Protein AF-0000000066205957 (afdb_homodimer)

Nearest PDB structures (foldseek):
  6w32-assembly1_B  TM=7.407E-01  e=6.160E-35  Saccharomyces cerevisiae YJM789
  6w32-assembly3_C  TM=7.262E-01  e=3.188E-30  Saccharomyces cerevisiae YJM789
  6w32-assembly2_A  TM=7.438E-01  e=2.989E-29  Saccharomyces cerevisiae YJM789
  4tlg-assembly2_B  TM=6.579E-01  e=5.504E-09  Homo sapiens
  4omk-assembly2_B  TM=6.564E-01  e=6.885E-09  Homo sapiens

InterPro domains:
  IPR001251 CRAL-TRIO lipid binding domain [PF00650] (110-257)
  IPR001251 CRAL-TRIO lipid binding domain [PS50191] (100-266)
  IPR001251 CRAL-TRIO lipid binding domain [SM00516] (105-263)
  IPR001251 CRAL-TRIO lipid binding domain [cd00170] (104-245)
  IPR011074 CRAL/TRIO, N-terminal domain [PF03765] (30-81)
  IPR036865 CRAL-TRIO lipid binding domain superfamily [G3DSA:3.40.525.10] (5-291)
  IPR036865 CRAL-TRIO lipid binding domain superfamily [SSF52087] (103-264)
  IPR042938 Phosphatidylinositol transfer protein Sfh5 [PTHR47669] (5-289)

pLDDT: mean 91.56, std 8.35, range [55.84, 98.56]

Foldseek 3Di:
DDDPDPLLVVLLVVCLVCVLVLCVPQVVLQQDDLNARQHLNGDDVVCSVPGHDPLLNSLVLSLLCVLVVSDNVVSSVLSSVQSNCCVVVVLVCLQPPDDADPVQVVQWDWAAQPPDWFQAGTEIEGECQVVLVPCVCLQDLSRNLSNVSNSVSVSCVPADSNDRRGQAHEYEYECPNPPVPDQDPSNVVNVVVNVVCCSRNPGNRHDYYHYPPPPPVVVVVVVVVVVVPPPVSVVVDDDDPAQLCQCVVVQQADCPRRVHDHVDHPVVVDPPDDDDDPVVVVVVVVVVVVVVD/DDDPDPLLVVLLVVCLVCVQVLCVPQVVLQQDDLNARQHLNGDDVVCSVPGHDPLLNSLVLSLLCVLVVSDNVVSSVLSSVQSNCCVVVVLVCLQPPDDADPVQVVQWDWAAQPPDWFQAGTEIEGECQVVLVPCVCLQDLSRNLSNVSNSVSVSCVPADSNDRRGQAHEYEYECPNPPVVDQDPSNVVNVVVNVVCCSRNPGNRHDYYHYPPPPPVVVVVVVVCVVLPPPVSVVVDDDDPAQLCQCVVVQQADCPRRVHDHVDHPVVVDDPDDDDDPVVVVVVVVVVVVVVD

Sequence (586 aa):
MKFENDNEKQVFDKLSRSLGNIIETKCDGYDELYGHKICKEIGSADEVQQYYNEDIAQSLLFKLCKAYQFNYDEIVTHLVKILKWRKKFNPLSCAFKETHNKELEDVGILTWYPEEEPNKRVVTWNLYGKLVKKKELFKDVQKFLRYRIGLMEKGIQLLNFQDEENCYMTQVHDYKTVSVWRMDSDMKSCVKEVINTFQTYYPELLYAKYFVNVPSVFAWAYDIIKTFVDENTRKKFVVLNDGKKLGKYLKQCPGDQFGGSSKSTIFEQNVKKVKPTAYASYLLERQEIEDVEMKFENDNEKQVFDKLSRSLGNIIETKCDGYDELYGHKICKEIGSADEVQQYYNEDIAQSLLFKLCKAYQFNYDEIVTHLVKILKWRKKFNPLSCAFKETHNKELEDVGILTWYPEEEPNKRVVTWNLYGKLVKKKELFKDVQKFLRYRIGLMEKGIQLLNFQDEENCYMTQVHDYKTVSVWRMDSDMKSCVKEVINTFQTYYPELLYAKYFVNVPSVFAWAYDIIKTFVDENTRKKFVVLNDGKKLGKYLKQCPGDQFGGSSKSTIFEQNVKKVKPTAYASYLLERQEIEDVE

Structure (mmCIF, N/CA/C/O backbone):
data_AF-0000000066205957-model_v1
#
loop_
_entity.id
_entity.type
_entity.pdbx_description
1 polymer 'Phosphatidylinositol transfer protein SFH5'
#
loop_
_atom_site.group_PDB
_atom_site.id
_atom_site.type_symbol
_atom_site.label_atom_id
_atom_site.label_alt_id
_atom_site.label_comp_id
_atom_site.label_asym_id
_atom_site.label_entity_id
_atom_site.label_seq_id
_atom_site.pdbx_PDB_ins_code
_atom_site.Cartn_x
_atom_site.Cartn_y
_atom_site.Cartn_z
_atom_site.occupancy
_atom_site.B_iso_or_equiv
_atom_site.auth_seq_id
_atom_site.auth_comp_id
_atom_site.auth_asym_id
_atom_site.auth_atom_id
_atom_site.pdbx_PDB_model_num
ATOM 1 N N . MET A 1 1 ? -20.422 23.484 -0.015 1 80.62 1 MET A N 1
ATOM 2 C CA . MET A 1 1 ? -20.797 22.25 0.675 1 80.62 1 MET A CA 1
ATOM 3 C C . MET A 1 1 ? -21.766 21.422 -0.176 1 80.62 1 MET A C 1
ATOM 5 O O . MET A 1 1 ? -22.844 21.906 -0.543 1 80.62 1 MET A O 1
ATOM 9 N N . LYS A 1 2 ? -21.297 20.219 -0.787 1 82.5 2 LYS A N 1
ATOM 10 C CA . LYS A 1 2 ? -22.141 19.359 -1.589 1 82.5 2 LYS A CA 1
ATOM 11 C C . LYS A 1 2 ? -22.406 18.031 -0.881 1 82.5 2 LYS A C 1
ATOM 13 O O . LYS A 1 2 ? -21.453 17.297 -0.566 1 82.5 2 LYS A O 1
ATOM 18 N N . PHE A 1 3 ? -23.781 17.891 -0.67 1 91 3 PHE A N 1
ATOM 19 C CA . PHE A 1 3 ? -24.188 16.641 -0.04 1 91 3 PHE A CA 1
ATOM 20 C C . PHE A 1 3 ? -24.578 15.602 -1.091 1 91 3 PHE A C 1
ATOM 22 O O . PHE A 1 3 ? -25.25 15.938 -2.078 1 91 3 PHE A O 1
ATOM 29 N N . GLU A 1 4 ? -24.141 14.406 -0.967 1 88.06 4 GLU A N 1
ATOM 30 C CA . GLU A 1 4 ? -24.438 13.367 -1.944 1 88.06 4 GLU A CA 1
ATOM 31 C C . GLU A 1 4 ? -25.859 12.852 -1.781 1 88.06 4 GLU A C 1
ATOM 33 O O . GLU A 1 4 ? -26.469 12.375 -2.742 1 88.06 4 GLU A O 1
ATOM 38 N N . ASN A 1 5 ? -26.422 12.812 -0.527 1 91 5 ASN A N 1
ATOM 39 C CA . ASN A 1 5 ? -27.781 12.336 -0.235 1 91 5 ASN A CA 1
ATOM 40 C C . ASN A 1 5 ? -28.375 13.047 0.973 1 91 5 ASN A C 1
ATOM 42 O O . ASN A 1 5 ? -27.703 13.852 1.619 1 91 5 ASN A O 1
ATOM 46 N N . ASP A 1 6 ? -29.578 12.75 1.213 1 92.56 6 ASP A N 1
ATOM 47 C CA . ASP A 1 6 ? -30.328 13.414 2.279 1 92.56 6 ASP A CA 1
ATOM 48 C C . ASP A 1 6 ? -29.781 13.023 3.652 1 92.56 6 ASP A C 1
ATOM 50 O O . ASP A 1 6 ? -29.828 13.82 4.59 1 92.56 6 ASP A O 1
ATOM 54 N N . ASN A 1 7 ? -29.266 11.914 3.738 1 94 7 ASN A N 1
ATOM 55 C CA . ASN A 1 7 ? -28.719 11.445 5.004 1 94 7 ASN A CA 1
ATOM 56 C C . ASN A 1 7 ? -27.5 12.273 5.422 1 94 7 ASN A C 1
ATOM 58 O O . ASN A 1 7 ? -27.344 12.594 6.598 1 94 7 ASN A O 1
ATOM 62 N N . GLU A 1 8 ? -26.703 12.633 4.492 1 95.5 8 GLU A N 1
ATOM 63 C CA . GLU A 1 8 ? -25.547 13.461 4.773 1 95.5 8 GLU A CA 1
ATOM 64 C C . GLU A 1 8 ? -25.953 14.82 5.324 1 95.5 8 GLU A C 1
ATOM 66 O O . GLU A 1 8 ? -25.359 15.305 6.293 1 95.5 8 GLU A O 1
ATOM 71 N N . LYS A 1 9 ? -26.969 15.312 4.727 1 96.25 9 LYS A N 1
ATOM 72 C CA . LYS A 1 9 ? -27.453 16.625 5.168 1 96.25 9 LYS A CA 1
ATOM 73 C C . LYS A 1 9 ? -28.031 16.547 6.578 1 96.25 9 LYS A C 1
ATOM 75 O O . LYS A 1 9 ? -27.812 17.438 7.395 1 96.25 9 LYS A O 1
ATOM 80 N N . GLN A 1 10 ? -28.719 15.5 6.809 1 96.94 10 GLN A N 1
ATOM 81 C CA . GLN A 1 10 ? -29.328 15.32 8.125 1 96.94 10 GLN A CA 1
ATOM 82 C C . GLN A 1 10 ? -28.25 15.203 9.203 1 96.94 10 GLN A C 1
ATOM 84 O O . GLN A 1 10 ? -28.406 15.75 10.297 1 96.94 10 GLN A O 1
ATOM 89 N N . VAL A 1 11 ? -27.234 14.516 8.914 1 97.44 11 VAL A N 1
ATOM 90 C CA . VAL A 1 11 ? -26.141 14.328 9.867 1 97.44 11 VAL A CA 1
ATOM 91 C C . VAL A 1 11 ? -25.453 15.664 10.125 1 97.44 11 VAL A C 1
ATOM 93 O O . VAL A 1 11 ? -25.156 16 11.273 1 97.44 11 VAL A O 1
ATOM 96 N N . PHE A 1 12 ? -25.25 16.391 9.078 1 97.75 12 PHE A N 1
ATOM 97 C CA . PHE A 1 12 ? -24.609 17.703 9.195 1 97.75 12 PHE A CA 1
ATOM 98 C C . PHE A 1 12 ? -25.453 18.641 10.055 1 97.75 12 PHE A C 1
ATOM 100 O O . PHE A 1 12 ? -24.922 19.328 10.93 1 97.75 12 PHE A O 1
ATOM 107 N N . ASP A 1 13 ? -26.734 18.609 9.828 1 97.19 13 ASP A N 1
ATOM 108 C CA . ASP A 1 13 ? -27.641 19.469 10.578 1 97.19 13 ASP A CA 1
ATOM 109 C C . ASP A 1 13 ? -27.672 19.078 12.055 1 97.19 13 ASP A C 1
ATOM 111 O O . ASP A 1 13 ? -27.719 19.938 12.93 1 97.19 13 ASP A O 1
ATOM 115 N N . LYS A 1 14 ? -27.703 17.828 12.234 1 97.5 14 LYS A N 1
ATOM 116 C CA . LYS A 1 14 ? -27.688 17.312 13.602 1 97.5 14 LYS A CA 1
ATOM 117 C C . LYS A 1 14 ? -26.422 17.75 14.336 1 97.5 14 LYS A C 1
ATOM 119 O O . LYS A 1 14 ? -26.484 18.172 15.492 1 97.5 14 LYS A O 1
ATOM 124 N N . LEU A 1 15 ? -25.281 17.656 13.68 1 97.69 15 LEU A N 1
ATOM 125 C CA . LEU A 1 15 ? -24.016 18.078 14.266 1 97.69 15 LEU A CA 1
ATOM 126 C C . LEU A 1 15 ? -24.031 19.578 14.586 1 97.69 15 LEU A C 1
ATOM 128 O O . LEU A 1 15 ? -23.609 19.984 15.664 1 97.69 15 LEU A O 1
ATOM 132 N N . SER A 1 16 ? -24.5 20.328 13.648 1 96.38 16 SER A N 1
ATOM 133 C CA . SER A 1 16 ? -24.531 21.781 13.797 1 96.38 16 SER A CA 1
ATOM 134 C C . SER A 1 16 ? -25.391 22.188 14.984 1 96.38 16 SER A C 1
ATOM 136 O O . SER A 1 16 ? -25.031 23.109 15.727 1 96.38 16 SER A O 1
ATOM 138 N N . ARG A 1 17 ? -26.453 21.453 15.172 1 95.5 17 ARG A N 1
ATOM 139 C CA . ARG A 1 17 ? -27.375 21.781 16.25 1 95.5 17 ARG A CA 1
ATOM 140 C C . ARG A 1 17 ? -26.812 21.375 17.609 1 95.5 17 ARG A C 1
ATOM 142 O O . ARG A 1 17 ? -27.062 22.016 18.625 1 95.5 17 ARG A O 1
ATOM 149 N N . SER A 1 18 ? -26.047 20.344 17.578 1 97.19 18 SER A N 1
ATOM 150 C CA . SER A 1 18 ? -25.578 19.781 18.844 1 97.19 18 SER A CA 1
ATOM 151 C C . SER A 1 18 ? -24.188 20.312 19.188 1 97.19 18 SER A C 1
ATOM 153 O O . SER A 1 18 ? -23.656 19.984 20.25 1 97.19 18 SER A O 1
ATOM 155 N N . LEU A 1 19 ? -23.594 21.125 18.375 1 97.81 19 LEU A N 1
ATOM 156 C CA . LEU A 1 19 ? -22.203 21.516 18.484 1 97.81 19 LEU A CA 1
ATOM 157 C C . LEU A 1 19 ? -21.938 22.234 19.812 1 97.81 19 LEU A C 1
ATOM 159 O O . LEU A 1 19 ? -20.984 21.922 20.516 1 97.81 19 LEU A O 1
ATOM 163 N N . GLY A 1 20 ? -22.75 23.203 20.141 1 96.94 20 GLY A N 1
ATOM 164 C CA . GLY A 1 20 ? -22.594 23.953 21.375 1 96.94 20 GLY A CA 1
ATOM 165 C C . GLY A 1 20 ? -22.562 23.078 22.609 1 96.94 20 GLY A C 1
ATOM 166 O O . GLY A 1 20 ? -21.688 23.234 23.469 1 96.94 20 GLY A O 1
ATOM 167 N N . ASN A 1 21 ? -23.516 22.188 22.656 1 97.19 21 ASN A N 1
ATOM 168 C CA . ASN A 1 21 ? -23.609 21.281 23.797 1 97.19 21 ASN A CA 1
ATOM 169 C C . ASN A 1 21 ? -22.391 20.359 23.875 1 97.19 21 ASN A C 1
ATOM 171 O O . ASN A 1 21 ? -21.859 20.125 24.953 1 97.19 21 ASN A O 1
ATOM 175 N N . ILE A 1 22 ? -21.953 19.844 22.734 1 97.56 22 ILE A N 1
ATOM 176 C CA . ILE A 1 22 ? -20.797 18.953 22.672 1 97.56 22 ILE A CA 1
ATOM 177 C C . ILE A 1 22 ? -19.562 19.672 23.172 1 97.56 22 ILE A C 1
ATOM 179 O O . ILE A 1 22 ? -18.828 19.156 24.031 1 97.56 22 ILE A O 1
ATOM 183 N N . ILE A 1 23 ? -19.312 20.875 22.703 1 97.62 23 ILE A N 1
ATOM 184 C CA . ILE A 1 23 ? -18.109 21.641 23.047 1 97.62 23 ILE A CA 1
ATOM 185 C C . ILE A 1 23 ? -18.141 22.031 24.516 1 97.62 23 ILE A C 1
ATOM 187 O O . ILE A 1 23 ? -17.125 21.953 25.203 1 97.62 23 ILE A O 1
ATOM 191 N N . GLU A 1 24 ? -19.297 22.422 25 1 96.38 24 GLU A N 1
ATOM 192 C CA . GLU A 1 24 ? -19.438 22.828 26.406 1 96.38 24 GLU A CA 1
ATOM 193 C C . GLU A 1 24 ? -19.234 21.656 27.344 1 96.38 24 GLU A C 1
ATOM 195 O O . GLU A 1 24 ? -18.547 21.781 28.359 1 96.38 24 GLU A O 1
ATOM 200 N N . THR A 1 25 ? -19.766 20.531 27.031 1 97 25 THR A N 1
ATOM 201 C CA . THR A 1 25 ? -19.812 19.406 27.969 1 97 25 THR A CA 1
ATOM 202 C C . THR A 1 25 ? -18.562 18.531 27.812 1 97 25 THR A C 1
ATOM 204 O O . THR A 1 25 ? -18.094 17.953 28.797 1 97 25 THR A O 1
ATOM 207 N N . LYS A 1 26 ? -18.016 18.5 26.594 1 97.06 26 LYS A N 1
ATOM 208 C CA . LYS A 1 26 ? -16.984 17.5 26.375 1 97.06 26 LYS A CA 1
ATOM 209 C C . LYS A 1 26 ? -15.641 18.141 26.062 1 97.06 26 LYS A C 1
ATOM 211 O O . LYS A 1 26 ? -14.594 17.5 26.141 1 97.06 26 LYS A O 1
ATOM 216 N N . CYS A 1 27 ? -15.625 19.422 25.688 1 97.19 27 CYS A N 1
ATOM 217 C CA . CYS A 1 27 ? -14.375 20.047 25.266 1 97.19 27 CYS A CA 1
ATOM 218 C C . CYS A 1 27 ? -14.023 21.234 26.156 1 97.19 27 CYS A C 1
ATOM 220 O O . CYS A 1 27 ? -13.227 22.078 25.781 1 97.19 27 CYS A O 1
ATOM 222 N N . ASP A 1 28 ? -14.68 21.391 27.344 1 95.44 28 ASP A N 1
ATOM 223 C CA . ASP A 1 28 ? -14.43 22.453 28.312 1 95.44 28 ASP A CA 1
ATOM 224 C C . ASP A 1 28 ? -14.539 23.828 27.656 1 95.44 28 ASP A C 1
ATOM 226 O O . ASP A 1 28 ? -13.742 24.734 27.938 1 95.44 28 ASP A O 1
ATOM 230 N N . GLY A 1 29 ? -15.359 23.922 26.641 1 95.38 29 GLY A N 1
ATOM 231 C CA . GLY A 1 29 ? -15.633 25.203 26 1 95.38 29 GLY A CA 1
ATOM 232 C C . GLY A 1 29 ? -14.602 25.578 24.953 1 95.38 29 GLY A C 1
ATOM 233 O O . GLY A 1 29 ? -14.68 26.672 24.375 1 95.38 29 GLY A O 1
ATOM 234 N N . TYR A 1 30 ? -13.578 24.75 24.719 1 96.62 30 TYR A N 1
ATOM 235 C CA . TYR A 1 30 ? -12.57 25.062 23.703 1 96.62 30 TYR A CA 1
ATOM 236 C C . TYR A 1 30 ? -13.109 24.797 22.312 1 96.62 30 TYR A C 1
ATOM 238 O O . TYR A 1 30 ? -13.516 23.672 21.984 1 96.62 30 TYR A O 1
ATOM 246 N N . ASP A 1 31 ? -13.102 25.844 21.375 1 97.5 31 ASP A N 1
ATOM 247 C CA . ASP A 1 31 ? -13.789 25.688 20.094 1 97.5 31 ASP A CA 1
ATOM 248 C C . ASP A 1 31 ? -12.906 26.156 18.938 1 97.5 31 ASP A C 1
ATOM 250 O O . ASP A 1 31 ? -13.414 26.562 17.891 1 97.5 31 ASP A O 1
ATOM 254 N N . GLU A 1 32 ? -11.602 26.203 19.156 1 97.88 32 GLU A N 1
ATOM 255 C CA . GLU A 1 32 ? -10.711 26.594 18.078 1 97.88 32 GLU A CA 1
ATOM 256 C C . GLU A 1 32 ? -10.344 25.406 17.203 1 97.88 32 GLU A C 1
ATOM 258 O O . GLU A 1 32 ? -9.922 24.359 17.703 1 97.88 32 GLU A O 1
ATOM 263 N N . LEU A 1 33 ? -10.586 25.531 15.898 1 98.19 33 LEU A N 1
ATOM 264 C CA . LEU A 1 33 ? -10.164 24.547 14.906 1 98.19 33 LEU A CA 1
ATOM 265 C C . LEU A 1 33 ? -9.438 25.219 13.742 1 98.19 33 LEU A C 1
ATOM 267 O O . LEU A 1 33 ? -10.031 26.016 13.008 1 98.19 33 LEU A O 1
ATOM 271 N N . TYR A 1 34 ? -8.156 24.938 13.586 1 97.81 34 TYR A N 1
ATOM 272 C CA . TYR A 1 34 ? -7.316 25.453 12.508 1 97.81 34 TYR A CA 1
ATOM 273 C C . TYR A 1 34 ? -7.273 26.969 12.531 1 97.81 34 TYR A C 1
ATOM 275 O O . TYR A 1 34 ? -7.254 27.609 11.477 1 97.81 34 TYR A O 1
ATOM 283 N N . GLY A 1 35 ? -7.336 27.547 13.711 1 96.94 35 GLY A N 1
ATOM 284 C CA . GLY A 1 35 ? -7.199 28.984 13.891 1 96.94 35 GLY A CA 1
ATOM 285 C C . GLY A 1 35 ? -8.523 29.719 13.828 1 96.94 35 GLY A C 1
ATOM 286 O O . GLY A 1 35 ? -8.555 30.953 13.891 1 96.94 35 GLY A O 1
ATOM 287 N N . HIS A 1 36 ? -9.656 28.969 13.781 1 98 36 HIS A N 1
ATOM 288 C CA . HIS A 1 36 ? -10.969 29.594 13.641 1 98 36 HIS A CA 1
ATOM 289 C C . HIS A 1 36 ? -11.906 29.188 14.766 1 98 36 HIS A C 1
ATOM 291 O O . HIS A 1 36 ? -11.805 28.078 15.297 1 98 36 HIS A O 1
ATOM 297 N N . LYS A 1 37 ? -12.773 30.125 15.133 1 97.81 37 LYS A N 1
ATOM 298 C CA . LYS A 1 37 ? -13.852 29.828 16.078 1 97.81 37 LYS A CA 1
ATOM 299 C C . LYS A 1 37 ? -14.992 29.094 15.391 1 97.81 37 LYS A C 1
ATOM 301 O O . LYS A 1 37 ? -15.539 29.547 14.383 1 97.81 37 LYS A O 1
ATOM 306 N N . ILE A 1 38 ? -15.367 27.859 15.938 1 97.88 38 ILE A N 1
ATOM 307 C CA . ILE A 1 38 ? -16.297 27.062 15.148 1 97.88 38 ILE A CA 1
ATOM 308 C C . ILE A 1 38 ? -17.672 27.047 15.82 1 97.88 38 ILE A C 1
ATOM 310 O O . ILE A 1 38 ? -18.641 26.531 15.258 1 97.88 38 ILE A O 1
ATOM 314 N N . CYS A 1 39 ? -17.812 27.672 17 1 97.31 39 CYS A N 1
ATOM 315 C CA . CYS A 1 39 ? -19.078 27.609 17.719 1 97.31 39 CYS A CA 1
ATOM 316 C C . CYS A 1 39 ? -19.516 29 18.172 1 97.31 39 CYS A C 1
ATOM 318 O O . CYS A 1 39 ? -18.75 29.719 18.828 1 97.31 39 CYS A O 1
ATOM 320 N N . LYS A 1 40 ? -20.719 29.375 17.875 1 95.62 40 LYS A N 1
ATOM 321 C CA . LYS A 1 40 ? -21.219 30.703 18.203 1 95.62 40 LYS A CA 1
ATOM 322 C C . LYS A 1 40 ? -21.812 30.734 19.609 1 95.62 40 LYS A C 1
ATOM 324 O O . LYS A 1 40 ? -22.047 31.797 20.188 1 95.62 40 LYS A O 1
ATOM 329 N N . GLU A 1 41 ? -22.062 29.625 20.188 1 94.62 41 GLU A N 1
ATOM 330 C CA . GLU A 1 41 ? -22.703 29.531 21.5 1 94.62 41 GLU A CA 1
ATOM 331 C C . GLU A 1 41 ? -21.672 29.625 22.625 1 94.62 41 GLU A C 1
ATOM 333 O O . GLU A 1 41 ? -22.047 29.766 23.797 1 94.62 41 GLU A O 1
ATOM 338 N N . ILE A 1 42 ? -20.438 29.594 22.281 1 93.06 42 ILE A N 1
ATOM 339 C CA . ILE A 1 42 ? -19.375 29.578 23.281 1 93.06 42 ILE A CA 1
ATOM 340 C C . ILE A 1 42 ? -18.641 30.922 23.281 1 93.06 42 ILE A C 1
ATOM 342 O O . ILE A 1 42 ? -18.297 31.453 22.219 1 93.06 42 ILE A O 1
ATOM 346 N N . GLY A 1 43 ? -18.344 31.484 24.484 1 89.75 43 GLY A N 1
ATOM 347 C CA . GLY A 1 43 ? -17.609 32.719 24.578 1 89.75 43 GLY A CA 1
ATOM 348 C C . GLY A 1 43 ? -18.516 33.938 24.766 1 89.75 43 GLY A C 1
ATOM 349 O O . GLY A 1 43 ? -19.734 33.812 24.75 1 89.75 43 GLY A O 1
ATOM 350 N N . SER A 1 44 ? -17.969 35.125 24.969 1 92.94 44 SER A N 1
ATOM 351 C CA . SER A 1 44 ? -18.719 36.344 25.125 1 92.94 44 SER A CA 1
ATOM 352 C C . SER A 1 44 ? -19.312 36.812 23.812 1 92.94 44 SER A C 1
ATOM 354 O O . SER A 1 44 ? -18.844 36.406 22.734 1 92.94 44 SER A O 1
ATOM 356 N N . ALA A 1 45 ? -20.344 37.594 23.875 1 93.12 45 ALA A N 1
ATOM 357 C CA . ALA A 1 45 ? -20.984 38.125 22.688 1 93.12 45 ALA A CA 1
ATOM 358 C C . ALA A 1 45 ? -19.969 38.906 21.828 1 93.12 45 ALA A C 1
ATOM 360 O O . ALA A 1 45 ? -20.016 38.812 20.594 1 93.12 45 ALA A O 1
ATOM 361 N N . ASP A 1 46 ? -19.062 39.562 22.469 1 93.69 46 ASP A N 1
ATOM 362 C CA . ASP A 1 46 ? -18.047 40.312 21.766 1 93.69 46 ASP A CA 1
ATOM 363 C C . ASP A 1 46 ? -17.078 39.406 21.031 1 93.69 46 ASP A C 1
ATOM 365 O O . ASP A 1 46 ? -16.719 39.688 19.875 1 93.69 46 ASP A O 1
ATOM 369 N N . GLU A 1 47 ? -16.656 38.312 21.641 1 93.75 47 GLU A N 1
ATOM 370 C CA . GLU A 1 47 ? -15.766 37.312 21.031 1 93.75 47 GLU A CA 1
ATOM 371 C C . GLU A 1 47 ? -16.391 36.688 19.797 1 93.75 47 GLU A C 1
ATOM 373 O O . GLU A 1 47 ? -15.734 36.531 18.766 1 93.75 47 GLU A O 1
ATOM 378 N N . VAL A 1 48 ? -17.656 36.344 19.969 1 95.56 48 VAL A N 1
ATOM 379 C CA . VAL A 1 48 ? -18.359 35.688 18.875 1 95.56 48 VAL A CA 1
ATOM 380 C C . VAL A 1 48 ? -18.5 36.656 17.703 1 95.56 48 VAL A C 1
ATOM 382 O O . VAL A 1 48 ? -18.297 36.281 16.547 1 95.56 48 VAL A O 1
ATOM 385 N N . GLN A 1 49 ? -18.891 37.906 18 1 95.25 49 GLN A N 1
ATOM 386 C CA . GLN A 1 49 ? -19.062 38.906 16.953 1 95.25 49 GLN A CA 1
ATOM 387 C C . GLN A 1 49 ? -17.75 39.188 16.219 1 95.25 49 GLN A C 1
ATOM 389 O O . GLN A 1 49 ? -17.734 39.375 15.008 1 95.25 49 GLN A O 1
ATOM 394 N N . GLN A 1 50 ? -16.641 39.062 16.875 1 95.44 50 GLN A N 1
ATOM 395 C CA . GLN A 1 50 ? -15.344 39.438 16.312 1 95.44 50 GLN A CA 1
ATOM 396 C C . GLN A 1 50 ? -14.695 38.281 15.586 1 95.44 50 GLN A C 1
ATOM 398 O O . GLN A 1 50 ? -14.023 38.469 14.578 1 95.44 50 GLN A O 1
ATOM 403 N N . TYR A 1 51 ? -14.883 37.062 16.078 1 96.62 51 TYR A N 1
ATOM 404 C CA . TYR A 1 51 ? -13.992 36 15.633 1 96.62 51 TYR A CA 1
ATOM 405 C C . TYR A 1 51 ? -14.781 34.875 14.969 1 96.62 51 TYR A C 1
ATOM 407 O O . TYR A 1 51 ? -14.203 34.031 14.297 1 96.62 51 TYR A O 1
ATOM 415 N N . TYR A 1 52 ? -16.125 34.812 15.086 1 96.94 52 TYR A N 1
ATOM 416 C CA . TYR A 1 52 ? -16.922 33.719 14.531 1 96.94 52 TYR A CA 1
ATOM 417 C C . TYR A 1 52 ? -17.391 34.062 13.117 1 96.94 52 TYR A C 1
ATOM 419 O O . TYR A 1 52 ? -17.969 35.125 12.875 1 96.94 52 TYR A O 1
ATOM 427 N N . ASN A 1 53 ? -17.031 33.25 12.219 1 96.56 53 ASN A N 1
ATOM 428 C CA . ASN A 1 53 ? -17.531 33.281 10.852 1 96.56 53 ASN A CA 1
ATOM 429 C C . ASN A 1 53 ? -18.328 32.031 10.508 1 96.56 53 ASN A C 1
ATOM 431 O O . ASN A 1 53 ? -17.766 30.938 10.445 1 96.56 53 ASN A O 1
ATOM 435 N N . GLU A 1 54 ? -19.625 32.219 10.211 1 95.81 54 GLU A N 1
ATOM 436 C CA . GLU A 1 54 ? -20.531 31.094 10.039 1 95.81 54 GLU A CA 1
ATOM 437 C C . GLU A 1 54 ? -20.125 30.234 8.844 1 95.81 54 GLU A C 1
ATOM 439 O O . GLU A 1 54 ? -20.172 29 8.922 1 95.81 54 GLU A O 1
ATOM 444 N N . ASP A 1 55 ? -19.719 30.891 7.809 1 96.19 55 ASP A N 1
ATOM 445 C CA . ASP A 1 55 ? -19.359 30.156 6.598 1 96.19 55 ASP A CA 1
ATOM 446 C C . ASP A 1 55 ? -18.125 29.281 6.816 1 96.19 55 ASP A C 1
ATOM 448 O O . ASP A 1 55 ? -18.094 28.125 6.379 1 96.19 55 ASP A O 1
ATOM 452 N N . ILE A 1 56 ? -17.125 29.828 7.484 1 97 56 ILE A N 1
ATOM 453 C CA . ILE A 1 56 ? -15.898 29.109 7.75 1 97 56 ILE A CA 1
ATOM 454 C C . ILE A 1 56 ? -16.172 27.953 8.719 1 97 56 ILE A C 1
ATOM 456 O O . ILE A 1 56 ? -15.734 26.828 8.492 1 97 56 ILE A O 1
ATOM 460 N N . ALA A 1 57 ? -16.922 28.25 9.766 1 97.12 57 ALA A N 1
ATOM 461 C CA . ALA A 1 57 ? -17.266 27.234 10.758 1 97.12 57 ALA A CA 1
ATOM 462 C C . ALA A 1 57 ? -18 26.062 10.117 1 97.12 57 ALA A C 1
ATOM 464 O O . ALA A 1 57 ? -17.672 24.891 10.367 1 97.12 57 ALA A O 1
ATOM 465 N N . GLN A 1 58 ? -18.953 26.375 9.281 1 96.44 58 GLN A N 1
ATOM 466 C CA . GLN A 1 58 ? -19.734 25.328 8.625 1 96.44 58 GLN A CA 1
ATOM 467 C C . GLN A 1 58 ? -18.859 24.516 7.664 1 96.44 58 GLN A C 1
ATOM 469 O O . GLN A 1 58 ? -19.031 23.297 7.551 1 96.44 58 GLN A O 1
ATOM 474 N N . SER A 1 59 ? -18.016 25.203 6.98 1 96.94 59 SER A N 1
ATOM 475 C CA . SER A 1 59 ? -17.125 24.516 6.059 1 96.94 59 SER A CA 1
ATOM 476 C C . SER A 1 59 ? -16.219 23.531 6.801 1 96.94 59 SER A C 1
ATOM 478 O O . SER A 1 59 ? -15.992 22.422 6.324 1 96.94 59 SER A O 1
ATOM 480 N N . LEU A 1 60 ? -15.711 23.922 7.957 1 97.75 60 LEU A N 1
ATOM 481 C CA . LEU A 1 60 ? -14.836 23.062 8.75 1 97.75 60 LEU A CA 1
ATOM 482 C C . LEU A 1 60 ? -15.602 21.859 9.297 1 97.75 60 LEU A C 1
ATOM 484 O O . LEU A 1 60 ? -15.086 20.734 9.305 1 97.75 60 LEU A O 1
ATOM 488 N N . LEU A 1 61 ? -16.828 22.125 9.711 1 97.38 61 LEU A N 1
ATOM 489 C CA . LEU A 1 61 ? -17.672 21.016 10.188 1 97.38 61 LEU A CA 1
ATOM 490 C C . LEU A 1 61 ? -17.984 20.047 9.055 1 97.38 61 LEU A C 1
ATOM 492 O O . LEU A 1 61 ? -18 18.828 9.266 1 97.38 61 LEU A O 1
ATOM 496 N N . PHE A 1 62 ? -18.219 20.641 7.953 1 96.94 62 PHE A N 1
ATOM 497 C CA . PHE A 1 62 ? -18.5 19.812 6.785 1 96.94 62 PHE A CA 1
ATOM 498 C C . PHE A 1 62 ? -17.312 18.922 6.461 1 96.94 62 PHE A C 1
ATOM 500 O O . PHE A 1 62 ? -17.484 17.734 6.137 1 96.94 62 PHE A O 1
ATOM 507 N N . LYS A 1 63 ? -16.125 19.422 6.547 1 95.81 63 LYS A N 1
ATOM 508 C CA . LYS A 1 63 ? -14.914 18.656 6.309 1 95.81 63 LYS A CA 1
ATOM 509 C C . LYS A 1 63 ? -14.805 17.484 7.281 1 95.81 63 LYS A C 1
ATOM 511 O O . LYS A 1 63 ? -14.414 16.375 6.891 1 95.81 63 LYS A O 1
ATOM 516 N N . LEU A 1 64 ? -15.148 17.75 8.484 1 96.62 64 LEU A N 1
ATOM 517 C CA . LEU A 1 64 ? -15.133 16.688 9.484 1 96.62 64 LEU A CA 1
ATOM 518 C C . LEU A 1 64 ? -16.156 15.594 9.141 1 96.62 64 LEU A C 1
ATOM 520 O O . LEU A 1 64 ? -15.867 14.406 9.289 1 96.62 64 LEU A O 1
ATOM 524 N N . CYS A 1 65 ? -17.344 16.016 8.695 1 97.31 65 CYS A N 1
ATOM 525 C CA . CYS A 1 65 ? -18.359 15.055 8.281 1 97.31 65 CYS A CA 1
ATOM 526 C C . CYS A 1 65 ? -17.859 14.188 7.133 1 97.31 65 CYS A C 1
ATOM 528 O O . CYS A 1 65 ? -18.031 12.969 7.145 1 97.31 65 CYS A O 1
ATOM 530 N N . LYS A 1 66 ? -17.188 14.828 6.23 1 94.12 66 LYS A N 1
ATOM 531 C CA . LYS A 1 66 ? -16.641 14.117 5.078 1 94.12 66 LYS A CA 1
ATOM 532 C C . LYS A 1 66 ? -15.578 13.117 5.5 1 94.12 66 LYS A C 1
ATOM 534 O O . LYS A 1 66 ? -15.531 11.992 5 1 94.12 66 LYS A O 1
ATOM 539 N N . ALA A 1 67 ? -14.773 13.516 6.453 1 93.19 67 ALA A N 1
ATOM 540 C CA . ALA A 1 67 ? -13.672 12.68 6.918 1 93.19 67 ALA A CA 1
ATOM 541 C C . ALA A 1 67 ? -14.18 11.367 7.504 1 93.19 67 ALA A C 1
ATOM 543 O O . ALA A 1 67 ? -13.531 10.328 7.367 1 93.19 67 ALA A O 1
ATOM 544 N N . TYR A 1 68 ? -15.305 11.414 8.031 1 94.81 68 TYR A N 1
ATOM 545 C CA . TYR A 1 68 ? -15.812 10.234 8.727 1 94.81 68 TYR A CA 1
ATOM 546 C C . TYR A 1 68 ? -17.125 9.758 8.117 1 94.81 68 TYR A C 1
ATOM 548 O O . TYR A 1 68 ? -18 9.234 8.812 1 94.81 68 TYR A O 1
ATOM 556 N N . GLN A 1 69 ? -17.312 10.047 6.852 1 92.88 69 GLN A N 1
ATOM 557 C CA . GLN A 1 69 ? -18.344 9.516 5.973 1 92.88 69 GLN A CA 1
ATOM 558 C C . GLN A 1 69 ? -19.734 9.773 6.547 1 92.88 69 GLN A C 1
ATOM 560 O O . GLN A 1 69 ? -20.609 8.898 6.496 1 92.88 69 GLN A O 1
ATOM 565 N N . PHE A 1 70 ? -19.875 10.812 7.266 1 96.31 70 PHE A N 1
ATOM 566 C CA . PHE A 1 70 ? -21.141 11.289 7.781 1 96.31 70 PHE A CA 1
ATOM 567 C C . PHE A 1 70 ? -21.734 10.289 8.766 1 96.31 70 PHE A C 1
ATOM 569 O O . PHE A 1 70 ? -22.953 10.078 8.789 1 96.31 70 PHE A O 1
ATOM 576 N N . ASN A 1 71 ? -20.875 9.656 9.477 1 96.56 71 ASN A N 1
ATOM 577 C CA . ASN A 1 71 ? -21.266 8.891 10.648 1 96.56 71 ASN A CA 1
ATOM 578 C C . ASN A 1 71 ? -21.25 9.742 11.914 1 96.56 71 ASN A C 1
ATOM 580 O O . ASN A 1 71 ? -20.172 10.078 12.422 1 96.56 71 ASN A O 1
ATOM 584 N N . TYR A 1 72 ? -22.406 10.047 12.422 1 97.56 72 TYR A N 1
ATOM 585 C CA . TYR A 1 72 ? -22.562 11.039 13.477 1 97.56 72 TYR A CA 1
ATOM 586 C C . TYR A 1 72 ? -21.703 10.688 14.688 1 97.56 72 TYR A C 1
ATOM 588 O O . TYR A 1 72 ? -20.953 11.539 15.188 1 97.56 72 TYR A O 1
ATOM 596 N N . ASP A 1 73 ? -21.766 9.445 15.133 1 97.75 73 ASP A N 1
ATOM 597 C CA . ASP A 1 73 ? -21.047 9.047 16.344 1 97.75 73 ASP A CA 1
ATOM 598 C C . ASP A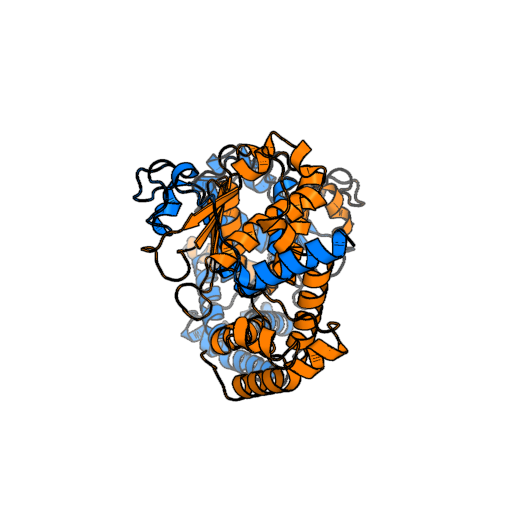 1 73 ? -19.531 9.164 16.156 1 97.75 73 ASP A C 1
ATOM 600 O O . ASP A 1 73 ? -18.828 9.625 17.047 1 97.75 73 ASP A O 1
ATOM 604 N N . GLU A 1 74 ? -19.047 8.797 15.016 1 97.25 74 GLU A N 1
ATOM 605 C CA . GLU A 1 74 ? -17.609 8.891 14.711 1 97.25 74 GLU A CA 1
ATOM 606 C C . GLU A 1 74 ? -17.172 10.344 14.641 1 97.25 74 GLU A C 1
ATOM 608 O O . GLU A 1 74 ? -16.094 10.695 15.141 1 97.25 74 GLU A O 1
ATOM 613 N N . ILE A 1 75 ? -18 11.133 14.039 1 97.88 75 ILE A N 1
ATOM 614 C CA . ILE A 1 75 ? -17.688 12.547 13.891 1 97.88 75 ILE A CA 1
ATOM 615 C C . ILE A 1 75 ? -17.547 13.195 15.266 1 97.88 75 ILE A C 1
ATOM 617 O O . ILE A 1 75 ? -16.547 13.875 15.539 1 97.88 75 ILE A O 1
ATOM 621 N N . VAL A 1 76 ? -18.5 12.922 16.141 1 98.19 76 VAL A N 1
ATOM 622 C CA . VAL A 1 76 ? -18.5 13.523 17.469 1 98.19 76 VAL A CA 1
ATOM 623 C C . VAL A 1 76 ? -17.281 13.055 18.25 1 98.19 76 VAL A C 1
ATOM 625 O O . VAL A 1 76 ? -16.578 13.859 18.875 1 98.19 76 VAL A O 1
ATOM 628 N N . THR A 1 77 ? -17.031 11.812 18.156 1 98.25 77 THR A N 1
ATOM 629 C CA . THR A 1 77 ? -15.891 11.227 18.859 1 98.25 77 THR A CA 1
ATOM 630 C C . THR A 1 77 ? -14.586 11.891 18.438 1 98.25 77 THR A C 1
ATOM 632 O O . THR A 1 77 ? -13.773 12.281 19.281 1 98.25 77 THR A O 1
ATOM 635 N N . HIS A 1 78 ? -14.414 12.078 17.188 1 97.88 78 HIS A N 1
ATOM 636 C CA . HIS A 1 78 ? -13.156 12.617 16.672 1 97.88 78 HIS A CA 1
ATOM 637 C C . HIS A 1 78 ? -13.086 14.133 16.859 1 97.88 78 HIS A C 1
ATOM 639 O O . HIS A 1 78 ? -12.008 14.68 17.109 1 97.88 78 HIS A O 1
ATOM 645 N N . LEU A 1 79 ? -14.227 14.773 16.719 1 98.38 79 LEU A N 1
ATOM 646 C CA . LEU A 1 79 ? -14.266 16.203 17 1 98.38 79 LEU A CA 1
ATOM 647 C C . LEU A 1 79 ? -13.773 16.5 18.422 1 98.38 79 LEU A C 1
ATOM 649 O O . LEU A 1 79 ? -12.914 17.359 18.625 1 98.38 79 LEU A O 1
ATOM 653 N N . VAL A 1 80 ? -14.273 15.758 19.359 1 98.56 80 VAL A N 1
ATOM 654 C CA . VAL A 1 80 ? -13.914 15.938 20.766 1 98.56 80 VAL A CA 1
ATOM 655 C C . VAL A 1 80 ? -12.43 15.648 20.953 1 98.56 80 VAL A C 1
ATOM 657 O O . VAL A 1 80 ? -11.719 16.422 21.609 1 98.56 80 VAL A O 1
ATOM 660 N N . LYS A 1 81 ? -11.992 14.586 20.344 1 98.38 81 LYS A N 1
ATOM 661 C CA . LYS A 1 81 ? -10.586 14.195 20.438 1 98.38 81 LYS A CA 1
ATOM 662 C C . LYS A 1 81 ? -9.672 15.281 19.875 1 98.38 81 LYS A C 1
ATOM 664 O O . LYS A 1 81 ? -8.656 15.617 20.484 1 98.38 81 LYS A O 1
ATOM 669 N N . ILE A 1 82 ? -10.039 15.859 18.766 1 98.5 82 ILE A N 1
ATOM 670 C CA . ILE A 1 82 ? -9.25 16.875 18.078 1 98.5 82 ILE A CA 1
ATOM 671 C C . ILE A 1 82 ? -9.203 18.141 18.922 1 98.5 82 ILE A C 1
ATOM 673 O O . ILE A 1 82 ? -8.125 18.703 19.156 1 98.5 82 ILE A O 1
ATOM 677 N N . LEU A 1 83 ? -10.336 18.578 19.406 1 98.44 83 LEU A N 1
ATOM 678 C CA . LEU A 1 83 ? -10.398 19.812 20.172 1 98.44 83 LEU A CA 1
ATOM 679 C C . LEU A 1 83 ? -9.648 19.688 21.484 1 98.44 83 LEU A C 1
ATOM 681 O O . LEU A 1 83 ? -8.93 20.594 21.906 1 98.44 83 LEU A O 1
ATOM 685 N N . LYS A 1 84 ? -9.758 18.516 22.125 1 98.25 84 LYS A N 1
ATOM 686 C CA . LYS A 1 84 ? -9.023 18.297 23.359 1 98.25 84 LYS A CA 1
ATOM 687 C C . LYS A 1 84 ? -7.52 18.297 23.125 1 98.25 84 LYS A C 1
ATOM 689 O O . LYS A 1 84 ? -6.758 18.844 23.922 1 98.25 84 LYS A O 1
ATOM 694 N N . TRP A 1 85 ? -7.148 17.703 22.062 1 98.25 85 TRP A N 1
ATOM 695 C CA . TRP A 1 85 ? -5.73 17.672 21.719 1 98.25 85 TRP A CA 1
ATOM 696 C C . TRP A 1 85 ? -5.207 19.062 21.422 1 98.25 85 TRP A C 1
ATOM 698 O O . TRP A 1 85 ? -4.113 19.438 21.859 1 98.25 85 TRP A O 1
ATOM 708 N N . ARG A 1 86 ? -5.914 19.859 20.625 1 98.06 86 ARG A N 1
ATOM 709 C CA . ARG A 1 86 ? -5.48 21.203 20.281 1 98.06 86 ARG A CA 1
ATOM 710 C C . ARG A 1 86 ? -5.387 22.094 21.516 1 98.06 86 ARG A C 1
ATOM 712 O O . ARG A 1 86 ? -4.496 22.938 21.609 1 98.06 86 ARG A O 1
ATOM 719 N N . LYS A 1 87 ? -6.305 21.844 22.438 1 96.56 87 LYS A N 1
ATOM 720 C CA . LYS A 1 87 ? -6.25 22.594 23.703 1 96.56 87 LYS A CA 1
ATOM 721 C C . LYS A 1 87 ? -5 22.25 24.5 1 96.56 87 LYS A C 1
ATOM 723 O O . LYS A 1 87 ? -4.316 23.125 25.016 1 96.56 87 LYS A O 1
ATOM 728 N N . LYS A 1 88 ? -4.691 21.031 24.531 1 96.69 88 LYS A N 1
ATOM 729 C CA . LYS A 1 88 ? -3.598 20.547 25.375 1 96.69 88 LYS A CA 1
ATOM 730 C C . LYS A 1 88 ? -2.252 20.719 24.672 1 96.69 88 LYS A C 1
ATOM 732 O O . LYS A 1 88 ? -1.315 21.266 25.25 1 96.69 88 LYS A O 1
ATOM 737 N N . PHE A 1 89 ? -2.117 20.297 23.422 1 96.94 89 PHE A N 1
ATOM 738 C CA . PHE A 1 89 ? -0.867 20.312 22.672 1 96.94 89 PHE A CA 1
ATOM 739 C C . PHE A 1 89 ? -0.526 21.719 22.203 1 96.94 89 PHE A C 1
ATOM 741 O O . PHE A 1 89 ? 0.649 22.062 22.047 1 96.94 89 PHE A O 1
ATOM 748 N N . ASN A 1 90 ? -1.519 22.547 21.859 1 97 90 ASN A N 1
ATOM 749 C CA . ASN A 1 90 ? -1.392 23.953 21.453 1 97 90 ASN A CA 1
ATOM 750 C C . ASN A 1 90 ? -0.596 24.078 20.156 1 97 90 ASN A C 1
ATOM 752 O O . ASN A 1 90 ? 0.459 24.719 20.125 1 97 90 ASN A O 1
ATOM 756 N N . PRO A 1 91 ? -1.174 23.547 19.078 1 98.06 91 PRO A N 1
ATOM 757 C CA . PRO A 1 91 ? -0.472 23.594 17.781 1 98.06 91 PRO A CA 1
ATOM 758 C C . PRO A 1 91 ? -0.25 25.031 17.297 1 98.06 91 PRO A C 1
ATOM 760 O O . PRO A 1 91 ? 0.698 25.281 16.547 1 98.06 91 PRO A O 1
ATOM 763 N N . LEU A 1 92 ? -1.062 25.984 17.703 1 97.62 92 LEU A N 1
ATOM 764 C CA . LEU A 1 92 ? -0.875 27.375 17.344 1 97.62 92 LEU A CA 1
ATOM 765 C C . LEU A 1 92 ? 0.429 27.922 17.922 1 97.62 92 LEU A C 1
ATOM 767 O O . LEU A 1 92 ? 1.123 28.703 17.266 1 97.62 92 LEU A O 1
ATOM 771 N N . SER A 1 93 ? 0.74 27.484 19.125 1 96.81 93 SER A N 1
ATOM 772 C CA . SER A 1 93 ? 2.008 27.875 19.734 1 96.81 93 SER A CA 1
ATOM 773 C C . SER A 1 93 ? 3.191 27.344 18.938 1 96.81 93 SER A C 1
ATOM 775 O O . SER A 1 93 ? 4.211 28.016 18.797 1 96.81 93 SER A O 1
ATOM 777 N N . CYS A 1 94 ? 3.107 26.156 18.438 1 97.06 94 CYS A N 1
ATOM 778 C CA . CYS A 1 94 ? 4.16 25.562 17.625 1 97.06 94 CYS A CA 1
ATOM 779 C C . CYS A 1 94 ? 4.461 26.422 16.406 1 97.06 94 CYS A C 1
ATOM 781 O O . CYS A 1 94 ? 5.613 26.547 15.992 1 97.06 94 CYS A O 1
ATOM 783 N N . ALA A 1 95 ? 3.439 27.031 15.867 1 96.69 95 ALA A N 1
ATOM 784 C CA . ALA A 1 95 ? 3.566 27.766 14.609 1 96.69 95 ALA A CA 1
ATOM 785 C C . ALA A 1 95 ? 4.039 29.203 14.867 1 96.69 95 ALA A C 1
ATOM 787 O O . ALA A 1 95 ? 4.82 29.75 14.086 1 96.69 95 ALA A O 1
ATOM 788 N N . PHE A 1 96 ? 3.615 29.812 16.047 1 96.19 96 PHE A N 1
ATOM 789 C CA . PHE A 1 96 ? 3.734 31.266 16.078 1 96.19 96 PHE A CA 1
ATOM 790 C C . PHE A 1 96 ? 4.48 31.719 17.328 1 96.19 96 PHE A C 1
ATOM 792 O O . PHE A 1 96 ? 4.895 32.875 17.406 1 96.19 96 PHE A O 1
ATOM 799 N N . LYS A 1 97 ? 4.711 30.875 18.234 1 94.25 97 LYS A N 1
ATOM 800 C CA . LYS A 1 97 ? 5.359 31.312 19.469 1 94.25 97 LYS A CA 1
ATOM 801 C C . LYS A 1 97 ? 6.688 30.578 19.672 1 94.25 97 LYS A C 1
ATOM 803 O O . LYS A 1 97 ? 7.672 31.203 20.094 1 94.25 97 LYS A O 1
ATOM 808 N N . GLU A 1 98 ? 6.746 29.375 19.344 1 94.44 98 GLU A N 1
ATOM 809 C CA . GLU A 1 98 ? 7.918 28.547 19.609 1 94.44 98 GLU A CA 1
ATOM 810 C C . GLU A 1 98 ? 9 28.766 18.562 1 94.44 98 GLU A C 1
ATOM 812 O O . GLU A 1 98 ? 8.703 29.047 17.391 1 94.44 98 GLU A O 1
ATOM 817 N N . THR A 1 99 ? 10.18 28.719 19.078 1 93.25 99 THR A N 1
ATOM 818 C CA . THR A 1 99 ? 11.344 28.688 18.203 1 93.25 99 THR A CA 1
ATOM 819 C C . THR A 1 99 ? 11.875 27.266 18.047 1 93.25 99 THR A C 1
ATOM 821 O O . THR A 1 99 ? 12.086 26.562 19.047 1 93.25 99 THR A O 1
ATOM 824 N N . HIS A 1 100 ? 12.047 26.906 16.797 1 93.69 100 HIS A N 1
ATOM 825 C CA . HIS A 1 100 ? 12.508 25.547 16.516 1 93.69 100 HIS A CA 1
ATOM 826 C C . HIS A 1 100 ? 13.953 25.547 16.047 1 93.69 100 HIS A C 1
ATOM 828 O O . HIS A 1 100 ? 14.539 26.609 15.812 1 93.69 100 HIS A O 1
ATOM 834 N N . ASN A 1 101 ? 14.539 24.359 16.031 1 92.12 101 ASN A N 1
ATOM 835 C CA . ASN A 1 101 ? 15.898 24.188 15.539 1 92.12 101 ASN A CA 1
ATOM 836 C C . ASN A 1 101 ? 16.062 24.75 14.133 1 92.12 101 ASN A C 1
ATOM 838 O O . ASN A 1 101 ? 15.25 24.453 13.25 1 92.12 101 ASN A O 1
ATOM 842 N N . LYS A 1 102 ? 17.109 25.5 13.922 1 90.38 102 LYS A N 1
ATOM 843 C CA . LYS A 1 102 ? 17.328 26.203 12.664 1 90.38 102 LYS A CA 1
ATOM 844 C C . LYS A 1 102 ? 17.5 25.219 11.516 1 90.38 102 LYS A C 1
ATOM 846 O O . LYS A 1 102 ? 17.047 25.469 10.398 1 90.38 102 LYS A O 1
ATOM 851 N N . GLU A 1 103 ? 18.109 24.172 11.781 1 88.25 103 GLU A N 1
ATOM 852 C CA . GLU A 1 103 ? 18.344 23.188 10.742 1 88.25 103 GLU A CA 1
ATOM 853 C C . GLU A 1 103 ? 17.031 22.578 10.258 1 88.25 103 GLU A C 1
ATOM 855 O O . GLU A 1 103 ? 16.891 22.281 9.07 1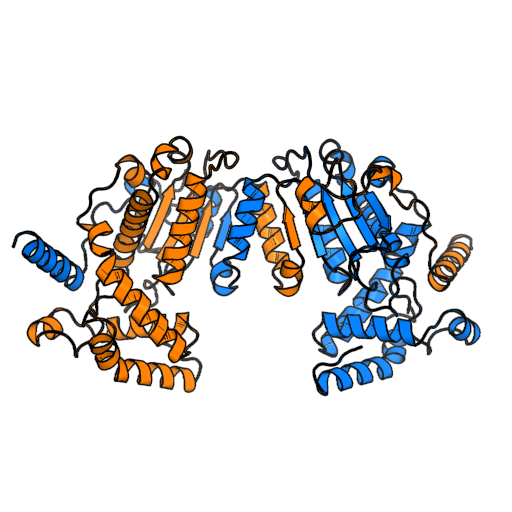 88.25 103 GLU A O 1
ATOM 860 N N . LEU A 1 104 ? 16.125 22.391 11.156 1 89 104 LEU A N 1
ATOM 861 C CA . LEU A 1 104 ? 14.812 21.891 10.789 1 89 104 LEU A CA 1
ATOM 862 C C . LEU A 1 104 ? 14.039 22.938 9.992 1 89 104 LEU A C 1
ATOM 864 O O . LEU A 1 104 ? 13.414 22.609 8.977 1 89 104 LEU A O 1
ATOM 868 N N . GLU A 1 105 ? 14.109 24.125 10.422 1 89.56 105 GLU A N 1
ATOM 869 C CA . GLU A 1 105 ? 13.406 25.219 9.75 1 89.56 105 GLU A CA 1
ATOM 870 C C . GLU A 1 105 ? 13.93 25.422 8.336 1 89.56 105 GLU A C 1
ATOM 872 O O . GLU A 1 105 ? 13.18 25.828 7.445 1 89.56 105 GLU A O 1
ATOM 877 N N . ASP A 1 106 ? 15.211 25.047 8.172 1 88.56 106 ASP A N 1
ATOM 878 C CA . ASP A 1 106 ? 15.828 25.234 6.867 1 88.56 106 ASP A CA 1
ATOM 879 C C . ASP A 1 106 ? 15.305 24.203 5.859 1 88.56 106 ASP A C 1
ATOM 881 O O . ASP A 1 106 ? 15.305 24.469 4.652 1 88.56 106 ASP A O 1
ATOM 885 N N . VAL A 1 107 ? 14.844 23.109 6.383 1 88.62 107 VAL A N 1
ATOM 886 C CA . VAL A 1 107 ? 14.445 22.047 5.461 1 88.62 107 VAL A CA 1
ATOM 887 C C . VAL A 1 107 ? 12.922 22.047 5.305 1 88.62 107 VAL A C 1
ATOM 889 O O . VAL A 1 107 ? 12.383 21.375 4.418 1 88.62 107 VAL A O 1
ATOM 892 N N . GLY A 1 108 ? 12.227 22.75 6.137 1 93.44 108 GLY A N 1
ATOM 893 C CA . GLY A 1 108 ? 10.789 22.953 6.012 1 93.44 108 GLY A CA 1
ATOM 894 C C . GLY A 1 108 ? 10.422 24.25 5.336 1 93.44 108 GLY A C 1
ATOM 895 O O . GLY A 1 108 ? 10.742 25.328 5.84 1 93.44 108 GLY A O 1
ATOM 896 N N . ILE A 1 109 ? 9.844 24.109 4.164 1 95.5 109 ILE A N 1
ATOM 897 C CA . ILE A 1 109 ? 9.539 25.297 3.367 1 95.5 109 ILE A CA 1
ATOM 898 C C . ILE A 1 109 ? 8.031 25.375 3.131 1 95.5 109 ILE A C 1
ATOM 900 O O . ILE A 1 109 ? 7.355 24.359 3.012 1 95.5 109 ILE A O 1
ATOM 904 N N . LEU A 1 110 ? 7.512 26.562 3.189 1 97.75 110 LEU A N 1
ATOM 905 C CA . LEU A 1 110 ? 6.125 26.859 2.844 1 97.75 110 LEU A CA 1
ATOM 906 C C . LEU A 1 110 ? 6.055 27.781 1.629 1 97.75 110 LEU A C 1
ATOM 908 O O . LEU A 1 110 ? 6.691 28.828 1.605 1 97.75 110 LEU A O 1
ATOM 912 N N . THR A 1 111 ? 5.367 27.312 0.583 1 97.5 111 THR A N 1
ATOM 913 C CA . THR A 1 111 ? 5.254 28.156 -0.607 1 97.5 111 THR A CA 1
ATOM 914 C C . THR A 1 111 ? 3.791 28.484 -0.889 1 97.5 111 THR A C 1
ATOM 916 O O . THR A 1 111 ? 2.887 27.766 -0.452 1 97.5 111 THR A O 1
ATOM 919 N N . TRP A 1 112 ? 3.561 29.594 -1.493 1 96.69 112 TRP A N 1
ATOM 920 C CA . TRP A 1 112 ? 2.262 30.078 -1.956 1 96.69 112 TRP A CA 1
ATOM 921 C C . TRP A 1 112 ? 2.271 30.297 -3.463 1 96.69 112 TRP A C 1
ATOM 923 O O . TRP A 1 112 ? 2.967 31.188 -3.959 1 96.69 112 TRP A O 1
ATOM 933 N N . TYR A 1 113 ? 1.545 29.406 -4.199 1 96.5 113 TYR A N 1
ATOM 934 C CA . TYR A 1 113 ? 1.44 29.484 -5.652 1 96.5 113 TYR A CA 1
ATOM 935 C C . TYR A 1 113 ? 0.035 29.891 -6.078 1 96.5 113 TYR A C 1
ATOM 937 O O . TYR A 1 113 ? -0.796 29.047 -6.402 1 96.5 113 TYR A O 1
ATOM 945 N N . PRO A 1 114 ? -0.287 31.172 -6.246 1 93.5 114 PRO A N 1
ATOM 946 C CA . PRO A 1 114 ? -1.65 31.641 -6.512 1 93.5 114 PRO A CA 1
ATOM 947 C C . PRO A 1 114 ? -2.166 31.203 -7.883 1 93.5 114 PRO A C 1
ATOM 949 O O . PRO A 1 114 ? -3.377 31.062 -8.07 1 93.5 114 PRO A O 1
ATOM 952 N N . GLU A 1 115 ? -1.263 30.922 -8.852 1 94.31 115 GLU A N 1
ATOM 953 C CA . GLU A 1 115 ? -1.695 30.609 -10.211 1 94.31 115 GLU A CA 1
ATOM 954 C C . GLU A 1 115 ? -1.745 29.094 -10.43 1 94.31 115 GLU A C 1
ATOM 956 O O . GLU A 1 115 ? -2.037 28.641 -11.539 1 94.31 115 GLU A O 1
ATOM 961 N N . GLU A 1 116 ? -1.483 28.328 -9.406 1 96.62 116 GLU A N 1
ATOM 962 C CA . GLU A 1 116 ? -1.512 26.859 -9.531 1 96.62 116 GLU A CA 1
ATOM 963 C C . GLU A 1 116 ? -2.943 26.344 -9.57 1 96.62 116 GLU A C 1
ATOM 965 O O . GLU A 1 116 ? -3.889 27.078 -9.273 1 96.62 116 GLU A O 1
ATOM 970 N N . GLU A 1 117 ? -3.156 25.078 -9.977 1 97.06 117 GLU A N 1
ATOM 971 C CA . GLU A 1 117 ? -4.457 24.406 -9.992 1 97.06 117 GLU A CA 1
ATOM 972 C C . GLU A 1 117 ? -5.094 24.422 -8.602 1 97.06 117 GLU A C 1
ATOM 974 O O . GLU A 1 117 ? -4.398 24.594 -7.598 1 97.06 117 GLU A O 1
ATOM 979 N N . PRO A 1 118 ? -6.398 24.297 -8.555 1 97.25 118 PRO A N 1
ATOM 980 C CA . PRO A 1 118 ? -7.109 24.297 -7.277 1 97.25 118 PRO A CA 1
ATOM 981 C C . PRO A 1 118 ? -6.504 23.344 -6.258 1 97.25 118 PRO A C 1
ATOM 983 O O . PRO A 1 118 ? -6.168 22.203 -6.602 1 97.25 118 PRO A O 1
ATOM 986 N N . ASN A 1 119 ? -6.281 23.875 -5.008 1 97.31 119 ASN A N 1
ATOM 987 C CA . ASN A 1 119 ? -5.848 23.125 -3.832 1 97.31 119 ASN A CA 1
ATOM 988 C C . ASN A 1 119 ? -4.398 22.656 -3.967 1 97.31 119 ASN A C 1
ATOM 990 O O . ASN A 1 119 ? -3.949 21.797 -3.211 1 97.31 119 ASN A O 1
ATOM 994 N N . LYS A 1 120 ? -3.691 23.266 -4.91 1 97.81 120 LYS A N 1
ATOM 995 C CA . LYS A 1 120 ? -2.252 23.062 -5.051 1 97.81 120 LYS A CA 1
ATOM 996 C C . LYS A 1 120 ? -1.492 24.375 -4.875 1 97.81 120 LYS A C 1
ATOM 998 O O . LYS A 1 120 ? -0.35 24.5 -5.32 1 97.81 120 LYS A O 1
ATOM 1003 N N . ARG A 1 121 ? -2.15 25.266 -4.246 1 97.81 121 ARG A N 1
ATOM 1004 C CA . ARG A 1 121 ? -1.609 26.625 -4.164 1 97.81 121 ARG A CA 1
ATOM 1005 C C . ARG A 1 121 ? -0.802 26.812 -2.885 1 97.81 121 ARG A C 1
ATOM 1007 O O . ARG A 1 121 ? 0.133 27.625 -2.848 1 97.81 121 ARG A O 1
ATOM 1014 N N . VAL A 1 122 ? -1.188 26.188 -1.817 1 98 122 VAL A N 1
ATOM 1015 C CA . VAL A 1 122 ? -0.43 26.156 -0.572 1 98 122 VAL A CA 1
ATOM 1016 C C . VAL A 1 122 ? 0.319 24.844 -0.448 1 98 122 VAL A C 1
ATOM 1018 O O . VAL A 1 122 ? -0.299 23.781 -0.3 1 98 122 VAL A O 1
ATOM 1021 N N . VAL A 1 123 ? 1.685 24.906 -0.542 1 98.25 123 VAL A N 1
ATOM 1022 C CA . VAL A 1 123 ? 2.479 23.688 -0.58 1 98.25 123 VAL A CA 1
ATOM 1023 C C . VAL A 1 123 ? 3.512 23.703 0.544 1 98.25 123 VAL A C 1
ATOM 1025 O O . VAL A 1 123 ? 4.266 24.672 0.687 1 98.25 123 VAL A O 1
ATOM 1028 N N . THR A 1 124 ? 3.477 22.719 1.398 1 97.56 124 THR A N 1
ATOM 1029 C CA . THR A 1 124 ? 4.559 22.531 2.355 1 97.56 124 THR A CA 1
ATOM 1030 C C . THR A 1 124 ? 5.617 21.594 1.79 1 97.56 124 THR A C 1
ATOM 1032 O O . THR A 1 124 ? 5.289 20.562 1.202 1 97.56 124 THR A O 1
ATOM 1035 N N . TRP A 1 125 ? 6.875 22 1.952 1 95.69 125 TRP A N 1
ATOM 1036 C CA . TRP A 1 125 ? 8.008 21.234 1.462 1 95.69 125 TRP A CA 1
ATOM 1037 C C . TRP A 1 125 ? 8.852 20.703 2.619 1 95.69 125 TRP A C 1
ATOM 1039 O O . TRP A 1 125 ? 9.172 21.453 3.551 1 95.69 125 TRP A O 1
ATOM 1049 N N . ASN A 1 126 ? 9.133 19.484 2.564 1 93.25 126 ASN A N 1
ATOM 1050 C CA . ASN A 1 126 ? 10.117 18.859 3.447 1 93.25 126 ASN A CA 1
ATOM 1051 C C . ASN A 1 126 ? 11.312 18.328 2.666 1 93.25 126 ASN A C 1
ATOM 1053 O O . ASN A 1 126 ? 11.195 17.328 1.95 1 93.25 126 ASN A O 1
ATOM 1057 N N . LEU A 1 127 ? 12.438 19 2.812 1 91.19 127 LEU A N 1
ATOM 1058 C CA . LEU A 1 127 ? 13.664 18.625 2.115 1 91.19 127 LEU A CA 1
ATOM 1059 C C . LEU A 1 127 ? 14.547 17.75 2.994 1 91.19 127 LEU A C 1
ATOM 1061 O O . LEU A 1 127 ? 15.359 18.25 3.768 1 91.19 127 LEU A O 1
ATOM 1065 N N . TYR A 1 128 ? 14.508 16.422 2.844 1 85 128 TYR A N 1
ATOM 1066 C CA . TYR A 1 128 ? 15.125 15.484 3.781 1 85 128 TYR A CA 1
ATOM 1067 C C . TYR A 1 128 ? 16.562 15.188 3.389 1 85 128 TYR A C 1
ATOM 1069 O O . TYR A 1 128 ? 17.312 14.594 4.164 1 85 128 TYR A O 1
ATOM 1077 N N . GLY A 1 129 ? 16.969 15.5 2.275 1 76 129 GLY A N 1
ATOM 1078 C CA . GLY A 1 129 ? 18.328 15.234 1.853 1 76 129 GLY A CA 1
ATOM 1079 C C . GLY A 1 129 ? 19.359 15.727 2.846 1 76 129 GLY A C 1
ATOM 1080 O O . GLY A 1 129 ? 20.328 15.016 3.154 1 76 129 GLY A O 1
ATOM 1081 N N . LYS A 1 130 ? 19.141 16.797 3.371 1 70.19 130 LYS A N 1
ATOM 1082 C CA . LYS A 1 130 ? 20.125 17.406 4.273 1 70.19 130 LYS A CA 1
ATOM 1083 C C . LYS A 1 130 ? 19.938 16.906 5.703 1 70.19 130 LYS A C 1
ATOM 1085 O O . LYS A 1 130 ? 20.844 17 6.523 1 70.19 130 LYS A O 1
ATOM 1090 N N . LEU A 1 131 ? 18.797 16.312 5.977 1 73.75 131 LEU A N 1
ATOM 1091 C CA . LEU A 1 131 ? 18.438 15.992 7.355 1 73.75 131 LEU A CA 1
ATOM 1092 C C . LEU A 1 131 ? 18.953 14.609 7.75 1 73.75 131 LEU A C 1
ATOM 1094 O O . LEU A 1 131 ? 19.281 14.375 8.914 1 73.75 131 LEU A O 1
ATOM 1098 N N . VAL A 1 132 ? 19.078 13.766 6.758 1 66.06 132 VAL A N 1
ATOM 1099 C CA . VAL A 1 132 ? 19.391 12.375 7.078 1 66.06 132 VAL A CA 1
ATOM 1100 C C . VAL A 1 132 ? 20.812 12.266 7.609 1 66.06 132 VAL A C 1
ATOM 1102 O O . VAL A 1 132 ? 21.125 11.352 8.375 1 66.06 132 VAL A O 1
ATOM 1105 N N . LYS A 1 133 ? 21.562 13.25 7.336 1 69.56 133 LYS A N 1
ATOM 1106 C CA . LYS A 1 133 ? 22.938 13.25 7.836 1 69.56 133 LYS A CA 1
ATOM 1107 C C . LYS A 1 133 ? 23 13.742 9.281 1 69.56 133 LYS A C 1
ATOM 1109 O O . LYS A 1 133 ? 24.016 13.586 9.953 1 69.56 133 LYS A O 1
ATOM 1114 N N . LYS A 1 134 ? 21.859 14.234 9.664 1 78.31 134 LYS A N 1
ATOM 1115 C CA . LYS A 1 134 ? 21.828 14.797 11.008 1 78.31 134 LYS A CA 1
ATOM 1116 C C . LYS A 1 134 ? 20.859 14.016 11.906 1 78.31 134 LYS A C 1
ATOM 1118 O O . LYS A 1 134 ? 19.828 14.539 12.312 1 78.31 134 LYS A O 1
ATOM 1123 N N . LYS A 1 135 ? 21.266 12.945 12.328 1 76 135 LYS A N 1
ATOM 1124 C CA . LYS A 1 135 ? 20.453 11.992 13.078 1 76 135 LYS A CA 1
ATOM 1125 C C . LYS A 1 135 ? 19.984 12.586 14.406 1 76 135 LYS A C 1
ATOM 1127 O O . LYS A 1 135 ? 18.953 12.18 14.953 1 76 135 LYS A O 1
ATOM 1132 N N . GLU A 1 136 ? 20.734 13.555 14.844 1 81.56 136 GLU A N 1
ATOM 1133 C CA . GLU A 1 136 ? 20.469 14.148 16.156 1 81.56 136 GLU A CA 1
ATOM 1134 C C . GLU A 1 136 ? 19.125 14.883 16.156 1 81.56 136 GLU A C 1
ATOM 1136 O O . GLU A 1 136 ? 18.5 15.039 17.203 1 81.56 136 GLU A O 1
ATOM 1141 N N . LEU A 1 137 ? 18.719 15.258 15 1 81.88 137 LEU A N 1
ATOM 1142 C CA . LEU A 1 137 ? 17.469 16.016 14.891 1 81.88 137 LEU A CA 1
ATOM 1143 C C . LEU A 1 137 ? 16.266 15.133 15.117 1 81.88 137 LEU A C 1
ATOM 1145 O O . LEU A 1 137 ? 15.172 15.625 15.414 1 81.88 137 LEU A O 1
ATOM 1149 N N . PHE A 1 138 ? 16.531 13.844 15.047 1 82.25 138 PHE A N 1
ATOM 1150 C CA . PHE A 1 138 ? 15.43 12.898 15.195 1 82.25 138 PHE A CA 1
ATOM 1151 C C . PHE A 1 138 ? 15.461 12.242 16.562 1 82.25 138 PHE A C 1
ATOM 1153 O O . PHE A 1 138 ? 14.602 11.414 16.891 1 82.25 138 PHE A O 1
ATOM 1160 N N . LYS A 1 139 ? 16.422 12.609 17.359 1 83.31 139 LYS A N 1
ATOM 1161 C CA . LYS A 1 139 ? 16.562 12 18.688 1 83.31 139 LYS A CA 1
ATOM 1162 C C . LYS A 1 139 ? 15.43 12.438 19.609 1 83.31 139 LYS A C 1
ATOM 1164 O O . LYS A 1 139 ? 14.953 11.648 20.422 1 83.31 139 LYS A O 1
ATOM 1169 N N . ASP A 1 140 ? 15.07 13.648 19.406 1 88.75 140 ASP A N 1
ATOM 1170 C CA . ASP A 1 140 ? 13.953 14.148 20.203 1 88.75 140 ASP A CA 1
ATOM 1171 C C . ASP A 1 140 ? 12.664 14.18 19.391 1 88.75 140 ASP A C 1
ATOM 1173 O O . ASP A 1 140 ? 12.398 15.148 18.672 1 88.75 140 ASP A O 1
ATOM 1177 N N . VAL A 1 141 ? 11.867 13.242 19.609 1 91.25 141 VAL A N 1
ATOM 1178 C CA . VAL A 1 141 ? 10.656 13.023 18.828 1 91.25 141 VAL A CA 1
ATOM 1179 C C . VAL A 1 141 ? 9.695 14.195 19.016 1 91.25 141 VAL A C 1
ATOM 1181 O O . VAL A 1 141 ? 9.102 14.68 18.047 1 91.25 141 VAL A O 1
ATOM 1184 N N . GLN A 1 142 ? 9.617 14.711 20.25 1 93.12 142 GLN A N 1
ATOM 1185 C CA . GLN A 1 142 ? 8.672 15.773 20.547 1 93.12 142 GLN A CA 1
ATOM 1186 C C . GLN A 1 142 ? 9.07 17.078 19.875 1 93.12 142 GLN A C 1
ATOM 1188 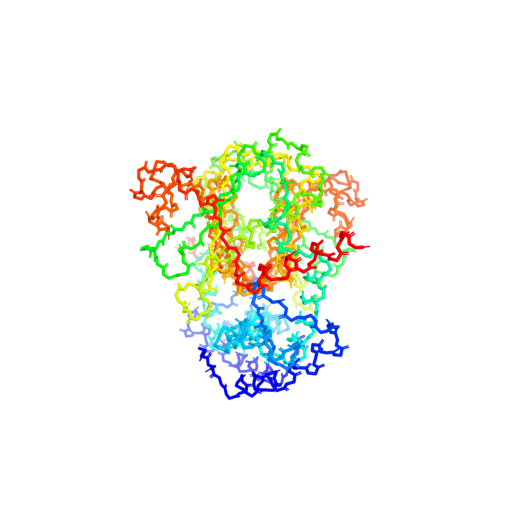O O . GLN A 1 142 ? 8.219 17.797 19.344 1 93.12 142 GLN A O 1
ATOM 1193 N N . LYS A 1 143 ? 10.32 17.344 19.906 1 93.06 143 LYS A N 1
ATOM 1194 C CA . LYS A 1 143 ? 10.789 18.562 19.266 1 93.06 143 LYS A CA 1
ATOM 1195 C C . LYS A 1 143 ? 10.562 18.516 17.75 1 93.06 143 LYS A C 1
ATOM 1197 O O . LYS A 1 143 ? 10.133 19.5 17.156 1 93.06 143 LYS A O 1
ATOM 1202 N N . PHE A 1 144 ? 10.844 17.422 17.203 1 92.81 144 PHE A N 1
ATOM 1203 C CA . PHE A 1 144 ? 10.617 17.25 15.766 1 92.81 144 PHE A CA 1
ATOM 1204 C C . PHE A 1 144 ? 9.133 17.391 15.438 1 92.81 144 PHE A C 1
ATOM 1206 O O . PHE A 1 144 ? 8.766 18.062 14.469 1 92.81 144 PHE A O 1
ATOM 1213 N N . LEU A 1 145 ? 8.336 16.75 16.234 1 95.94 145 LEU A N 1
ATOM 1214 C CA . LEU A 1 145 ? 6.887 16.781 16.047 1 95.94 145 LEU A CA 1
ATOM 1215 C C . LEU A 1 145 ? 6.359 18.203 16.109 1 95.94 145 LEU A C 1
ATOM 1217 O O . LEU A 1 145 ? 5.574 18.625 15.258 1 95.94 145 LEU A O 1
ATOM 1221 N N . ARG A 1 146 ? 6.742 18.938 17.094 1 96.56 146 ARG A N 1
ATOM 1222 C CA . ARG A 1 146 ? 6.262 20.312 17.266 1 96.56 146 ARG A CA 1
ATOM 1223 C C . ARG A 1 146 ? 6.703 21.203 16.109 1 96.56 146 ARG A C 1
ATOM 1225 O O . ARG A 1 146 ? 5.949 22.062 15.664 1 96.56 146 ARG A O 1
ATOM 1232 N N . TYR A 1 147 ? 7.934 20.922 15.672 1 95.69 147 TYR A N 1
ATOM 1233 C CA . TYR A 1 147 ? 8.406 21.641 14.484 1 95.69 147 TYR A CA 1
ATOM 1234 C C . TYR A 1 147 ? 7.512 21.344 13.281 1 95.69 147 TYR A C 1
ATOM 1236 O O . TYR A 1 147 ? 7.066 22.266 12.594 1 95.69 147 TYR A O 1
ATOM 1244 N N . ARG A 1 148 ? 7.27 20.062 13.055 1 95.75 148 ARG A N 1
ATOM 1245 C CA . ARG A 1 148 ? 6.477 19.641 11.898 1 95.75 148 ARG A CA 1
ATOM 1246 C C . ARG A 1 148 ? 5.059 20.188 11.984 1 95.75 148 ARG A C 1
ATOM 1248 O O . ARG A 1 148 ? 4.5 20.625 10.977 1 95.75 148 ARG A O 1
ATOM 1255 N N . ILE A 1 149 ? 4.496 20.172 13.117 1 97.56 149 ILE A N 1
ATOM 1256 C CA . ILE A 1 149 ? 3.145 20.672 13.336 1 97.56 149 ILE A CA 1
ATOM 1257 C C . ILE A 1 149 ? 3.115 22.188 13.109 1 97.56 149 ILE A C 1
ATOM 1259 O O . ILE A 1 149 ? 2.16 22.719 12.531 1 97.56 149 ILE A O 1
ATOM 1263 N N . GLY A 1 150 ? 4.156 22.859 13.578 1 97.25 150 GLY A N 1
ATOM 1264 C CA . GLY A 1 150 ? 4.25 24.297 13.328 1 97.25 150 GLY A CA 1
ATOM 1265 C C . GLY A 1 150 ? 4.191 24.641 11.852 1 97.25 150 GLY A C 1
ATOM 1266 O O . GLY A 1 150 ? 3.471 25.562 11.453 1 97.25 150 GLY A O 1
ATOM 1267 N N . LEU A 1 151 ? 4.914 23.859 11.109 1 96.31 151 LEU A N 1
ATOM 1268 C CA . LEU A 1 151 ? 4.918 24.078 9.664 1 96.31 151 LEU A CA 1
ATOM 1269 C C . LEU A 1 151 ? 3.531 23.844 9.078 1 96.31 151 LEU A C 1
ATOM 1271 O O . LEU A 1 151 ? 3.064 24.641 8.25 1 96.31 151 LEU A O 1
ATOM 1275 N N . MET A 1 152 ? 2.857 22.781 9.516 1 97.19 152 MET A N 1
ATOM 1276 C CA . MET A 1 152 ? 1.51 22.469 9.047 1 97.19 152 MET A CA 1
ATOM 1277 C C . MET A 1 152 ? 0.538 23.594 9.383 1 97.19 152 MET A C 1
ATOM 1279 O O . MET A 1 152 ? -0.212 24.047 8.516 1 97.19 152 MET A O 1
ATOM 1283 N N . GLU A 1 153 ? 0.565 24.078 10.602 1 97.88 153 GLU A N 1
ATOM 1284 C CA . GLU A 1 153 ? -0.349 25.109 11.062 1 97.88 153 GLU A CA 1
ATOM 1285 C C . GLU A 1 153 ? -0.121 26.422 10.312 1 97.88 153 GLU A C 1
ATOM 1287 O O . GLU A 1 153 ? -1.075 27.141 9.992 1 97.88 153 GLU A O 1
ATOM 1292 N N . LYS A 1 154 ? 1.164 26.719 10.039 1 97.12 154 LYS A N 1
ATOM 1293 C CA . LYS A 1 154 ? 1.456 27.906 9.227 1 97.12 154 LYS A CA 1
ATOM 1294 C C . LYS A 1 154 ? 0.837 27.781 7.836 1 97.12 154 LYS A C 1
ATOM 1296 O O . LYS A 1 154 ? 0.263 28.734 7.32 1 97.12 154 LYS A O 1
ATOM 1301 N N . GLY A 1 155 ? 0.939 26.594 7.254 1 97.44 155 GLY A N 1
ATOM 1302 C CA . GLY A 1 155 ? 0.33 26.359 5.957 1 97.44 155 GLY A CA 1
ATOM 1303 C C . GLY A 1 155 ? -1.18 26.516 5.969 1 97.44 155 GLY A C 1
ATOM 1304 O O . GLY A 1 155 ? -1.759 27.078 5.039 1 97.44 155 GLY A O 1
ATOM 1305 N N . ILE A 1 156 ? -1.82 26.031 6.984 1 97.69 156 ILE A N 1
ATOM 1306 C CA . ILE A 1 156 ? -3.273 26.062 7.105 1 97.69 156 ILE A CA 1
ATOM 1307 C C . ILE A 1 156 ? -3.752 27.516 7.145 1 97.69 156 ILE A C 1
ATOM 1309 O O . ILE A 1 156 ? -4.816 27.844 6.617 1 97.69 156 ILE A O 1
ATOM 1313 N N . GLN A 1 157 ? -2.916 28.422 7.73 1 96.38 157 GLN A N 1
ATOM 1314 C CA . GLN A 1 157 ? -3.287 29.828 7.84 1 96.38 157 GLN A CA 1
ATOM 1315 C C . GLN A 1 157 ? -3.375 30.484 6.465 1 96.38 157 GLN A C 1
ATOM 1317 O O . GLN A 1 157 ? -3.943 31.578 6.32 1 96.38 157 GLN A O 1
ATOM 1322 N N . LEU A 1 158 ? -2.785 29.844 5.488 1 95.88 158 LEU A N 1
ATOM 1323 C CA . LEU A 1 158 ? -2.795 30.406 4.137 1 95.88 158 LEU A CA 1
ATOM 1324 C C . LEU A 1 158 ? -3.984 29.875 3.342 1 95.88 158 LEU A C 1
ATOM 1326 O O . LEU A 1 158 ? -4.234 30.312 2.221 1 95.88 158 LEU A O 1
ATOM 1330 N N . LEU A 1 159 ? -4.738 28.969 3.895 1 96.75 159 LEU A N 1
ATOM 1331 C CA . LEU A 1 159 ? -5.918 28.422 3.24 1 96.75 159 LEU A CA 1
ATOM 1332 C C . LEU A 1 159 ? -7.125 29.328 3.43 1 96.75 159 LEU A C 1
ATOM 1334 O O . LEU A 1 159 ? -7.105 30.219 4.285 1 96.75 159 LEU A O 1
ATOM 1338 N N . ASN A 1 160 ? -8.078 29.203 2.568 1 95.75 160 ASN A N 1
ATOM 1339 C CA . ASN A 1 160 ? -9.398 29.828 2.658 1 95.75 160 ASN A CA 1
ATOM 1340 C C . ASN A 1 160 ? -10.508 28.781 2.637 1 95.75 160 ASN A C 1
ATOM 1342 O O . ASN A 1 160 ? -10.883 28.281 1.572 1 95.75 160 ASN A O 1
ATOM 1346 N N . PHE A 1 161 ? -11.102 28.531 3.779 1 96.25 161 PHE A N 1
ATOM 1347 C CA . PHE A 1 161 ? -12.055 27.438 3.924 1 96.25 161 PHE A CA 1
ATOM 1348 C C . PHE A 1 161 ? -13.391 27.797 3.289 1 96.25 161 PHE A C 1
ATOM 1350 O O . PHE A 1 161 ? -14.258 26.938 3.137 1 96.25 161 PHE A O 1
ATOM 1357 N N . GLN A 1 162 ? -13.539 29.047 2.871 1 94.38 162 GLN A N 1
ATOM 1358 C CA . GLN A 1 162 ? -14.742 29.453 2.152 1 94.38 162 GLN A CA 1
ATOM 1359 C C . GLN A 1 162 ? -14.586 29.25 0.649 1 94.38 162 GLN A C 1
ATOM 1361 O O . GLN A 1 162 ? -15.547 29.375 -0.105 1 94.38 162 GLN A O 1
ATOM 1366 N N . ASP A 1 163 ? -13.344 28.984 0.265 1 94.75 163 ASP A N 1
ATOM 1367 C CA . ASP A 1 163 ? -13.008 28.781 -1.14 1 94.75 163 ASP A CA 1
ATOM 1368 C C . ASP A 1 163 ? -12.672 27.328 -1.416 1 94.75 163 ASP A C 1
ATOM 1370 O O . ASP A 1 163 ? -11.625 26.828 -0.997 1 94.75 163 ASP A O 1
ATOM 1374 N N . GLU A 1 164 ? -13.492 26.672 -2.252 1 92.94 164 GLU A N 1
ATOM 1375 C CA . GLU A 1 164 ? -13.32 25.25 -2.539 1 92.94 164 GLU A CA 1
ATOM 1376 C C . GLU A 1 164 ? -12.031 25 -3.314 1 92.94 164 GLU A C 1
ATOM 1378 O O . GLU A 1 164 ? -11.539 23.875 -3.357 1 92.94 164 GLU A O 1
ATOM 1383 N N . GLU A 1 165 ? -11.477 26.031 -3.865 1 95.38 165 GLU A N 1
ATOM 1384 C CA . GLU A 1 165 ? -10.273 25.859 -4.676 1 95.38 165 GLU A CA 1
ATOM 1385 C C . GLU A 1 165 ? -9.016 26.031 -3.834 1 95.38 165 GLU A C 1
ATOM 1387 O O . GLU A 1 165 ? -7.902 25.812 -4.324 1 95.38 165 GLU A O 1
ATOM 1392 N N . ASN A 1 166 ? -9.164 26.422 -2.564 1 96.94 166 ASN A N 1
ATOM 1393 C CA . ASN A 1 166 ? -8.008 26.641 -1.699 1 96.94 166 ASN A CA 1
ATOM 1394 C C . ASN A 1 166 ? -8.289 26.203 -0.263 1 96.94 166 ASN A C 1
ATOM 1396 O O . ASN A 1 166 ? -7.953 26.922 0.682 1 96.94 166 ASN A O 1
ATOM 1400 N N . CYS A 1 167 ? -8.984 25.125 -0.083 1 97.12 167 CYS A N 1
ATOM 1401 C CA . CYS A 1 167 ? -9.328 24.672 1.262 1 97.12 167 CYS A CA 1
ATOM 1402 C C . CYS A 1 167 ? -8.586 23.391 1.611 1 97.12 167 CYS A C 1
ATOM 1404 O O . CYS A 1 167 ? -8.852 22.766 2.646 1 97.12 167 CYS A O 1
ATOM 1406 N N . TYR A 1 168 ? -7.707 22.891 0.758 1 97.12 168 TYR A N 1
ATOM 1407 C CA . TYR A 1 168 ? -6.805 21.766 1.002 1 97.12 168 TYR A CA 1
ATOM 1408 C C . TYR A 1 168 ? -5.352 22.188 0.79 1 97.12 168 TYR A C 1
ATOM 1410 O O . TYR A 1 168 ? -5.074 23.141 0.065 1 97.12 168 TYR A O 1
ATOM 1418 N N . MET A 1 169 ? -4.469 21.438 1.439 1 96.81 169 MET A N 1
ATOM 1419 C CA . MET A 1 169 ? -3.035 21.672 1.282 1 96.81 169 MET A CA 1
ATOM 1420 C C . MET A 1 169 ? -2.393 20.562 0.449 1 96.81 169 MET A C 1
ATOM 1422 O O . MET A 1 169 ? -2.928 19.453 0.356 1 96.81 169 MET A O 1
ATOM 1426 N N . THR A 1 170 ? -1.315 20.891 -0.169 1 98.06 170 THR A N 1
ATOM 1427 C CA . THR A 1 170 ? -0.467 19.938 -0.886 1 98.06 170 THR A CA 1
ATOM 1428 C C . THR A 1 170 ? 0.908 19.844 -0.231 1 98.06 170 THR A C 1
ATOM 1430 O O . THR A 1 170 ? 1.418 20.828 0.304 1 98.06 170 THR A O 1
ATOM 1433 N N . GLN A 1 171 ? 1.497 18.656 -0.188 1 97.31 171 GLN A N 1
ATOM 1434 C CA . GLN A 1 171 ? 2.795 18.469 0.448 1 97.31 171 GLN A CA 1
ATOM 1435 C C . GLN A 1 171 ? 3.783 17.812 -0.514 1 97.31 171 GLN A C 1
ATOM 1437 O O . GLN A 1 171 ? 3.398 16.969 -1.331 1 97.31 171 GLN A O 1
ATOM 1442 N N . VAL A 1 172 ? 5.059 18.219 -0.398 1 97.06 172 VAL A N 1
ATOM 1443 C CA . VAL A 1 172 ? 6.145 17.625 -1.169 1 97.06 172 VAL A CA 1
ATOM 1444 C C . VAL A 1 172 ? 7.246 17.141 -0.226 1 97.06 172 VAL A C 1
ATOM 1446 O O . VAL A 1 172 ? 7.711 17.891 0.63 1 97.06 172 VAL A O 1
ATOM 1449 N N . HIS A 1 173 ? 7.586 15.922 -0.293 1 93.69 173 HIS A N 1
ATOM 1450 C CA . HIS A 1 173 ? 8.727 15.344 0.402 1 93.69 173 HIS A CA 1
ATOM 1451 C C . HIS A 1 173 ? 9.859 15.023 -0.569 1 93.69 173 HIS A C 1
ATOM 1453 O O . HIS A 1 173 ? 9.68 14.227 -1.494 1 93.69 173 HIS A O 1
ATOM 1459 N N . ASP A 1 174 ? 10.945 15.672 -0.384 1 93.25 174 ASP A N 1
ATOM 1460 C CA . ASP A 1 174 ? 12.094 15.5 -1.26 1 93.25 174 ASP A CA 1
ATOM 1461 C C . ASP A 1 174 ? 13.141 14.586 -0.616 1 93.25 174 ASP A C 1
ATOM 1463 O O . ASP A 1 174 ? 13.648 14.891 0.468 1 93.25 174 ASP A O 1
ATOM 1467 N N . TYR A 1 175 ? 13.562 13.555 -1.345 1 88.69 175 TYR A N 1
ATOM 1468 C CA . TYR A 1 175 ? 14.5 12.586 -0.791 1 88.69 175 TYR A CA 1
ATOM 1469 C C . TYR A 1 175 ? 15.82 12.609 -1.549 1 88.69 175 TYR A C 1
ATOM 1471 O O . TYR A 1 175 ? 16.562 11.625 -1.536 1 88.69 175 TYR A O 1
ATOM 1479 N N . LYS A 1 176 ? 16.047 13.672 -2.189 1 85.44 176 LYS A N 1
ATOM 1480 C CA . LYS A 1 176 ? 17.312 13.789 -2.91 1 85.44 176 LYS A CA 1
ATOM 1481 C C . LYS A 1 176 ? 18.484 13.539 -1.984 1 85.44 176 LYS A C 1
ATOM 1483 O O . LYS A 1 176 ? 18.578 14.117 -0.899 1 85.44 176 LYS A O 1
ATOM 1488 N N . THR A 1 177 ? 19.422 12.617 -2.318 1 74.94 177 THR A N 1
ATOM 1489 C CA . THR A 1 177 ? 20.672 12.297 -1.657 1 74.94 177 THR A CA 1
ATOM 1490 C C . THR A 1 177 ? 20.422 11.555 -0.348 1 74.94 177 THR A C 1
ATOM 1492 O O . THR A 1 177 ? 21.312 11.484 0.51 1 74.94 177 THR A O 1
ATOM 1495 N N . VAL A 1 178 ? 19.203 11.25 -0.079 1 69.31 178 VAL A N 1
ATOM 1496 C CA . VAL A 1 178 ? 18.906 10.477 1.123 1 69.31 178 VAL A CA 1
ATOM 1497 C C . VAL A 1 178 ? 19.312 9.023 0.909 1 69.31 178 VAL A C 1
ATOM 1499 O O . VAL A 1 178 ? 18.922 8.398 -0.083 1 69.31 178 VAL A O 1
ATOM 1502 N N . SER A 1 179 ? 20.344 8.688 1.636 1 62.69 179 SER A N 1
ATOM 1503 C CA . SER A 1 179 ? 20.641 7.254 1.624 1 62.69 179 SER A CA 1
ATOM 1504 C C . SER A 1 179 ? 19.609 6.469 2.424 1 62.69 179 SER A C 1
ATOM 1506 O O . SER A 1 179 ? 19.547 6.582 3.65 1 62.69 179 SER A O 1
ATOM 1508 N N . VAL A 1 180 ? 18.453 6.184 1.975 1 57.62 180 VAL A N 1
ATOM 1509 C CA . VAL A 1 180 ? 17.281 5.598 2.631 1 57.62 180 VAL A CA 1
ATOM 1510 C C . VAL A 1 180 ? 17.703 4.355 3.414 1 57.62 180 VAL A C 1
ATOM 1512 O O . VAL A 1 180 ? 16.938 3.855 4.25 1 57.62 180 VAL A O 1
ATOM 1515 N N . TRP A 1 181 ? 18.891 3.834 3.297 1 56.06 181 TRP A N 1
ATOM 1516 C CA . TRP A 1 181 ? 19.297 2.525 3.799 1 56.06 181 TRP A CA 1
ATOM 1517 C C . TRP A 1 181 ? 19.438 2.543 5.316 1 56.06 181 TRP A C 1
ATOM 1519 O O . TRP A 1 181 ? 19.469 1.489 5.957 1 56.06 181 TRP A O 1
ATOM 1529 N N . ARG A 1 182 ? 19.484 3.811 5.801 1 60.25 182 ARG A N 1
ATOM 1530 C CA . ARG A 1 182 ? 19.906 3.646 7.188 1 60.25 182 ARG A CA 1
ATOM 1531 C C . ARG A 1 182 ? 18.953 4.355 8.141 1 60.25 182 ARG A C 1
ATOM 1533 O O . ARG A 1 182 ? 19.391 5.059 9.055 1 60.25 182 ARG A O 1
ATOM 1540 N N . MET A 1 183 ? 17.609 3.979 8.008 1 72.31 183 MET A N 1
ATOM 1541 C CA . MET A 1 183 ? 16.75 4.629 8.984 1 72.31 183 MET A CA 1
ATOM 1542 C C . MET A 1 183 ? 16.906 3.994 10.359 1 72.31 183 MET A C 1
ATOM 1544 O O . MET A 1 183 ? 16.781 2.777 10.508 1 72.31 183 MET A O 1
ATOM 1548 N N . ASP A 1 184 ? 17.297 4.848 11.359 1 77.88 184 ASP A N 1
ATOM 1549 C CA . ASP A 1 184 ? 17.484 4.316 12.703 1 77.88 184 ASP A CA 1
ATOM 1550 C C . ASP A 1 184 ? 16.172 4.336 13.492 1 77.88 184 ASP A C 1
ATOM 1552 O O . ASP A 1 184 ? 15.141 4.766 12.977 1 77.88 184 ASP A O 1
ATOM 1556 N N . SER A 1 185 ? 16.141 3.801 14.609 1 82.19 185 SER A N 1
ATOM 1557 C CA . SER A 1 185 ? 14.945 3.621 15.438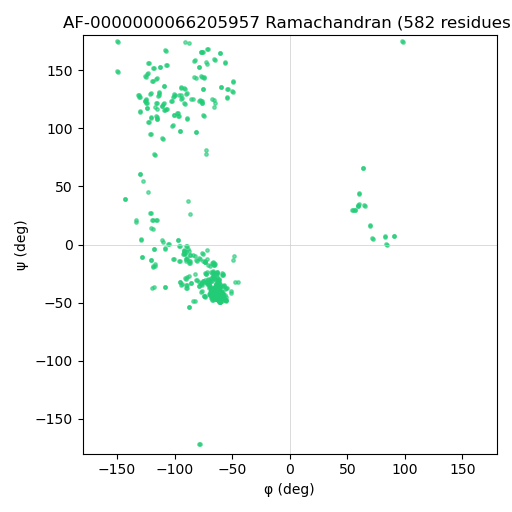 1 82.19 185 SER A CA 1
ATOM 1558 C C . SER A 1 185 ? 14.312 4.961 15.797 1 82.19 185 SER A C 1
ATOM 1560 O O . SER A 1 185 ? 13.086 5.086 15.828 1 82.19 185 SER A O 1
ATOM 1562 N N . ASP A 1 186 ? 15.164 5.953 15.984 1 84.75 186 ASP A N 1
ATOM 1563 C CA . ASP A 1 186 ? 14.664 7.277 16.344 1 84.75 186 ASP A CA 1
ATOM 1564 C C . ASP A 1 186 ? 13.914 7.914 15.18 1 84.75 186 ASP A C 1
ATOM 1566 O O . ASP A 1 186 ? 12.82 8.461 15.359 1 84.75 186 ASP A O 1
ATOM 1570 N N . MET A 1 187 ? 14.477 7.762 14.078 1 83.69 187 MET A N 1
ATOM 1571 C CA . MET A 1 187 ? 13.844 8.305 12.883 1 83.69 187 MET A CA 1
ATOM 1572 C C . MET A 1 187 ? 12.508 7.621 12.609 1 83.69 187 MET A C 1
ATOM 1574 O O . MET A 1 187 ? 11.508 8.289 12.305 1 83.69 187 MET A O 1
ATOM 1578 N N . LYS A 1 188 ? 12.5 6.379 12.758 1 83.31 188 LYS A N 1
ATOM 1579 C CA . LYS A 1 188 ? 11.281 5.609 12.547 1 83.31 188 LYS A CA 1
ATOM 1580 C C . LYS A 1 188 ? 10.18 6.047 13.516 1 83.31 188 LYS A C 1
ATOM 1582 O O . LYS A 1 188 ? 9.023 6.203 13.125 1 83.31 188 LYS A O 1
ATOM 1587 N N . SER A 1 189 ? 10.578 6.219 14.727 1 87.81 189 SER A N 1
ATOM 1588 C CA . SER A 1 189 ? 9.633 6.645 15.75 1 87.81 189 SER A CA 1
ATOM 1589 C C . SER A 1 189 ? 9.07 8.031 15.445 1 87.81 189 SER A C 1
ATOM 1591 O O . SER A 1 189 ? 7.871 8.266 15.594 1 87.81 189 SER A O 1
ATOM 1593 N N . CYS A 1 190 ? 9.93 8.883 15.023 1 87.69 190 CYS A N 1
ATOM 1594 C CA . CYS A 1 190 ? 9.508 10.242 14.688 1 87.69 190 CYS A CA 1
ATOM 1595 C C . CYS A 1 190 ? 8.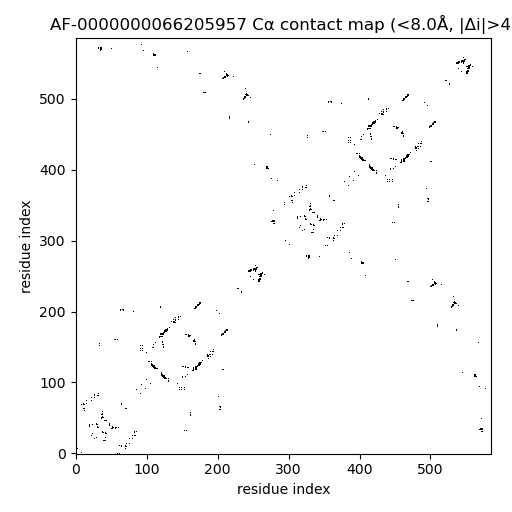5 10.234 13.547 1 87.69 190 CYS A C 1
ATOM 1597 O O . CYS A 1 190 ? 7.441 10.852 13.641 1 87.69 190 CYS A O 1
ATOM 1599 N N . VAL A 1 191 ? 8.828 9.523 12.578 1 87 191 VAL A N 1
ATOM 1600 C CA . VAL A 1 191 ? 7.98 9.469 11.391 1 87 191 VAL A CA 1
ATOM 1601 C C . VAL A 1 191 ? 6.629 8.867 11.758 1 87 191 VAL A C 1
ATOM 1603 O O . VAL A 1 191 ? 5.582 9.383 11.359 1 87 191 VAL A O 1
ATOM 1606 N N . LYS A 1 192 ? 6.656 7.859 12.508 1 87.81 192 LYS A N 1
ATOM 1607 C CA . LYS A 1 192 ? 5.414 7.223 12.93 1 87.81 192 LYS A CA 1
ATOM 1608 C C . LYS A 1 192 ? 4.547 8.188 13.734 1 87.81 192 LYS A C 1
ATOM 1610 O O . LYS A 1 192 ? 3.332 8.242 13.547 1 87.81 192 LYS A O 1
ATOM 1615 N N . GLU A 1 193 ? 5.164 8.898 14.633 1 91.19 193 GLU A N 1
ATOM 1616 C CA . GLU A 1 193 ? 4.43 9.859 15.461 1 91.19 193 GLU A CA 1
ATOM 1617 C C . GLU A 1 193 ? 3.824 10.969 14.609 1 91.19 193 GLU A C 1
ATOM 1619 O O . GLU A 1 193 ? 2.68 11.367 14.828 1 91.19 193 GLU A O 1
ATOM 1624 N N . VAL A 1 194 ? 4.578 11.391 13.68 1 92.06 194 VAL A N 1
ATOM 1625 C CA . VAL A 1 194 ? 4.102 12.445 12.789 1 92.06 194 VAL A CA 1
ATOM 1626 C C . VAL A 1 194 ? 2.896 11.945 11.992 1 92.06 194 VAL A C 1
ATOM 1628 O O . VAL A 1 194 ? 1.864 12.617 11.93 1 92.06 194 VAL A O 1
ATOM 1631 N N . ILE A 1 195 ? 3.012 10.812 11.461 1 89 195 ILE A N 1
ATOM 1632 C CA . ILE A 1 195 ? 1.946 10.219 10.656 1 89 195 ILE A CA 1
ATOM 1633 C C . ILE A 1 195 ? 0.69 10.055 11.508 1 89 195 ILE A C 1
ATOM 1635 O O . ILE A 1 195 ? -0.4 10.469 11.102 1 89 195 ILE A O 1
ATOM 1639 N N . ASN A 1 196 ? 0.863 9.484 12.664 1 90.25 196 ASN A N 1
ATOM 1640 C CA . ASN A 1 196 ? -0.264 9.281 13.57 1 90.25 196 ASN A CA 1
ATOM 1641 C C . ASN A 1 196 ? -0.939 10.602 13.93 1 90.25 196 ASN A C 1
ATOM 1643 O O . ASN A 1 196 ? -2.168 10.688 13.953 1 90.25 196 ASN A O 1
ATOM 1647 N N . THR A 1 197 ? -0.195 11.562 14.18 1 94.62 197 THR A N 1
ATOM 1648 C CA . THR A 1 197 ? -0.713 12.867 14.562 1 94.62 197 THR A CA 1
ATOM 1649 C C . THR A 1 197 ? -1.511 13.492 13.422 1 94.62 197 THR A C 1
ATOM 1651 O O . THR A 1 197 ? -2.641 13.945 13.617 1 94.62 197 THR A O 1
ATOM 1654 N N . PHE A 1 198 ? -0.96 13.438 12.273 1 92.94 198 PHE A N 1
ATOM 1655 C CA . PHE A 1 198 ? -1.636 14.047 11.133 1 92.94 198 PHE A CA 1
ATOM 1656 C C . PHE A 1 198 ? -2.904 13.281 10.781 1 92.94 198 PHE A C 1
ATOM 1658 O O . PHE A 1 198 ? -3.93 13.883 10.453 1 92.94 198 PHE A O 1
ATOM 1665 N N . GLN A 1 199 ? -2.859 11.992 10.875 1 89.38 199 GLN A N 1
ATOM 1666 C CA . GLN A 1 199 ? -4.027 11.18 10.562 1 89.38 199 GLN A CA 1
ATOM 1667 C C . GLN A 1 199 ? -5.137 11.391 11.586 1 89.38 199 GLN A C 1
ATOM 1669 O O . GLN A 1 199 ? -6.32 11.383 11.242 1 89.38 199 GLN A O 1
ATOM 1674 N N . THR A 1 200 ? -4.762 11.672 12.789 1 93 200 THR A N 1
ATOM 1675 C CA . THR A 1 200 ? -5.723 11.734 13.883 1 93 200 THR A CA 1
ATOM 1676 C C . THR A 1 200 ? -6.293 13.141 14.031 1 93 200 THR A C 1
ATOM 1678 O O . THR A 1 200 ? -7.496 13.312 14.242 1 93 200 THR A O 1
ATOM 1681 N N . TYR A 1 201 ? -5.516 14.133 13.844 1 96.88 201 TYR A N 1
ATOM 1682 C CA . TYR A 1 201 ? -5.934 15.453 14.305 1 96.88 201 TYR A CA 1
ATOM 1683 C C . TYR A 1 201 ? -6.07 16.422 13.141 1 96.88 201 TYR A C 1
ATOM 1685 O O . TYR A 1 201 ? -6.527 17.547 13.312 1 96.88 201 TYR A O 1
ATOM 1693 N N . TYR A 1 202 ? -5.715 15.938 11.922 1 96.19 202 TYR A N 1
ATOM 1694 C CA . TYR A 1 202 ? -5.816 16.812 10.758 1 96.19 202 TYR A CA 1
ATOM 1695 C C . TYR A 1 202 ? -6.566 16.125 9.625 1 96.19 202 TYR A C 1
ATOM 1697 O O . TYR A 1 202 ? -6.051 16.016 8.516 1 96.19 202 TYR A O 1
ATOM 1705 N N . PRO A 1 203 ? -7.785 15.781 9.906 1 93.62 203 PRO A N 1
ATOM 1706 C CA . PRO A 1 203 ? -8.539 15.094 8.852 1 93.62 203 PRO A CA 1
ATOM 1707 C C . PRO A 1 203 ? -8.984 16.031 7.734 1 93.62 203 PRO A C 1
ATOM 1709 O O . PRO A 1 203 ? -9.305 17.203 7.992 1 93.62 203 PRO A O 1
ATOM 1712 N N . GLU A 1 204 ? -8.969 15.516 6.508 1 92.38 204 GLU A N 1
ATOM 1713 C CA . GLU A 1 204 ? -9.547 16.156 5.332 1 92.38 204 GLU A CA 1
ATOM 1714 C C . GLU A 1 204 ? -8.891 17.516 5.066 1 92.38 204 GLU A C 1
ATOM 1716 O O . GLU A 1 204 ? -9.586 18.516 4.832 1 92.38 204 GLU A O 1
ATOM 1721 N N . LEU A 1 205 ? -7.496 17.516 5.184 1 95.25 205 LEU A N 1
ATOM 1722 C CA . LEU A 1 205 ? -6.758 18.734 4.902 1 95.25 205 LEU A CA 1
ATOM 1723 C C . LEU A 1 205 ? -5.789 18.547 3.74 1 95.25 205 LEU A C 1
ATOM 1725 O O . LEU A 1 205 ? -5.32 19.516 3.143 1 95.25 205 LEU A O 1
ATOM 1729 N N . LEU A 1 206 ? -5.477 17.344 3.455 1 94.88 206 LEU A N 1
ATOM 1730 C CA . LEU A 1 206 ? -4.473 17.047 2.439 1 94.88 206 LEU A CA 1
ATOM 1731 C C . LEU A 1 206 ? -5.129 16.828 1.077 1 94.88 206 LEU A C 1
ATOM 1733 O O . LEU A 1 206 ? -6.078 16.062 0.951 1 94.88 206 LEU A O 1
ATOM 1737 N N . TYR A 1 207 ? -4.668 17.578 0.083 1 96.12 207 TYR A N 1
ATOM 1738 C CA . TYR A 1 207 ? -5.125 17.375 -1.287 1 96.12 207 TYR A CA 1
ATOM 1739 C C . TYR A 1 207 ? -4.281 16.328 -2 1 96.12 207 TYR A C 1
ATOM 1741 O O . TYR A 1 207 ? -4.812 15.352 -2.527 1 96.12 207 TYR A O 1
ATOM 1749 N N . ALA A 1 208 ? -3.014 16.531 -1.999 1 95.94 208 ALA A N 1
ATOM 1750 C CA . ALA A 1 208 ? -2.062 15.609 -2.619 1 95.94 208 ALA A CA 1
ATOM 1751 C C . ALA A 1 208 ? -0.725 15.625 -1.886 1 95.94 208 ALA A C 1
ATOM 1753 O O . ALA A 1 208 ? -0.382 16.609 -1.233 1 95.94 208 ALA A O 1
ATOM 1754 N N . LYS A 1 209 ? -0.097 14.586 -1.874 1 95.75 209 LYS A N 1
ATOM 1755 C CA . LYS A 1 209 ? 1.258 14.469 -1.345 1 95.75 209 LYS A CA 1
ATOM 1756 C C . LYS A 1 209 ? 2.207 13.891 -2.391 1 95.75 209 LYS A C 1
ATOM 1758 O O . LYS A 1 209 ? 1.966 12.805 -2.924 1 95.75 209 LYS A O 1
ATOM 1763 N N . TYR A 1 210 ? 3.314 14.586 -2.717 1 96.5 210 TYR A N 1
ATOM 1764 C CA . TYR A 1 210 ? 4.297 14.164 -3.711 1 96.5 210 TYR A CA 1
ATOM 1765 C C . TYR A 1 210 ? 5.605 13.75 -3.045 1 96.5 210 TYR A C 1
ATOM 1767 O O . TYR A 1 210 ? 6.195 14.523 -2.289 1 96.5 210 TYR A O 1
ATOM 1775 N N . PHE A 1 211 ? 6.023 12.547 -3.256 1 92.94 211 PHE A N 1
ATOM 1776 C CA . PHE A 1 211 ? 7.344 12.062 -2.869 1 92.94 211 PHE A CA 1
ATOM 1777 C C . PHE A 1 211 ? 8.312 12.125 -4.047 1 92.94 211 PHE A C 1
ATOM 1779 O O . PHE A 1 211 ? 8.164 11.375 -5.016 1 92.94 211 PHE A O 1
ATOM 1786 N N . VAL A 1 212 ? 9.242 12.992 -3.963 1 93.94 212 VAL A N 1
ATOM 1787 C CA . VAL A 1 212 ? 10.086 13.227 -5.129 1 93.94 212 VAL A CA 1
ATOM 1788 C C . VAL A 1 212 ? 11.508 12.758 -4.836 1 93.94 212 VAL A C 1
ATOM 1790 O O . VAL A 1 212 ? 11.93 12.719 -3.68 1 93.94 212 VAL A O 1
ATOM 1793 N N . ASN A 1 213 ? 12.281 12.352 -5.918 1 91.06 213 ASN A N 1
ATOM 1794 C CA . ASN A 1 213 ? 13.641 11.828 -5.84 1 91.06 213 ASN A CA 1
ATOM 1795 C C . ASN A 1 213 ? 13.711 10.562 -4.992 1 91.06 213 ASN A C 1
ATOM 1797 O O . ASN A 1 213 ? 14.648 10.383 -4.215 1 91.06 213 ASN A O 1
ATOM 1801 N N . VAL A 1 214 ? 12.641 9.797 -5.094 1 86.94 214 VAL A N 1
ATOM 1802 C CA . VAL A 1 214 ? 12.609 8.477 -4.473 1 86.94 214 VAL A CA 1
ATOM 1803 C C . VAL A 1 214 ? 13.445 7.496 -5.293 1 86.94 214 VAL A C 1
ATOM 1805 O O . VAL A 1 214 ? 13.336 7.457 -6.523 1 86.94 214 VAL A O 1
ATOM 1808 N N . PRO A 1 215 ? 14.258 6.738 -4.613 1 82.06 215 PRO A N 1
ATOM 1809 C CA . PRO A 1 215 ? 14.984 5.738 -5.398 1 82.06 215 PRO A CA 1
ATOM 1810 C C . PRO A 1 215 ? 14.07 4.922 -6.309 1 82.06 215 PRO A C 1
ATOM 1812 O O . PRO A 1 215 ? 12.953 4.574 -5.918 1 82.06 215 PRO A O 1
ATOM 1815 N N . SER A 1 216 ? 14.562 4.648 -7.484 1 80.81 216 SER A N 1
ATOM 1816 C CA . SER A 1 216 ? 13.75 4.047 -8.539 1 80.81 216 SER A CA 1
ATOM 1817 C C . SER A 1 216 ? 13.117 2.74 -8.07 1 80.81 216 SER A C 1
ATOM 1819 O O . SER A 1 216 ? 11.969 2.443 -8.406 1 80.81 216 SER A O 1
ATOM 1821 N N . VAL A 1 217 ? 13.852 1.984 -7.309 1 78.62 217 VAL A N 1
ATOM 1822 C CA . VAL A 1 217 ? 13.359 0.688 -6.859 1 78.62 217 VAL A CA 1
ATOM 1823 C C . VAL A 1 217 ? 12.141 0.883 -5.957 1 78.62 217 VAL A C 1
ATOM 1825 O O . VAL A 1 217 ? 11.195 0.093 -6.004 1 78.62 217 VAL A O 1
ATOM 1828 N N . PHE A 1 218 ? 12.141 1.93 -5.207 1 81.44 218 PHE A N 1
ATOM 1829 C CA . PHE A 1 218 ? 11.031 2.207 -4.301 1 81.44 218 PHE A CA 1
ATOM 1830 C C . PHE A 1 218 ? 9.812 2.699 -5.074 1 81.44 218 PHE A C 1
ATOM 1832 O O . PHE A 1 218 ? 8.688 2.289 -4.793 1 81.44 218 PHE A O 1
ATOM 1839 N N . ALA A 1 219 ? 10.156 3.545 -5.934 1 82.44 219 ALA A N 1
ATOM 1840 C CA . ALA A 1 219 ? 9.055 4.047 -6.762 1 82.44 219 ALA A CA 1
ATOM 1841 C C . ALA A 1 219 ? 8.367 2.908 -7.512 1 82.44 219 ALA A C 1
ATOM 1843 O O . ALA A 1 219 ? 7.141 2.863 -7.586 1 82.44 219 ALA A O 1
ATOM 1844 N N . TRP A 1 220 ? 9.164 2.072 -7.969 1 82.75 220 TRP A N 1
ATOM 1845 C CA . TRP A 1 220 ? 8.633 0.925 -8.703 1 82.75 220 TRP A CA 1
ATOM 1846 C C . TRP A 1 220 ? 7.863 -0.007 -7.773 1 82.75 220 TRP A C 1
ATOM 1848 O O . TRP A 1 220 ? 6.77 -0.459 -8.109 1 82.75 220 TRP A O 1
ATOM 1858 N N . ALA A 1 221 ? 8.414 -0.294 -6.605 1 81.5 221 ALA A N 1
ATOM 1859 C CA . ALA A 1 221 ? 7.727 -1.133 -5.625 1 81.5 221 ALA A CA 1
ATOM 1860 C C . ALA A 1 221 ? 6.379 -0.532 -5.242 1 81.5 221 ALA A C 1
ATOM 1862 O O . ALA A 1 221 ? 5.391 -1.254 -5.098 1 81.5 221 ALA A O 1
ATOM 1863 N N . TYR A 1 222 ? 6.387 0.705 -5.059 1 82.19 222 TYR A N 1
ATOM 1864 C CA . TYR A 1 222 ? 5.141 1.391 -4.73 1 82.19 222 TYR A CA 1
ATOM 1865 C C . TYR A 1 222 ? 4.102 1.174 -5.82 1 82.19 222 TYR A C 1
ATOM 1867 O O . TYR A 1 222 ? 2.936 0.888 -5.527 1 82.19 222 TYR A O 1
ATOM 1875 N N . ASP A 1 223 ? 4.547 1.333 -7.031 1 79.44 223 ASP A N 1
ATOM 1876 C CA . ASP A 1 223 ? 3.641 1.157 -8.164 1 79.44 223 ASP A CA 1
ATOM 1877 C C . ASP A 1 223 ? 3.049 -0.25 -8.18 1 79.44 223 ASP A C 1
ATOM 1879 O O . ASP A 1 223 ? 1.865 -0.429 -8.469 1 79.44 223 ASP A O 1
ATOM 1883 N N . ILE A 1 224 ? 3.848 -1.206 -7.879 1 79.12 224 ILE A N 1
ATOM 1884 C CA . ILE A 1 224 ? 3.398 -2.594 -7.859 1 79.12 224 ILE A CA 1
ATOM 1885 C C . ILE A 1 224 ? 2.381 -2.789 -6.738 1 79.12 224 ILE A C 1
ATOM 1887 O O . ILE A 1 224 ? 1.317 -3.377 -6.949 1 79.12 224 ILE A O 1
ATOM 1891 N N . ILE A 1 225 ? 2.713 -2.289 -5.562 1 78.19 225 ILE A N 1
ATOM 1892 C CA . ILE A 1 225 ? 1.854 -2.455 -4.395 1 78.19 225 ILE A CA 1
ATOM 1893 C C . ILE A 1 225 ? 0.498 -1.801 -4.656 1 78.19 225 ILE A C 1
ATOM 1895 O O . ILE A 1 225 ? -0.541 -2.332 -4.258 1 78.19 225 ILE A O 1
ATOM 1899 N N . LYS A 1 226 ? 0.565 -0.744 -5.316 1 74.56 226 LYS A N 1
ATOM 1900 C CA . LYS A 1 226 ? -0.663 -0.023 -5.641 1 74.56 226 LYS A CA 1
ATOM 1901 C C . LYS A 1 226 ? -1.561 -0.849 -6.555 1 74.56 226 LYS A C 1
ATOM 1903 O O . LYS A 1 226 ? -2.787 -0.72 -6.512 1 74.56 226 LYS A O 1
ATOM 1908 N N . THR A 1 227 ? -0.91 -1.663 -7.367 1 69.25 227 THR A N 1
ATOM 1909 C CA . THR A 1 227 ? -1.665 -2.504 -8.289 1 69.25 227 THR A CA 1
ATOM 1910 C C . THR A 1 227 ? -2.408 -3.604 -7.539 1 69.25 227 THR A C 1
ATOM 1912 O O . THR A 1 227 ? -3.467 -4.055 -7.977 1 69.25 227 THR A O 1
ATOM 1915 N N . PHE A 1 228 ? -1.766 -4.07 -6.402 1 67.88 228 PHE A N 1
ATOM 1916 C CA . PHE A 1 228 ? -2.404 -5.102 -5.59 1 67.88 228 PHE A CA 1
ATOM 1917 C C . PHE A 1 228 ? -3.316 -4.477 -4.539 1 67.88 228 PHE A C 1
ATOM 1919 O O . PHE A 1 228 ? -3.314 -4.895 -3.381 1 67.88 228 PHE A O 1
ATOM 1926 N N . VAL A 1 229 ? -3.912 -3.518 -4.902 1 60.84 229 VAL A N 1
ATOM 1927 C CA . VAL A 1 229 ? -4.68 -2.68 -3.986 1 60.84 229 VAL A CA 1
ATOM 1928 C C . VAL A 1 229 ? -5.871 -3.467 -3.439 1 60.84 229 VAL A C 1
ATOM 1930 O O . VAL A 1 229 ? -6.383 -3.158 -2.361 1 60.84 229 VAL A O 1
ATOM 1933 N N . ASP A 1 230 ? -6.145 -4.559 -4.109 1 68.31 230 ASP A N 1
ATOM 1934 C CA . ASP A 1 230 ? -7.281 -5.215 -3.471 1 68.31 230 ASP A CA 1
ATOM 1935 C C . ASP A 1 230 ? -6.918 -5.699 -2.07 1 68.31 230 ASP A C 1
ATOM 1937 O O . ASP A 1 230 ? -5.859 -6.293 -1.867 1 68.31 230 ASP A O 1
ATOM 1941 N N . GLU A 1 231 ? -7.602 -5.168 -1.13 1 69.75 231 GLU A N 1
ATOM 1942 C CA . GLU A 1 231 ? -7.387 -5.441 0.288 1 69.75 231 GLU A CA 1
ATOM 1943 C C . GLU A 1 231 ? -7.277 -6.941 0.553 1 69.75 231 GLU A C 1
ATOM 1945 O O . GLU A 1 231 ? -6.465 -7.375 1.372 1 69.75 231 GLU A O 1
ATOM 1950 N N . ASN A 1 232 ? -7.969 -7.695 -0.223 1 74 232 ASN A N 1
ATOM 1951 C CA . ASN A 1 232 ? -7.988 -9.133 0.026 1 74 232 ASN A CA 1
ATOM 1952 C C . ASN A 1 232 ? -6.645 -9.781 -0.3 1 74 232 ASN A C 1
ATOM 1954 O O . ASN A 1 232 ? -6.203 -10.688 0.402 1 74 232 ASN A O 1
ATOM 1958 N N . THR A 1 233 ? -5.984 -9.234 -1.318 1 79.25 233 THR A N 1
ATOM 1959 C CA . THR A 1 233 ? -4.672 -9.742 -1.706 1 79.25 233 THR A CA 1
ATOM 1960 C C . THR A 1 233 ? -3.596 -9.258 -0.741 1 79.25 233 THR A C 1
ATOM 1962 O O . THR A 1 233 ? -2.75 -10.039 -0.301 1 79.25 233 THR A O 1
ATOM 1965 N N . ARG A 1 234 ? -3.695 -8.07 -0.368 1 80.12 234 ARG A N 1
ATOM 1966 C CA . ARG A 1 234 ? -2.686 -7.457 0.488 1 80.12 234 ARG A CA 1
ATOM 1967 C C . ARG A 1 234 ? -2.643 -8.133 1.854 1 80.12 234 ARG A C 1
ATOM 1969 O O . ARG A 1 234 ? -1.574 -8.258 2.457 1 80.12 234 ARG A O 1
ATOM 1976 N N . LYS A 1 235 ? -3.793 -8.578 2.316 1 83.12 235 LYS A N 1
ATOM 1977 C CA . LYS A 1 235 ? -3.893 -9.219 3.623 1 83.12 235 LYS A CA 1
ATOM 1978 C C . LYS A 1 235 ? -3.107 -10.531 3.65 1 83.12 235 LYS A C 1
ATOM 1980 O O . LYS A 1 235 ? -2.756 -11.023 4.723 1 83.12 235 LYS A O 1
ATOM 1985 N N . LYS A 1 236 ? -2.812 -11 2.488 1 89.81 236 LYS A N 1
ATOM 1986 C CA . LYS A 1 236 ? -2.119 -12.281 2.391 1 89.81 236 LYS A CA 1
ATOM 1987 C C . LYS A 1 236 ? -0.604 -12.086 2.402 1 89.81 236 LYS A C 1
ATOM 1989 O O . LYS A 1 236 ? 0.151 -13.062 2.439 1 89.81 236 LYS A O 1
ATOM 1994 N N . PHE A 1 237 ? -0.18 -10.828 2.354 1 89.94 237 PHE A N 1
ATOM 1995 C CA . PHE A 1 237 ? 1.243 -10.531 2.238 1 89.94 237 PHE A CA 1
ATOM 1996 C C . PHE A 1 237 ? 1.852 -10.258 3.609 1 89.94 237 PHE A C 1
ATOM 1998 O O . PHE A 1 237 ? 1.291 -9.5 4.402 1 89.94 237 PHE A O 1
ATOM 2005 N N . VAL A 1 238 ? 2.932 -10.945 3.893 1 91.69 238 VAL A N 1
ATOM 2006 C CA . VAL A 1 238 ? 3.705 -10.727 5.109 1 91.69 238 VAL A CA 1
ATOM 2007 C C . VAL A 1 238 ? 5.156 -10.414 4.75 1 91.69 238 VAL A C 1
ATOM 2009 O O . VAL A 1 238 ? 5.82 -11.203 4.082 1 91.69 238 VAL A O 1
ATOM 2012 N N . VAL A 1 239 ? 5.637 -9.258 5.086 1 90.81 239 VAL A N 1
ATOM 2013 C CA . VAL A 1 239 ? 6.992 -8.82 4.781 1 90.81 239 VAL A CA 1
ATOM 2014 C C . VAL A 1 239 ? 7.863 -8.914 6.031 1 90.81 239 VAL A C 1
ATOM 2016 O O . VAL A 1 239 ? 7.527 -8.344 7.07 1 90.81 239 VAL A O 1
ATOM 2019 N N . LEU A 1 240 ? 8.953 -9.656 5.91 1 92.5 240 LEU A N 1
ATOM 2020 C CA . LEU A 1 240 ? 9.859 -9.883 7.027 1 92.5 240 LEU A CA 1
ATOM 2021 C C . LEU A 1 240 ? 11.266 -9.398 6.691 1 92.5 240 LEU A C 1
ATOM 2023 O O . LEU A 1 240 ? 11.805 -9.719 5.633 1 92.5 240 LEU A O 1
ATOM 2027 N N . ASN A 1 241 ? 11.906 -8.578 7.559 1 89 241 ASN A N 1
ATOM 2028 C CA . ASN A 1 241 ? 13.242 -8.047 7.305 1 89 241 ASN A CA 1
ATOM 2029 C C . ASN A 1 241 ? 14.328 -9.07 7.645 1 89 241 ASN A C 1
ATOM 2031 O O . ASN A 1 241 ? 15.492 -8.883 7.293 1 89 241 ASN A O 1
ATOM 2035 N N . ASP A 1 242 ? 13.945 -10.078 8.344 1 91.25 242 ASP A N 1
ATOM 2036 C CA . ASP A 1 242 ? 14.852 -11.156 8.727 1 91.25 242 ASP A CA 1
ATOM 2037 C C . ASP A 1 242 ? 14.258 -12.516 8.391 1 91.25 242 ASP A C 1
ATOM 2039 O O . ASP A 1 242 ? 13.141 -12.836 8.82 1 91.25 242 ASP A O 1
ATOM 2043 N N . GLY A 1 243 ? 15.031 -13.328 7.645 1 93 243 GLY A N 1
ATOM 2044 C CA . GLY A 1 243 ? 14.57 -14.656 7.25 1 93 243 GLY A CA 1
ATOM 2045 C C . GLY A 1 2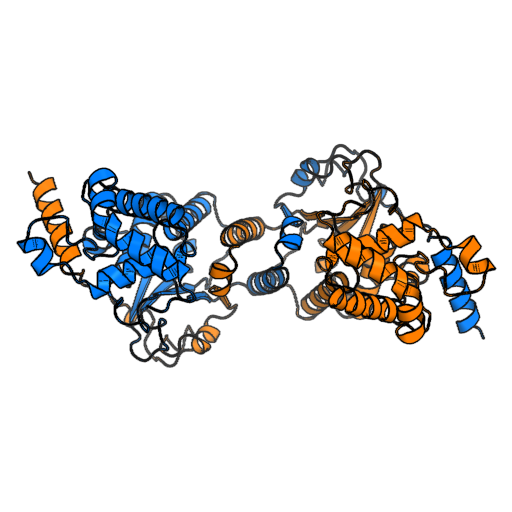43 ? 14.227 -15.539 8.43 1 93 243 GLY A C 1
ATOM 2046 O O . GLY A 1 243 ? 13.344 -16.391 8.336 1 93 243 GLY A O 1
ATOM 2047 N N . LYS A 1 244 ? 14.805 -15.336 9.578 1 94.31 244 LYS A N 1
ATOM 2048 C CA . LYS A 1 244 ? 14.609 -16.188 10.742 1 94.31 244 LYS A CA 1
ATOM 2049 C C . LYS A 1 244 ? 13.234 -15.961 11.375 1 94.31 244 LYS A C 1
ATOM 2051 O O . LYS A 1 244 ? 12.766 -16.781 12.156 1 94.31 244 LYS A O 1
ATOM 2056 N N . LYS A 1 245 ? 12.609 -14.93 11.016 1 95.19 245 LYS A N 1
ATOM 2057 C CA . LYS A 1 245 ? 11.281 -14.641 11.539 1 95.19 245 LYS A CA 1
ATOM 2058 C C . LYS A 1 245 ? 10.219 -15.492 10.836 1 95.19 245 LYS A C 1
ATOM 2060 O O . LYS A 1 245 ? 9.086 -15.586 11.305 1 95.19 245 LYS A O 1
ATOM 2065 N N . LEU A 1 246 ? 10.578 -16.141 9.742 1 97.38 246 LEU A N 1
ATOM 2066 C CA . LEU A 1 246 ? 9.633 -16.938 8.969 1 97.38 246 LEU A CA 1
ATOM 2067 C C . LEU A 1 246 ? 9.164 -18.141 9.766 1 97.38 246 LEU A C 1
ATOM 2069 O O . LEU A 1 246 ? 8.031 -18.609 9.602 1 97.38 246 LEU A O 1
ATOM 2073 N N . GLY A 1 247 ? 10.016 -18.578 10.68 1 97.06 247 GLY A N 1
ATOM 2074 C CA . GLY A 1 247 ? 9.703 -19.734 11.508 1 97.06 247 GLY A CA 1
ATOM 2075 C C . GLY A 1 247 ? 8.43 -19.562 12.312 1 97.06 247 GLY A C 1
ATOM 2076 O O . GLY A 1 247 ? 7.789 -20.547 12.688 1 97.06 247 GLY A O 1
ATOM 2077 N N . LYS A 1 248 ? 8.039 -18.312 12.602 1 96.25 248 LYS A N 1
ATOM 2078 C CA . LYS A 1 248 ? 6.801 -18.016 13.32 1 96.25 248 LYS A CA 1
ATOM 2079 C C . LYS A 1 248 ? 5.582 -18.406 12.5 1 96.25 248 LYS A C 1
ATOM 2081 O O . LYS A 1 248 ? 4.527 -18.734 13.055 1 96.25 248 LYS A O 1
ATOM 2086 N N . TYR A 1 249 ? 5.746 -18.453 11.141 1 96.81 249 TYR A N 1
ATOM 2087 C CA . TYR A 1 249 ? 4.629 -18.703 10.242 1 96.81 249 TYR A CA 1
ATOM 2088 C C . TYR A 1 249 ? 4.727 -20.094 9.625 1 96.81 249 TYR A C 1
ATOM 2090 O O . TYR A 1 249 ? 3.705 -20.719 9.344 1 96.81 249 TYR A O 1
ATOM 2098 N N . LEU A 1 250 ? 5.918 -20.5 9.336 1 97.62 250 LEU A N 1
ATOM 2099 C CA . LEU A 1 250 ? 6.207 -21.828 8.797 1 97.62 250 LEU A CA 1
ATOM 2100 C C . LEU A 1 250 ? 7.152 -22.594 9.719 1 97.62 250 LEU A C 1
ATOM 2102 O O . LEU A 1 250 ? 8.375 -22.5 9.586 1 97.62 250 LEU A O 1
ATOM 2106 N N . LYS A 1 251 ? 6.609 -23.391 10.562 1 97 251 LYS A N 1
ATOM 2107 C CA . LYS A 1 251 ? 7.355 -24.047 11.633 1 97 251 LYS A CA 1
ATOM 2108 C C . LYS A 1 251 ? 8.289 -25.125 11.07 1 97 251 LYS A C 1
ATOM 2110 O O . LYS A 1 251 ? 9.375 -25.344 11.609 1 97 251 LYS A O 1
ATOM 2115 N N . GLN A 1 252 ? 7.914 -25.719 9.953 1 96.56 252 GLN A N 1
ATOM 2116 C CA . GLN A 1 252 ? 8.648 -26.859 9.422 1 96.56 252 GLN A CA 1
ATOM 2117 C C . GLN A 1 252 ? 9.75 -26.406 8.469 1 96.56 252 GLN A C 1
ATOM 2119 O O . GLN A 1 252 ? 10.508 -27.234 7.953 1 96.56 252 GLN A O 1
ATOM 2124 N N . CYS A 1 253 ? 9.906 -25.141 8.219 1 96.88 253 CYS A N 1
ATOM 2125 C CA . CYS A 1 253 ? 10.945 -24.672 7.312 1 96.88 253 CYS A CA 1
ATOM 2126 C C . CYS A 1 253 ? 12.328 -24.828 7.945 1 96.88 253 CYS A C 1
ATOM 2128 O O . CYS A 1 253 ? 12.438 -25.141 9.133 1 96.88 253 CYS A O 1
ATOM 2130 N N . PRO A 1 254 ? 13.391 -24.672 7.164 1 96.38 254 PRO A N 1
ATOM 2131 C CA . PRO A 1 254 ? 14.742 -24.844 7.715 1 96.38 254 PRO A CA 1
ATOM 2132 C C . PRO A 1 254 ? 15.031 -23.875 8.867 1 96.38 254 PRO A C 1
ATOM 2134 O O . PRO A 1 254 ? 14.734 -22.688 8.766 1 96.38 254 PRO A O 1
ATOM 2137 N N . GLY A 1 255 ? 15.625 -24.344 9.969 1 94.81 255 GLY A N 1
ATOM 2138 C CA . GLY A 1 255 ? 15.883 -23.578 11.164 1 94.81 255 GLY A CA 1
ATOM 2139 C C . GLY A 1 255 ? 17.016 -22.578 11 1 94.81 255 GLY A C 1
ATOM 2140 O O . GLY A 1 255 ? 16.875 -21.406 11.367 1 94.81 255 GLY A O 1
ATOM 2141 N N . ASP A 1 256 ? 18.078 -22.953 10.43 1 92.56 256 ASP A N 1
ATOM 2142 C CA . ASP A 1 256 ? 19.281 -22.125 10.336 1 92.56 256 ASP A CA 1
ATOM 2143 C C . ASP A 1 256 ? 19.016 -20.875 9.508 1 92.56 256 ASP A C 1
ATOM 2145 O O . ASP A 1 256 ? 19.344 -19.766 9.93 1 92.56 256 ASP A O 1
ATOM 2149 N N . GLN A 1 257 ? 18.328 -21.078 8.414 1 91.44 257 GLN A N 1
ATOM 2150 C CA . GLN A 1 257 ? 18.172 -19.969 7.473 1 91.44 257 GLN A CA 1
ATOM 2151 C C . GLN A 1 257 ? 16.859 -19.234 7.703 1 91.44 257 GLN A C 1
ATOM 2153 O O . GLN A 1 257 ? 16.781 -18.016 7.539 1 91.44 257 GLN A O 1
ATOM 2158 N N . PHE A 1 258 ? 15.797 -19.922 8.133 1 96.25 258 PHE A N 1
ATOM 2159 C CA . PHE A 1 258 ? 14.469 -19.328 8.078 1 96.25 258 PHE A CA 1
ATOM 2160 C C . PHE A 1 258 ? 13.766 -19.438 9.43 1 96.25 258 PHE A C 1
ATOM 2162 O O . PHE A 1 258 ? 12.602 -19.062 9.562 1 96.25 258 PHE A O 1
ATOM 2169 N N . GLY A 1 259 ? 14.492 -19.984 10.516 1 96.5 259 GLY A N 1
ATOM 2170 C CA . GLY A 1 259 ? 13.992 -19.922 11.883 1 96.5 259 GLY A CA 1
ATOM 2171 C C . GLY A 1 259 ? 13.008 -21.031 12.195 1 96.5 259 GLY A C 1
ATOM 2172 O O . GLY A 1 259 ? 12.336 -20.984 13.234 1 96.5 259 GLY A O 1
ATOM 2173 N N . GLY A 1 260 ? 12.828 -21.953 11.289 1 96.5 260 GLY A N 1
ATOM 2174 C CA . GLY A 1 260 ? 11.945 -23.078 11.547 1 96.5 260 GLY A CA 1
ATOM 2175 C C . GLY A 1 260 ? 12.578 -24.141 12.414 1 96.5 260 GLY A C 1
ATOM 2176 O O . GLY A 1 260 ? 13.602 -23.906 13.055 1 96.5 260 GLY A O 1
ATOM 2177 N N . SER A 1 261 ? 11.93 -25.219 12.547 1 95.81 261 SER A N 1
ATOM 2178 C CA . SER A 1 261 ? 12.367 -26.266 13.469 1 95.81 261 SER A CA 1
ATOM 2179 C C . SER A 1 261 ? 13.188 -27.328 12.75 1 95.81 261 SER A C 1
ATOM 2181 O O . SER A 1 261 ? 13.867 -28.141 13.391 1 95.81 261 SER A O 1
ATOM 2183 N N . SER A 1 262 ? 13.156 -27.344 11.445 1 95.62 262 SER A N 1
ATOM 2184 C CA . SER A 1 262 ? 13.797 -28.422 10.688 1 95.62 262 SER A CA 1
ATOM 2185 C C . SER A 1 262 ? 15.312 -28.234 10.641 1 95.62 262 SER A C 1
ATOM 2187 O O . SER A 1 262 ? 15.797 -27.109 10.484 1 95.62 262 SER A O 1
ATOM 2189 N N . LYS A 1 263 ? 16.062 -29.297 10.672 1 94.88 263 LYS A N 1
ATOM 2190 C CA . LYS A 1 263 ? 17.516 -29.25 10.562 1 94.88 263 LYS A CA 1
ATOM 2191 C C . LYS A 1 263 ? 17.969 -29.406 9.109 1 94.88 263 LYS A C 1
ATOM 2193 O O . LYS A 1 263 ? 19.141 -29.188 8.797 1 94.88 263 LYS A O 1
ATOM 2198 N N . SER A 1 264 ? 17 -29.719 8.219 1 94.5 264 SER A N 1
ATOM 2199 C CA . SER A 1 264 ? 17.312 -29.891 6.801 1 94.5 264 SER A CA 1
ATOM 2200 C C . SER A 1 264 ? 17.453 -28.531 6.105 1 94.5 264 SER A C 1
ATOM 2202 O O . SER A 1 264 ? 16.953 -27.516 6.586 1 94.5 264 SER A O 1
ATOM 2204 N N . THR A 1 265 ? 18.25 -28.547 5.062 1 94.19 265 THR A N 1
ATOM 2205 C CA . THR A 1 265 ? 18.328 -27.359 4.223 1 94.19 265 THR A CA 1
ATOM 2206 C C . THR A 1 265 ? 17.109 -27.25 3.318 1 94.19 265 THR A C 1
ATOM 2208 O O . THR A 1 265 ? 16.359 -28.219 3.162 1 94.19 265 THR A O 1
ATOM 2211 N N . ILE A 1 266 ? 16.922 -26.094 2.74 1 94.06 266 ILE A N 1
ATOM 2212 C CA . ILE A 1 266 ? 15.773 -25.875 1.861 1 94.06 266 ILE A CA 1
ATOM 2213 C C . ILE A 1 266 ? 15.891 -26.75 0.624 1 94.06 266 ILE A C 1
ATOM 2215 O O . ILE A 1 266 ? 14.883 -27.219 0.087 1 94.06 266 ILE A O 1
ATOM 2219 N N . PHE A 1 267 ? 17.125 -27.078 0.201 1 92.81 267 P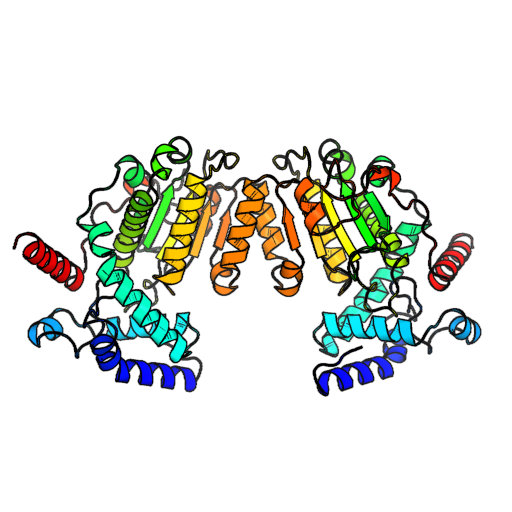HE A N 1
ATOM 2220 C CA . PHE A 1 267 ? 17.359 -27.906 -0.975 1 92.81 267 PHE A CA 1
ATOM 2221 C C . PHE A 1 267 ? 17.016 -29.359 -0.686 1 92.81 267 PHE A C 1
ATOM 2223 O O . PHE A 1 267 ? 16.516 -30.062 -1.562 1 92.81 267 PHE A O 1
ATOM 2230 N N . GLU A 1 268 ? 17.234 -29.75 0.568 1 94.12 268 GLU A N 1
ATOM 2231 C CA . GLU A 1 268 ? 16.891 -31.109 0.974 1 94.12 268 GLU A CA 1
ATOM 2232 C C . GLU A 1 268 ? 15.367 -31.281 1.078 1 94.12 268 GLU A C 1
ATOM 2234 O O . GLU A 1 268 ? 14.859 -32.406 0.923 1 94.12 268 GLU A O 1
ATOM 2239 N N . GLN A 1 269 ? 14.703 -30.172 1.315 1 95.06 269 GLN A N 1
ATOM 2240 C CA . GLN A 1 269 ? 13.258 -30.234 1.474 1 95.06 269 GLN A CA 1
ATOM 2241 C C . GLN A 1 269 ? 12.555 -30.125 0.124 1 95.06 269 GLN A C 1
ATOM 2243 O O . GLN A 1 269 ? 11.328 -30.281 0.042 1 95.06 269 GLN A O 1
ATOM 2248 N N . ASN A 1 270 ? 13.312 -29.891 -0.93 1 95.31 270 ASN A N 1
ATOM 2249 C CA . ASN A 1 270 ? 12.742 -29.703 -2.258 1 95.31 270 ASN A CA 1
ATOM 2250 C C . ASN A 1 270 ? 12.086 -30.969 -2.779 1 95.31 270 ASN A C 1
ATOM 2252 O O . ASN A 1 270 ? 12.703 -32.031 -2.801 1 95.31 270 ASN A O 1
ATOM 2256 N N . VAL A 1 271 ? 10.812 -30.844 -3.146 1 93.5 271 VAL A N 1
ATOM 2257 C CA . VAL A 1 271 ? 10.102 -31.922 -3.801 1 93.5 271 VAL A CA 1
ATOM 2258 C C . VAL A 1 271 ? 10.422 -31.938 -5.293 1 93.5 271 VAL A C 1
ATOM 2260 O O . VAL A 1 271 ? 9.852 -31.156 -6.062 1 93.5 271 VAL A O 1
ATOM 2263 N N . LYS A 1 272 ? 11.312 -32.719 -5.68 1 84.75 272 LYS A N 1
ATOM 2264 C CA . LYS A 1 272 ? 11.852 -32.688 -7.039 1 84.75 272 LYS A CA 1
ATOM 2265 C C . LYS A 1 272 ? 10.914 -33.375 -8.016 1 84.75 272 LYS A C 1
ATOM 2267 O O . LYS A 1 272 ? 10.82 -33 -9.188 1 84.75 272 LYS A O 1
ATOM 2272 N N . LYS A 1 273 ? 10.227 -34.375 -7.555 1 88.69 273 LYS A N 1
ATOM 2273 C CA . LYS A 1 273 ? 9.336 -35.125 -8.453 1 88.69 273 LYS A CA 1
ATOM 2274 C C . LYS A 1 273 ? 7.879 -34.969 -8.047 1 88.69 273 LYS A C 1
ATOM 2276 O O . LYS A 1 273 ? 7.496 -35.312 -6.93 1 88.69 273 LYS A O 1
ATOM 2281 N N . VAL A 1 274 ? 7.172 -34.25 -8.891 1 93.5 274 VAL A N 1
ATOM 2282 C CA . VAL A 1 274 ? 5.734 -34.094 -8.719 1 93.5 274 VAL A CA 1
ATOM 2283 C C . VAL A 1 274 ? 4.988 -34.781 -9.859 1 93.5 274 VAL A C 1
ATOM 2285 O O . VAL A 1 274 ? 5.328 -34.594 -11.031 1 93.5 274 VAL A O 1
ATOM 2288 N N . LYS A 1 275 ? 4.023 -35.625 -9.508 1 93.5 275 LYS A N 1
ATOM 2289 C CA . LYS A 1 275 ? 3.225 -36.312 -10.523 1 93.5 275 LYS A CA 1
ATOM 2290 C C . LYS A 1 275 ? 1.984 -35.5 -10.883 1 93.5 275 LYS A C 1
ATOM 2292 O O . LYS A 1 275 ? 1.278 -35.031 -10.008 1 93.5 275 LYS A O 1
ATOM 2297 N N . PRO A 1 276 ? 1.809 -35.312 -12.18 1 94.56 276 PRO A N 1
ATOM 2298 C CA . PRO A 1 276 ? 0.564 -34.656 -12.57 1 94.56 276 PRO A CA 1
ATOM 2299 C C . PRO A 1 276 ? -0.676 -35.5 -12.227 1 94.56 276 PRO A C 1
ATOM 2301 O O . PRO A 1 276 ? -0.576 -36.688 -11.992 1 94.56 276 PRO A O 1
ATOM 2304 N N . THR A 1 277 ? -1.821 -34.844 -12.141 1 94.38 277 THR A N 1
ATOM 2305 C CA . THR A 1 277 ? -3.086 -35.531 -11.977 1 94.38 277 THR A CA 1
ATOM 2306 C C . THR A 1 277 ? -3.342 -36.469 -13.156 1 94.38 277 THR A C 1
ATOM 2308 O O . THR A 1 277 ? -2.703 -36.344 -14.203 1 94.38 277 THR A O 1
ATOM 2311 N N . ALA A 1 278 ? -4.305 -37.375 -12.938 1 94.62 278 ALA A N 1
ATOM 2312 C CA . ALA A 1 278 ? -4.637 -38.312 -14.008 1 94.62 278 ALA A CA 1
ATOM 2313 C C . ALA A 1 278 ? -5.102 -37.562 -15.258 1 94.62 278 ALA A C 1
ATOM 2315 O O . ALA A 1 278 ? -4.707 -37.906 -16.375 1 94.62 278 ALA A O 1
ATOM 2316 N N . TYR A 1 279 ? -5.914 -36.594 -15.086 1 95.44 279 TYR A N 1
ATOM 2317 C CA . TYR A 1 279 ? -6.43 -35.844 -16.234 1 95.44 279 TYR A CA 1
ATOM 2318 C C . TYR A 1 279 ? -5.324 -35.062 -16.906 1 95.44 279 TYR A C 1
ATOM 2320 O O . TYR A 1 279 ? -5.27 -34.969 -18.125 1 95.44 279 TYR A O 1
ATOM 2328 N N . ALA A 1 280 ? -4.441 -34.438 -16.109 1 95 280 ALA A N 1
ATOM 2329 C CA . ALA A 1 280 ? -3.307 -33.719 -16.656 1 95 280 ALA A CA 1
ATOM 2330 C C . ALA A 1 280 ? -2.412 -34.625 -17.484 1 95 280 ALA A C 1
ATOM 2332 O O . ALA A 1 280 ? -1.979 -34.25 -18.578 1 95 280 ALA A O 1
ATOM 2333 N N . SER A 1 281 ? -2.166 -35.812 -16.984 1 95.12 281 SER A N 1
ATOM 2334 C CA . SER A 1 281 ? -1.357 -36.781 -17.703 1 95.12 281 SER A CA 1
ATOM 2335 C C . SER A 1 281 ? -2.008 -37.188 -19.031 1 95.12 281 SER A C 1
ATOM 2337 O O . SER A 1 281 ? -1.329 -37.281 -20.047 1 95.12 281 SER A O 1
ATOM 2339 N N . TYR A 1 282 ? -3.305 -37.375 -18.922 1 95 282 TYR A N 1
ATOM 2340 C CA . TYR A 1 282 ? -4.074 -37.719 -20.109 1 95 282 TYR A CA 1
ATOM 2341 C C . TYR A 1 282 ? -3.953 -36.656 -21.188 1 95 282 TYR A C 1
ATOM 2343 O O . TYR A 1 282 ? -3.697 -36.938 -22.344 1 95 282 TYR A O 1
ATOM 2351 N N . LEU A 1 283 ? -4.078 -35.406 -20.812 1 93.81 283 LEU A N 1
ATOM 2352 C CA . LEU A 1 283 ? -4.027 -34.281 -21.75 1 93.81 283 LEU A CA 1
ATOM 2353 C C . LEU A 1 283 ? -2.629 -34.125 -22.344 1 93.81 283 LEU A C 1
ATOM 2355 O O . LEU A 1 283 ? -2.479 -33.875 -23.531 1 93.81 283 LEU A O 1
ATOM 2359 N N . LEU A 1 284 ? -1.616 -34.312 -21.5 1 93.62 284 LEU A N 1
ATOM 2360 C CA . LEU A 1 284 ? -0.235 -34.188 -21.953 1 93.62 284 LEU A CA 1
ATOM 2361 C C . LEU A 1 284 ? 0.103 -35.281 -22.969 1 93.62 284 LEU A C 1
ATOM 2363 O O . LEU A 1 284 ? 0.8 -35.031 -23.953 1 93.62 284 LEU A O 1
ATOM 2367 N N . GLU A 1 285 ? -0.417 -36.438 -22.75 1 92.12 285 GLU A N 1
ATOM 2368 C CA . GLU A 1 285 ? -0.198 -37.562 -23.672 1 92.12 285 GLU A CA 1
ATOM 2369 C C . GLU A 1 285 ? -0.907 -37.312 -25 1 92.12 285 GLU A C 1
ATOM 2371 O O . GLU A 1 285 ? -0.353 -37.594 -26.062 1 92.12 285 GLU A O 1
ATOM 2376 N N . ARG A 1 286 ? -2.111 -36.844 -24.875 1 89.5 286 ARG A N 1
ATOM 2377 C CA . ARG A 1 286 ? -2.885 -36.562 -26.078 1 89.5 286 ARG A CA 1
ATOM 2378 C C . ARG A 1 286 ? -2.193 -35.5 -26.938 1 89.5 286 ARG A C 1
ATOM 2380 O O . ARG A 1 286 ? -2.188 -35.625 -28.156 1 89.5 286 ARG A O 1
ATOM 2387 N N . GLN A 1 287 ? -1.622 -34.562 -26.312 1 88.38 287 GLN A N 1
ATOM 2388 C CA . GLN A 1 287 ? -0.935 -33.5 -27.031 1 88.38 287 GLN A CA 1
ATOM 2389 C C . GLN A 1 287 ? 0.333 -34 -27.703 1 88.38 287 GLN A C 1
ATOM 2391 O O . GLN A 1 287 ? 0.703 -33.531 -28.781 1 88.38 287 GLN A O 1
ATOM 2396 N N . GLU A 1 288 ? 1.009 -34.938 -27.109 1 85.25 288 GLU A N 1
ATOM 2397 C CA . GLU A 1 288 ? 2.209 -35.531 -27.688 1 85.25 288 GLU A CA 1
ATOM 2398 C C . GLU A 1 288 ? 1.883 -36.312 -28.953 1 85.25 288 GLU A C 1
ATOM 2400 O O . GLU A 1 288 ? 2.639 -36.25 -29.938 1 85.25 288 GLU A O 1
ATOM 2405 N N . ILE A 1 289 ? 0.759 -37 -28.906 1 85.06 289 ILE A N 1
ATOM 2406 C CA . ILE A 1 289 ? 0.322 -37.781 -30.062 1 85.06 289 ILE A CA 1
ATOM 2407 C C . ILE A 1 289 ? -0.048 -36.812 -31.203 1 85.06 289 ILE A C 1
ATOM 2409 O O . ILE A 1 289 ? 0.3 -37.062 -32.375 1 85.06 289 ILE A O 1
ATOM 2413 N N . GLU A 1 290 ? -0.664 -35.688 -30.859 1 82.88 290 GLU A N 1
ATOM 2414 C CA . GLU A 1 290 ? -1.076 -34.719 -31.859 1 82.88 290 GLU A CA 1
ATOM 2415 C C . GLU A 1 290 ? 0.13 -34 -32.469 1 82.88 290 GLU A C 1
ATOM 2417 O O . GLU A 1 290 ? 0.107 -33.594 -33.625 1 82.88 290 GLU A O 1
ATOM 2422 N N . ASP A 1 291 ? 1.196 -33.75 -31.703 1 75.5 291 ASP A N 1
ATOM 2423 C CA . ASP A 1 291 ? 2.402 -33.094 -32.188 1 75.5 291 ASP A CA 1
ATOM 2424 C C . ASP A 1 291 ? 3.201 -33.969 -33.125 1 75.5 291 ASP A C 1
ATOM 2426 O O . ASP A 1 291 ? 3.92 -33.5 -34 1 75.5 291 ASP A O 1
ATOM 2430 N N . VAL A 1 292 ? 3.234 -35.406 -33.031 1 72.94 292 VAL A N 1
ATOM 2431 C CA . VAL A 1 292 ? 3.965 -36.344 -33.875 1 72.94 292 VAL A CA 1
ATOM 2432 C C . VAL A 1 292 ? 3.186 -36.625 -35.156 1 72.94 292 VAL A C 1
ATOM 2434 O O . VAL A 1 292 ? 3.779 -36.844 -36.219 1 72.94 292 VAL A O 1
ATOM 2437 N N . GLU A 1 293 ? 1.909 -36.469 -35.094 1 62.09 293 GLU A N 1
ATOM 2438 C CA . GLU A 1 293 ? 1.155 -36.688 -36.344 1 62.09 293 GLU A CA 1
ATOM 2439 C C . GLU A 1 293 ? 1.145 -35.406 -37.188 1 62.09 293 GLU A C 1
ATOM 2441 O O . GLU A 1 293 ? 1.224 -35.469 -38.406 1 62.09 293 GLU A O 1
ATOM 2446 N N . MET B 1 1 ? -17.734 -26.219 0.981 1 80.88 1 MET B N 1
ATOM 2447 C CA . MET B 1 1 ? -18.297 -25.047 0.311 1 80.88 1 MET B CA 1
ATOM 2448 C C . MET B 1 1 ? -19.281 -24.328 1.226 1 80.88 1 MET B C 1
ATOM 2450 O O . MET B 1 1 ? -20.266 -24.906 1.682 1 80.88 1 MET B O 1
ATOM 2454 N N . LYS B 1 2 ? -18.922 -23.094 1.795 1 82.75 2 LYS B N 1
ATOM 2455 C CA . LYS B 1 2 ? -19.797 -22.312 2.652 1 82.75 2 LYS B CA 1
ATOM 2456 C C . LYS B 1 2 ? -20.25 -21.031 1.958 1 82.75 2 LYS B C 1
ATOM 2458 O O . LYS B 1 2 ? -19.422 -20.188 1.577 1 82.75 2 LYS B O 1
ATOM 2463 N N . PHE B 1 3 ? -21.641 -21.047 1.85 1 91 3 PHE B N 1
ATOM 2464 C CA . PHE B 1 3 ? -22.234 -19.859 1.244 1 91 3 PHE B CA 1
ATOM 2465 C C . PHE B 1 3 ? -22.656 -18.859 2.314 1 91 3 PHE B C 1
ATOM 2467 O O . PHE B 1 3 ? -23.203 -19.25 3.355 1 91 3 PHE B O 1
ATOM 2474 N N . GLU B 1 4 ? -22.375 -17.641 2.137 1 88 4 GLU B N 1
ATOM 2475 C CA . GLU B 1 4 ? -22.719 -16.625 3.125 1 88 4 GLU B CA 1
ATOM 2476 C C . GLU B 1 4 ? -24.203 -16.281 3.066 1 88 4 GLU B C 1
ATOM 2478 O O . GLU B 1 4 ? -24.797 -15.867 4.07 1 88 4 GLU B O 1
ATOM 2483 N N . ASN B 1 5 ? -24.859 -16.312 1.867 1 91.06 5 ASN B N 1
ATOM 2484 C CA . ASN B 1 5 ? -26.266 -15.992 1.674 1 91.06 5 ASN B CA 1
ATOM 2485 C C . ASN B 1 5 ? -26.875 -16.781 0.515 1 91.06 5 ASN B C 1
ATOM 2487 O O . ASN B 1 5 ? -26.172 -17.516 -0.175 1 91.06 5 ASN B O 1
ATOM 2491 N N . ASP B 1 6 ? -28.125 -16.625 0.376 1 92.5 6 ASP B N 1
ATOM 2492 C CA . ASP B 1 6 ? -28.875 -17.375 -0.631 1 92.5 6 ASP B CA 1
ATOM 2493 C C . ASP B 1 6 ? -28.484 -16.953 -2.041 1 92.5 6 ASP B C 1
ATOM 2495 O O . ASP B 1 6 ? -28.5 -17.75 -2.971 1 92.5 6 ASP B O 1
ATOM 2499 N N . ASN B 1 7 ? -28.094 -15.781 -2.166 1 94 7 ASN B N 1
ATOM 2500 C CA . ASN B 1 7 ? -27.688 -15.266 -3.469 1 94 7 ASN B CA 1
ATOM 2501 C C . ASN B 1 7 ? -26.422 -15.961 -3.969 1 94 7 ASN B C 1
ATOM 2503 O O . ASN B 1 7 ? -26.312 -16.281 -5.152 1 94 7 ASN B O 1
ATOM 2507 N N . GLU B 1 8 ? -25.516 -16.219 -3.113 1 95.56 8 GLU B N 1
ATOM 2508 C CA . GLU B 1 8 ? -24.297 -16.922 -3.475 1 95.56 8 GLU B CA 1
ATOM 2509 C C . GLU B 1 8 ? -24.578 -18.328 -3.982 1 95.56 8 GLU B C 1
ATOM 2511 O O . GLU B 1 8 ? -24.016 -18.766 -4.988 1 95.56 8 GLU B O 1
ATOM 2516 N N . LYS B 1 9 ? -25.5 -18.922 -3.309 1 96.19 9 LYS B N 1
ATOM 2517 C CA . LYS B 1 9 ? -25.859 -20.281 -3.701 1 96.19 9 LYS B CA 1
ATOM 2518 C C . LYS B 1 9 ? -26.547 -20.297 -5.066 1 96.19 9 LYS B C 1
ATOM 2520 O O . LYS B 1 9 ? -26.281 -21.172 -5.891 1 96.19 9 LYS B O 1
ATOM 2525 N N . GLN B 1 10 ? -27.375 -19.328 -5.25 1 96.94 10 GLN B N 1
ATOM 2526 C CA . GLN B 1 10 ? -28.078 -19.234 -6.52 1 96.94 10 GLN B CA 1
ATOM 2527 C C . GLN B 1 10 ? -27.109 -19.016 -7.676 1 96.94 10 GLN B C 1
ATOM 2529 O O . GLN B 1 10 ? -27.281 -19.594 -8.75 1 96.94 10 GLN B O 1
ATOM 2534 N N . VAL B 1 11 ? -26.156 -18.219 -7.469 1 97.44 11 VAL B N 1
ATOM 2535 C CA . VAL B 1 11 ? -25.172 -17.922 -8.492 1 97.44 11 VAL B CA 1
ATOM 2536 C C . VAL B 1 11 ? -24.359 -19.172 -8.805 1 97.44 11 VAL B C 1
ATOM 2538 O O . VAL B 1 11 ? -24.109 -19.484 -9.969 1 97.44 11 VAL B O 1
ATOM 2541 N N . PHE B 1 12 ? -23.984 -19.875 -7.762 1 97.75 12 PHE B N 1
ATOM 2542 C CA . PHE B 1 12 ? -23.219 -21.109 -7.918 1 97.75 12 PHE B CA 1
ATOM 2543 C C . PHE B 1 12 ? -24.016 -22.141 -8.711 1 97.75 12 PHE B C 1
ATOM 2545 O O . PHE B 1 12 ? -23.469 -22.766 -9.625 1 97.75 12 PHE B O 1
ATOM 2552 N N . ASP B 1 13 ? -25.266 -22.25 -8.383 1 97.19 13 ASP B N 1
ATOM 2553 C CA . ASP B 1 13 ? -26.125 -23.219 -9.062 1 97.19 13 ASP B CA 1
ATOM 2554 C C . ASP B 1 13 ? -26.312 -22.844 -10.531 1 97.19 13 ASP B C 1
ATOM 2556 O O . ASP B 1 13 ? -26.312 -23.719 -11.406 1 97.19 13 ASP B O 1
ATOM 2560 N N . LYS B 1 14 ? -26.5 -21.609 -10.727 1 97.5 14 LYS B N 1
ATOM 2561 C CA . LYS B 1 14 ? -26.641 -21.125 -12.102 1 97.5 14 LYS B CA 1
ATOM 2562 C C . LYS B 1 14 ? -25.391 -21.422 -12.922 1 97.5 14 LYS B C 1
ATOM 2564 O O . LYS B 1 14 ? -25.484 -21.875 -14.062 1 97.5 14 LYS B O 1
ATOM 2569 N N . LEU B 1 15 ? -24.219 -21.203 -12.352 1 97.62 15 LEU B N 1
ATOM 2570 C CA . LEU B 1 15 ? -22.953 -21.484 -13.031 1 97.62 15 LEU B CA 1
ATOM 2571 C C . LEU B 1 15 ? -22.828 -22.969 -13.336 1 97.62 15 LEU B C 1
ATOM 2573 O O . LEU B 1 15 ? -22.438 -23.344 -14.438 1 97.62 15 LEU B O 1
ATOM 2577 N N . SER B 1 16 ? -23.141 -23.75 -12.352 1 96.38 16 SER B N 1
ATOM 2578 C CA . SER B 1 16 ? -23.016 -25.203 -12.492 1 96.38 16 SER B CA 1
ATOM 2579 C C . SER B 1 16 ? -23.906 -25.734 -13.609 1 96.38 16 SER B C 1
ATOM 2581 O O . SER B 1 16 ? -23.5 -26.609 -14.375 1 96.38 16 SER B O 1
ATOM 2583 N N . ARG B 1 17 ? -25.062 -25.125 -13.719 1 95.44 17 ARG B N 1
ATOM 2584 C CA . ARG B 1 17 ? -26.016 -25.562 -14.727 1 95.44 17 ARG B CA 1
ATOM 2585 C C . ARG B 1 17 ? -25.609 -25.109 -16.125 1 95.44 17 ARG B C 1
ATOM 2587 O O . ARG B 1 17 ? -25.859 -25.797 -17.109 1 95.44 17 ARG B O 1
ATOM 2594 N N . SER B 1 18 ? -24.969 -24 -16.156 1 97.19 18 SER B N 1
ATOM 2595 C CA . SER B 1 18 ? -24.656 -23.391 -17.453 1 97.19 18 SER B CA 1
ATOM 2596 C C . SER B 1 18 ? -23.25 -23.766 -17.906 1 97.19 18 SER B C 1
ATOM 2598 O O . SER B 1 18 ? -22.828 -23.406 -19 1 97.19 18 SER B O 1
ATOM 2600 N N . LEU B 1 19 ? -22.516 -24.516 -17.125 1 97.81 19 LEU B N 1
ATOM 2601 C CA . LEU B 1 19 ? -21.094 -24.75 -17.328 1 97.81 19 LEU B CA 1
ATOM 2602 C C . LEU B 1 19 ? -20.844 -25.469 -18.656 1 97.81 19 LEU B C 1
ATOM 2604 O O . LEU B 1 19 ? -19.984 -25.047 -19.438 1 97.81 19 LEU B O 1
ATOM 2608 N N . GLY B 1 20 ? -21.578 -26.516 -18.922 1 97 20 GLY B N 1
ATOM 2609 C CA . GLY B 1 20 ? -21.422 -27.266 -20.156 1 97 20 GLY B CA 1
ATOM 2610 C C . GLY B 1 20 ? -21.594 -26.422 -21.406 1 97 20 GLY B C 1
ATOM 2611 O O . GLY B 1 20 ? -20.781 -26.5 -22.328 1 97 20 GLY B O 1
ATOM 2612 N N . ASN B 1 21 ? -22.641 -25.625 -21.391 1 97.19 21 ASN B N 1
ATOM 2613 C CA . ASN B 1 21 ? -22.906 -24.75 -22.516 1 97.19 21 ASN B CA 1
ATOM 2614 C C . ASN B 1 21 ? -21.812 -23.703 -22.703 1 97.19 21 ASN B C 1
ATOM 2616 O O . ASN B 1 21 ? -21.391 -23.406 -23.812 1 97.19 21 ASN B O 1
ATOM 2620 N N . ILE B 1 22 ? -21.344 -23.125 -21.594 1 97.56 22 ILE B N 1
ATOM 2621 C CA . ILE B 1 22 ? -20.312 -22.109 -21.625 1 97.56 22 ILE B CA 1
ATOM 2622 C C . ILE B 1 22 ? -19.031 -22.703 -22.219 1 97.56 22 ILE B C 1
ATOM 2624 O O . ILE B 1 22 ? -18.438 -22.109 -23.125 1 97.56 22 ILE B O 1
ATOM 2628 N N . ILE B 1 23 ? -18.625 -23.859 -21.766 1 97.62 23 ILE B N 1
ATOM 2629 C CA . ILE B 1 23 ? -17.375 -24.484 -22.172 1 97.62 23 ILE B CA 1
ATOM 2630 C C . ILE B 1 23 ? -17.469 -24.906 -23.641 1 97.62 23 ILE B C 1
ATOM 2632 O O . ILE B 1 23 ? -16.516 -24.734 -24.406 1 97.62 23 ILE B O 1
ATOM 2636 N N . GLU B 1 24 ? -18.594 -25.422 -24.047 1 96.44 24 GLU B N 1
ATOM 2637 C CA . GLU B 1 24 ? -18.797 -25.875 -25.422 1 96.44 24 GLU B CA 1
ATOM 2638 C C . GLU B 1 24 ? -18.812 -24.703 -26.391 1 96.44 24 GLU B C 1
ATOM 2640 O O . GLU B 1 24 ? -18.188 -24.766 -27.453 1 96.44 24 GLU B O 1
ATOM 2645 N N . THR B 1 25 ? -19.422 -23.625 -26.031 1 97 25 THR B N 1
ATOM 2646 C CA . THR B 1 25 ? -19.656 -22.531 -26.969 1 97 25 THR B CA 1
ATOM 2647 C C . THR B 1 25 ? -18.516 -21.531 -26.922 1 97 25 THR B C 1
ATOM 2649 O O . THR B 1 25 ? -18.188 -20.906 -27.938 1 97 25 THR B O 1
ATOM 2652 N N . LYS B 1 26 ? -17.875 -21.422 -25.75 1 97.06 26 LYS B N 1
ATOM 2653 C CA . LYS B 1 26 ? -16.953 -20.297 -25.609 1 97.06 26 LYS B CA 1
ATOM 2654 C C . LYS B 1 26 ? -15.523 -20.781 -25.406 1 97.06 26 LYS B C 1
ATOM 2656 O O . LYS B 1 26 ? -14.57 -20.016 -25.562 1 97.06 26 LYS B O 1
ATOM 2661 N N . CYS B 1 27 ? -15.336 -22.031 -25.016 1 97.19 27 CYS B N 1
ATOM 2662 C CA . CYS B 1 27 ? -14 -22.516 -24.688 1 97.19 27 CYS B CA 1
ATOM 2663 C C . CYS B 1 27 ? -13.586 -23.656 -25.594 1 97.19 27 CYS B C 1
ATOM 2665 O O . CYS B 1 27 ? -12.664 -24.422 -25.281 1 97.19 27 CYS B O 1
ATOM 2667 N N . ASP B 1 28 ? -14.312 -23.906 -26.734 1 95.44 28 ASP B N 1
ATOM 2668 C CA . ASP B 1 28 ? -14.016 -24.953 -27.703 1 95.44 28 ASP B CA 1
ATOM 2669 C C . ASP B 1 28 ? -13.93 -26.328 -27.031 1 95.44 28 ASP B C 1
ATOM 2671 O O . ASP B 1 28 ? -13.062 -27.125 -27.375 1 95.44 28 ASP B O 1
ATOM 2675 N N . GLY B 1 29 ? -14.656 -26.5 -25.969 1 95.38 29 GLY B N 1
ATOM 2676 C CA . GLY B 1 29 ? -14.734 -27.781 -25.312 1 95.38 29 GLY B CA 1
ATOM 2677 C C . GLY B 1 29 ? -13.594 -28.047 -24.344 1 95.38 29 GLY B C 1
ATOM 2678 O O . GLY B 1 29 ? -13.5 -29.109 -23.75 1 95.38 29 GLY B O 1
ATOM 2679 N N . TYR B 1 30 ? -12.648 -27.094 -24.188 1 96.69 30 TYR B N 1
ATOM 2680 C CA . TYR B 1 30 ? -11.547 -27.281 -23.25 1 96.69 30 TYR B CA 1
ATOM 2681 C C . TYR B 1 30 ? -12 -27.047 -21.812 1 96.69 30 TYR B C 1
ATOM 2683 O O . TYR B 1 30 ? -12.516 -25.984 -21.484 1 96.69 30 TYR B O 1
ATOM 2691 N N . ASP B 1 31 ? -11.812 -28.078 -20.875 1 97.5 31 ASP B N 1
ATOM 2692 C CA . ASP B 1 31 ? -12.422 -27.969 -19.562 1 97.5 31 ASP B CA 1
ATOM 2693 C C . ASP B 1 31 ? -11.414 -28.312 -18.469 1 97.5 31 ASP B C 1
ATOM 2695 O O . ASP B 1 31 ? -11.797 -28.75 -17.375 1 97.5 31 ASP B O 1
ATOM 2699 N N . GLU B 1 32 ? -10.125 -28.25 -18.781 1 97.88 32 GLU B N 1
ATOM 2700 C CA . GLU B 1 32 ? -9.117 -28.531 -17.766 1 97.88 32 GLU B CA 1
ATOM 2701 C C . GLU B 1 32 ? -8.828 -27.281 -16.922 1 97.88 32 GLU B C 1
ATOM 2703 O O . GLU B 1 32 ? -8.555 -26.219 -17.469 1 97.88 32 GLU B O 1
ATOM 2708 N N . LEU B 1 33 ? -8.961 -27.422 -15.609 1 98.19 33 LEU B N 1
ATOM 2709 C CA . LEU B 1 33 ? -8.578 -26.375 -14.664 1 98.19 33 LEU B CA 1
ATOM 2710 C C . LEU B 1 33 ? -7.699 -26.953 -13.555 1 98.19 33 LEU B C 1
ATOM 2712 O O . LEU B 1 33 ? -8.148 -27.781 -12.766 1 98.19 33 LEU B O 1
ATOM 2716 N N . TYR B 1 34 ? -6.449 -26.516 -13.508 1 97.81 34 TYR B N 1
ATOM 2717 C CA . TYR B 1 34 ? -5.48 -26.922 -12.492 1 97.81 34 TYR B CA 1
ATOM 2718 C C . TYR B 1 34 ? -5.27 -28.438 -12.508 1 97.81 34 TYR B C 1
ATOM 2720 O O . TYR B 1 34 ? -5.102 -29.047 -11.453 1 97.81 34 TYR B O 1
ATOM 2728 N N . GLY B 1 35 ? -5.352 -29.031 -13.672 1 96.88 35 GLY B N 1
ATOM 2729 C CA . GLY B 1 35 ? -5.066 -30.438 -13.859 1 96.88 35 GLY B CA 1
ATOM 2730 C C . GLY B 1 35 ? -6.289 -31.328 -13.695 1 96.88 35 GLY B C 1
ATOM 2731 O O . GLY B 1 35 ? -6.188 -32.562 -13.75 1 96.88 35 GLY B O 1
ATOM 2732 N N . HIS B 1 36 ? -7.5 -30.703 -13.555 1 98 36 HIS B N 1
ATOM 2733 C CA . HIS B 1 36 ? -8.719 -31.469 -13.305 1 98 36 HIS B CA 1
ATOM 2734 C C . HIS B 1 36 ? -9.773 -31.188 -14.367 1 98 36 HIS B C 1
ATOM 2736 O O . HIS B 1 36 ? -9.836 -30.078 -14.906 1 98 36 HIS B O 1
ATOM 2742 N N . LYS B 1 37 ? -10.562 -32.219 -14.648 1 97.81 37 LYS B N 1
ATOM 2743 C CA . LYS B 1 37 ? -11.734 -32.062 -15.508 1 97.81 37 LYS B CA 1
ATOM 2744 C C . LYS B 1 37 ? -12.898 -31.438 -14.742 1 97.81 37 LYS B C 1
ATOM 2746 O O . LYS B 1 37 ? -13.305 -31.953 -13.695 1 97.81 37 LYS B O 1
ATOM 2751 N N . ILE B 1 38 ? -13.438 -30.281 -15.266 1 97.81 38 ILE B N 1
ATOM 2752 C CA . ILE B 1 38 ? -14.391 -29.562 -14.414 1 97.81 38 ILE B CA 1
ATOM 2753 C C . ILE B 1 38 ? -15.797 -29.719 -14.984 1 97.81 38 ILE B C 1
ATOM 2755 O O . ILE B 1 38 ? -16.781 -29.297 -14.352 1 97.81 38 ILE B O 1
ATOM 2759 N N . CYS B 1 39 ? -15.961 -30.359 -16.141 1 97.25 39 CYS B N 1
ATOM 2760 C CA . CYS B 1 39 ? -17.281 -30.453 -16.766 1 97.25 39 CYS B CA 1
ATOM 2761 C C . CYS B 1 39 ? -17.594 -31.891 -17.172 1 97.25 39 CYS B C 1
ATOM 2763 O O . CYS B 1 39 ? -16.812 -32.5 -17.906 1 97.25 39 CYS B O 1
ATOM 2765 N N . LYS B 1 40 ? -18.719 -32.406 -16.781 1 95.62 40 LYS B N 1
ATOM 2766 C CA . LYS B 1 40 ? -19.094 -33.781 -17.078 1 95.62 40 LYS B CA 1
ATOM 2767 C C . LYS B 1 40 ? -19.781 -33.875 -18.438 1 95.62 40 LYS B C 1
ATOM 2769 O O . LYS B 1 40 ? -19.938 -34.969 -18.984 1 95.62 40 LYS B O 1
ATOM 2774 N N . GLU B 1 41 ? -20.188 -32.812 -19 1 94.56 41 GLU B N 1
ATOM 2775 C CA . GLU B 1 41 ? -20.938 -32.812 -20.25 1 94.56 41 GLU B CA 1
ATOM 2776 C C . GLU B 1 41 ? -20 -32.812 -21.453 1 94.56 41 GLU B C 1
ATOM 2778 O O . GLU B 1 41 ? -20.438 -33 -22.594 1 94.56 41 GLU B O 1
ATOM 2783 N N . ILE B 1 42 ? -18.734 -32.625 -21.188 1 93.06 42 ILE B N 1
ATOM 2784 C CA . ILE B 1 42 ? -17.766 -32.5 -22.281 1 93.06 42 ILE B CA 1
ATOM 2785 C C . ILE B 1 42 ? -16.891 -33.75 -22.328 1 93.06 42 ILE B C 1
ATOM 2787 O O . ILE B 1 42 ? -16.422 -34.25 -21.297 1 93.06 42 ILE B O 1
ATOM 2791 N N . GLY B 1 43 ? -16.625 -34.312 -23.531 1 89.94 43 GLY B N 1
ATOM 2792 C CA . GLY B 1 43 ? -15.766 -35.469 -23.688 1 89.94 43 GLY B CA 1
ATOM 2793 C C . GLY B 1 43 ? -16.531 -36.781 -23.797 1 89.94 43 GLY B C 1
ATOM 2794 O O . GLY B 1 43 ? -17.766 -36.781 -23.688 1 89.94 43 GLY B O 1
ATOM 2795 N N . SER B 1 44 ? -15.867 -37.875 -24.047 1 93 44 SER B N 1
ATOM 2796 C CA . SER B 1 44 ? -16.484 -39.188 -24.141 1 93 44 SER B CA 1
ATOM 2797 C C . SER B 1 44 ? -16.922 -39.719 -22.781 1 93 44 SER B C 1
ATOM 2799 O O . SER B 1 44 ? -16.438 -39.25 -21.75 1 93 44 SER B O 1
ATOM 2801 N N . ALA B 1 45 ? -17.875 -40.594 -22.766 1 93.19 45 ALA B N 1
ATOM 2802 C CA . ALA B 1 45 ? -18.359 -41.188 -21.516 1 93.19 45 ALA B CA 1
ATOM 2803 C C . ALA B 1 45 ? -17.219 -41.812 -20.734 1 93.19 45 ALA B C 1
ATOM 2805 O O . ALA B 1 45 ? -17.188 -41.719 -19.5 1 93.19 45 ALA B O 1
ATOM 2806 N N . ASP B 1 46 ? -16.297 -42.406 -21.438 1 93.75 46 ASP B N 1
ATOM 2807 C CA . ASP B 1 46 ? -15.156 -43.031 -20.797 1 93.75 46 ASP B CA 1
ATOM 2808 C C . ASP B 1 46 ? -14.242 -42 -20.141 1 93.75 46 ASP B C 1
ATOM 2810 O O . ASP B 1 46 ? -13.766 -42.219 -19.016 1 93.75 46 ASP B O 1
ATOM 2814 N N . GLU B 1 47 ? -13.977 -40.875 -20.797 1 93.75 47 GLU B N 1
ATOM 2815 C CA . GLU B 1 47 ? -13.148 -39.781 -20.266 1 93.75 47 GLU B CA 1
ATOM 2816 C C . GLU B 1 47 ? -13.75 -39.219 -19 1 93.75 47 GLU B C 1
ATOM 2818 O O . GLU B 1 47 ? -13.039 -38.969 -18.016 1 93.75 47 GLU B O 1
ATOM 2823 N N . VAL B 1 48 ? -15.047 -39 -19.078 1 95.56 48 VAL B N 1
ATOM 2824 C CA . VAL B 1 48 ? -15.75 -38.406 -17.938 1 95.56 48 VAL B CA 1
ATOM 2825 C C . VAL B 1 48 ? -15.695 -39.375 -16.75 1 95.56 48 VAL B C 1
ATOM 2827 O O . VAL B 1 48 ? -15.43 -38.938 -15.617 1 95.56 48 VAL B O 1
ATOM 2830 N N . GLN B 1 49 ? -15.953 -40.656 -17 1 95.25 49 GLN B N 1
ATOM 2831 C CA . GLN B 1 49 ? -15.938 -41.656 -15.93 1 95.25 49 GLN B CA 1
ATOM 2832 C C . GLN B 1 49 ? -14.555 -41.781 -15.289 1 95.25 49 GLN B C 1
ATOM 2834 O O . GLN B 1 49 ? -14.438 -41.938 -14.078 1 95.25 49 GLN B O 1
ATOM 2839 N N . GLN B 1 50 ? -13.523 -41.562 -16.031 1 95.38 50 GLN B N 1
ATOM 2840 C CA . GLN B 1 50 ? -12.164 -41.781 -15.562 1 95.38 50 GLN B CA 1
ATOM 2841 C C . GLN B 1 50 ? -11.594 -40.531 -14.898 1 95.38 50 GLN B C 1
ATOM 2843 O O . GLN B 1 50 ? -10.836 -40.625 -13.93 1 95.38 50 GLN B O 1
ATOM 2848 N N . TYR B 1 51 ? -11.945 -39.344 -15.391 1 96.56 51 TYR B N 1
ATOM 2849 C CA . TYR B 1 51 ? -11.148 -38.188 -15.016 1 96.56 51 TYR B CA 1
ATOM 2850 C C . TYR B 1 51 ? -12 -37.156 -14.305 1 96.56 51 TYR B C 1
ATOM 2852 O O . TYR B 1 51 ? -11.477 -36.219 -13.68 1 96.56 51 TYR B O 1
ATOM 2860 N N . TYR B 1 52 ? -13.352 -37.25 -14.328 1 96.88 52 TYR B N 1
ATOM 2861 C CA . TYR B 1 52 ? -14.219 -36.25 -13.719 1 96.88 52 TYR B CA 1
ATOM 2862 C C . TYR B 1 52 ? -14.539 -36.594 -12.273 1 96.88 52 TYR B C 1
ATOM 2864 O O . TYR B 1 52 ? -14.984 -37.719 -11.992 1 96.88 52 TYR B O 1
ATOM 2872 N N . ASN B 1 53 ? -14.211 -35.75 -11.414 1 96.5 53 ASN B N 1
ATOM 2873 C CA . ASN B 1 53 ? -14.602 -35.844 -10.008 1 96.5 53 ASN B CA 1
ATOM 2874 C C . ASN B 1 53 ? -15.5 -34.656 -9.617 1 96.5 53 ASN B C 1
ATOM 2876 O O . ASN B 1 53 ? -15.062 -33.5 -9.602 1 96.5 53 ASN B O 1
ATOM 2880 N N . GLU B 1 54 ? -16.75 -35 -9.219 1 95.81 54 GLU B N 1
ATOM 2881 C CA . GLU B 1 54 ? -17.766 -33.969 -8.984 1 95.81 54 GLU B CA 1
ATOM 2882 C C . GLU B 1 54 ? -17.375 -33.031 -7.836 1 95.81 54 GLU B C 1
ATOM 2884 O O . GLU B 1 54 ? -17.547 -31.828 -7.914 1 95.81 54 GLU B O 1
ATOM 2889 N N . ASP B 1 55 ? -16.812 -33.625 -6.824 1 96.06 55 ASP B N 1
ATOM 2890 C CA . ASP B 1 55 ? -16.469 -32.844 -5.648 1 96.06 55 ASP B CA 1
ATOM 2891 C C . ASP B 1 55 ? -15.352 -31.844 -5.965 1 96.06 55 ASP B C 1
ATOM 2893 O O . ASP B 1 55 ? -15.406 -30.688 -5.539 1 96.06 55 ASP B O 1
ATOM 2897 N N . ILE B 1 56 ? -14.336 -32.281 -6.699 1 96.88 56 ILE B N 1
ATOM 2898 C CA . ILE B 1 56 ? -13.219 -31.438 -7.062 1 96.88 56 ILE B CA 1
ATOM 2899 C C . ILE B 1 56 ? -13.695 -30.344 -8.016 1 96.88 56 ILE B C 1
ATOM 2901 O O . ILE B 1 56 ? -13.367 -29.156 -7.832 1 96.88 56 ILE B O 1
ATOM 2905 N N . ALA B 1 57 ? -14.477 -30.719 -9 1 97.06 57 ALA B N 1
ATOM 2906 C CA . ALA B 1 57 ? -15 -29.766 -9.977 1 97.06 57 ALA B CA 1
ATOM 2907 C C . ALA B 1 57 ? -15.82 -28.672 -9.289 1 97.06 57 ALA B C 1
ATOM 2909 O O . ALA B 1 57 ? -15.633 -27.484 -9.57 1 97.06 57 ALA B O 1
ATOM 2910 N N . GLN B 1 58 ? -16.656 -29.094 -8.383 1 96.44 58 GLN B N 1
ATOM 2911 C CA . GLN B 1 58 ? -17.5 -28.125 -7.676 1 96.44 58 GLN B CA 1
ATOM 2912 C C . GLN B 1 58 ? -16.656 -27.203 -6.789 1 96.44 58 GLN B C 1
ATOM 2914 O O . GLN B 1 58 ? -16.953 -26.016 -6.672 1 96.44 58 GLN B O 1
ATOM 2919 N N . SER B 1 59 ? -15.703 -27.797 -6.164 1 96.81 59 SER B N 1
ATOM 2920 C CA . SER B 1 59 ? -14.82 -26.984 -5.32 1 96.81 59 SER B CA 1
ATOM 2921 C C . SER B 1 59 ? -14.102 -25.922 -6.129 1 96.81 59 SER B C 1
ATOM 2923 O O . SER B 1 59 ? -13.961 -24.781 -5.68 1 96.81 59 SER B O 1
ATOM 2925 N N . LEU B 1 60 ? -13.617 -26.281 -7.309 1 97.75 60 LEU B N 1
ATOM 2926 C CA . LEU B 1 60 ? -12.906 -25.344 -8.172 1 97.75 60 LEU B CA 1
ATOM 2927 C C . LEU B 1 60 ? -13.836 -24.234 -8.672 1 97.75 60 LEU B C 1
ATOM 2929 O O . LEU B 1 60 ? -13.453 -23.062 -8.727 1 97.75 60 LEU B O 1
ATOM 2933 N N . LEU B 1 61 ? -15.062 -24.625 -8.992 1 97.31 61 LEU B N 1
ATOM 2934 C CA . LEU B 1 61 ? -16.047 -23.641 -9.414 1 97.31 61 LEU B CA 1
ATOM 2935 C C . LEU B 1 61 ? -16.391 -22.688 -8.266 1 97.31 61 LEU B C 1
ATOM 2937 O O . LEU B 1 61 ? -16.562 -21.484 -8.484 1 97.31 61 LEU B O 1
ATOM 2941 N N . PHE B 1 62 ? -16.469 -23.297 -7.145 1 96.94 62 PHE B N 1
ATOM 2942 C CA . PHE B 1 62 ? -16.75 -22.484 -5.965 1 96.94 62 PHE B CA 1
ATOM 2943 C C . PHE B 1 62 ? -15.656 -21.453 -5.734 1 96.94 62 PHE B C 1
ATOM 2945 O O . PHE B 1 62 ? -15.938 -20.312 -5.41 1 96.94 62 PHE B O 1
ATOM 2952 N N . LYS B 1 63 ? -14.43 -21.828 -5.91 1 95.81 63 LYS B N 1
ATOM 2953 C CA . LYS B 1 63 ? -13.297 -20.922 -5.766 1 95.81 63 LYS B CA 1
ATOM 2954 C C . LYS B 1 63 ? -13.391 -19.766 -6.75 1 95.81 63 LYS B C 1
ATOM 2956 O O . LYS B 1 63 ? -13.102 -18.625 -6.398 1 95.81 63 LYS B O 1
ATOM 2961 N N . LEU B 1 64 ? -13.797 -20.078 -7.926 1 96.62 64 LEU B N 1
ATOM 2962 C CA . LEU B 1 64 ? -13.969 -19.031 -8.93 1 96.62 64 LEU B CA 1
ATOM 2963 C C . LEU B 1 64 ? -15.07 -18.062 -8.523 1 96.62 64 LEU B C 1
ATOM 2965 O O . LEU B 1 64 ? -14.938 -16.844 -8.695 1 96.62 64 LEU B O 1
ATOM 2969 N N . CYS B 1 65 ? -16.172 -18.609 -7.98 1 97.31 65 CYS B N 1
ATOM 2970 C CA . CYS B 1 65 ? -17.25 -17.766 -7.504 1 97.31 65 CYS B CA 1
ATOM 2971 C C . CYS B 1 65 ? -16.781 -16.828 -6.395 1 97.31 65 CYS B C 1
ATOM 2973 O O . CYS B 1 65 ? -17.078 -15.641 -6.406 1 97.31 65 CYS B O 1
ATOM 2975 N N . LYS B 1 66 ? -15.969 -17.391 -5.551 1 94.06 66 LYS B N 1
ATOM 2976 C CA . LYS B 1 66 ? -15.43 -16.609 -4.441 1 94.06 66 LYS B CA 1
ATOM 2977 C C . LYS B 1 66 ? -14.516 -15.5 -4.953 1 94.06 66 LYS B C 1
ATOM 2979 O O . LYS B 1 66 ? -14.562 -14.375 -4.461 1 94.06 66 LYS B O 1
ATOM 2984 N N . ALA B 1 67 ? -13.742 -15.812 -5.957 1 93.06 67 ALA B N 1
ATOM 2985 C CA . ALA B 1 67 ? -12.773 -14.875 -6.504 1 93.06 67 ALA B CA 1
ATOM 2986 C C . ALA B 1 67 ? -13.469 -13.633 -7.059 1 93.06 67 ALA B C 1
ATOM 2988 O O . ALA B 1 67 ? -12.93 -12.523 -6.98 1 93.06 67 ALA B O 1
ATOM 2989 N N . TYR B 1 68 ? -14.617 -13.812 -7.508 1 94.69 68 TYR B N 1
ATOM 2990 C CA . TYR B 1 68 ? -15.305 -12.711 -8.164 1 94.69 68 TYR B CA 1
ATOM 2991 C C . TYR B 1 68 ? -16.609 -12.375 -7.457 1 94.69 68 TYR B C 1
ATOM 2993 O O . TYR B 1 68 ? -17.578 -11.953 -8.094 1 94.69 68 TYR B O 1
ATOM 3001 N N . GLN B 1 69 ? -16.672 -12.656 -6.184 1 92.75 69 GLN B N 1
ATOM 3002 C CA . GLN B 1 69 ? -17.688 -12.234 -5.234 1 92.75 69 GLN B CA 1
ATOM 3003 C C . GLN B 1 69 ? -19.078 -12.656 -5.699 1 92.75 69 GLN B C 1
ATOM 3005 O O . GLN B 1 69 ? -20.047 -11.891 -5.59 1 92.75 69 GLN B O 1
ATOM 3010 N N . PHE B 1 70 ? -19.156 -13.719 -6.402 1 96.31 70 PHE B N 1
ATOM 3011 C CA . PHE B 1 70 ? -20.406 -14.344 -6.816 1 96.31 70 PHE B CA 1
ATOM 3012 C C . PHE B 1 70 ? -21.172 -13.43 -7.758 1 96.31 70 PHE B C 1
ATOM 3014 O O . PHE B 1 70 ? -22.406 -13.359 -7.691 1 96.31 70 PHE B O 1
ATOM 3021 N N . ASN B 1 71 ? -20.438 -12.711 -8.523 1 96.56 71 ASN B N 1
ATOM 3022 C CA . ASN B 1 71 ? -21 -12 -9.672 1 96.56 71 ASN B CA 1
ATOM 3023 C C . ASN B 1 71 ? -20.984 -12.867 -10.93 1 96.56 71 ASN B C 1
ATOM 3025 O O . ASN B 1 71 ? -19.922 -13.086 -11.523 1 96.56 71 ASN B O 1
ATOM 3029 N N . TYR B 1 72 ? -22.125 -13.312 -11.336 1 97.5 72 TYR B N 1
ATOM 3030 C CA . TYR B 1 72 ? -22.25 -14.328 -12.375 1 97.5 72 TYR B CA 1
ATOM 3031 C C . TYR B 1 72 ? -21.531 -13.898 -13.648 1 97.5 72 TYR B C 1
ATOM 3033 O O . TYR B 1 72 ? -20.734 -14.664 -14.203 1 97.5 72 TYR B O 1
ATOM 3041 N N . ASP B 1 73 ? -21.766 -12.672 -14.109 1 97.75 73 ASP B N 1
ATOM 3042 C CA . ASP B 1 73 ? -21.188 -12.211 -15.367 1 97.75 73 ASP B CA 1
ATOM 3043 C C . ASP B 1 73 ? -19.672 -12.148 -15.289 1 97.75 73 ASP B C 1
ATOM 3045 O O . ASP B 1 73 ? -18.969 -12.547 -16.234 1 97.75 73 ASP B O 1
ATOM 3049 N N . GLU B 1 74 ? -19.125 -11.711 -14.195 1 97.25 74 GLU B N 1
ATOM 3050 C CA . GLU B 1 74 ? -17.688 -11.648 -14 1 97.25 74 GLU B CA 1
ATOM 3051 C C . GLU B 1 74 ? -17.062 -13.039 -13.953 1 97.25 74 GLU B C 1
ATOM 3053 O O . GLU B 1 74 ? -16 -13.273 -14.531 1 97.25 74 GLU B O 1
ATOM 3058 N N . ILE B 1 75 ? -17.766 -13.914 -13.289 1 97.88 75 ILE B N 1
ATOM 3059 C CA . ILE B 1 75 ? -17.281 -15.281 -13.156 1 97.88 75 ILE B CA 1
ATOM 3060 C C . ILE B 1 75 ? -17.172 -15.93 -14.531 1 97.88 75 ILE B C 1
ATOM 3062 O O . ILE B 1 75 ? -16.125 -16.5 -14.875 1 97.88 75 ILE B O 1
ATOM 3066 N N . VAL B 1 76 ? -18.203 -15.773 -15.32 1 98.12 76 VAL B N 1
ATOM 3067 C CA . VAL B 1 76 ? -18.234 -16.391 -16.641 1 98.12 76 VAL B CA 1
ATOM 3068 C C . VAL B 1 76 ? -17.141 -15.797 -17.516 1 98.12 76 VAL B C 1
ATOM 3070 O O . VAL B 1 76 ? -16.406 -16.531 -18.172 1 98.12 76 VAL B O 1
ATOM 3073 N N . THR B 1 77 ? -17.016 -14.531 -17.453 1 98.19 77 THR B N 1
ATOM 3074 C CA . THR B 1 77 ? -16.016 -13.836 -18.25 1 98.19 77 THR B CA 1
ATOM 3075 C C . THR B 1 77 ? -14.617 -14.344 -17.922 1 98.19 77 THR B C 1
ATOM 3077 O O . THR B 1 77 ? -13.836 -14.656 -18.828 1 98.19 77 THR B O 1
ATOM 3080 N N . HIS B 1 78 ? -14.328 -14.5 -16.688 1 97.81 78 HIS B N 1
ATOM 3081 C CA . HIS B 1 78 ? -12.984 -14.883 -16.266 1 97.81 78 HIS B CA 1
ATOM 3082 C C . HIS B 1 78 ? -12.758 -16.375 -16.453 1 97.81 78 HIS B C 1
ATOM 3084 O O . HIS B 1 78 ? -11.648 -16.812 -16.766 1 97.81 78 HIS B O 1
ATOM 3090 N N . LEU B 1 79 ? -13.805 -17.156 -16.219 1 98.31 79 LEU B N 1
ATOM 3091 C CA . LEU B 1 79 ? -13.703 -18.578 -16.484 1 98.31 79 LEU B CA 1
ATOM 3092 C C . LEU B 1 79 ? -13.289 -18.844 -17.922 1 98.31 79 LEU B C 1
ATOM 3094 O O . LEU B 1 79 ? -12.352 -19.594 -18.188 1 98.31 79 LEU B O 1
ATOM 3098 N N . VAL B 1 80 ? -13.945 -18.172 -18.844 1 98.5 80 VAL B N 1
ATOM 3099 C CA . VAL B 1 80 ? -13.672 -18.328 -20.266 1 98.5 80 VAL B CA 1
ATOM 3100 C C . VAL B 1 80 ? -12.242 -17.891 -20.578 1 98.5 80 VAL B C 1
ATOM 3102 O O . VAL B 1 80 ? -11.508 -18.578 -21.266 1 98.5 80 VAL B O 1
ATOM 3105 N N . LYS B 1 81 ? -11.883 -16.766 -20 1 98.31 81 LYS B N 1
ATOM 3106 C CA . LYS B 1 81 ? -10.539 -16.219 -20.203 1 98.31 81 LYS B CA 1
ATOM 3107 C C . LYS B 1 81 ? -9.469 -17.188 -19.703 1 98.31 81 LYS B C 1
ATOM 3109 O O . LYS B 1 81 ? -8.477 -17.422 -20.391 1 98.31 81 LYS B O 1
ATOM 3114 N N . ILE B 1 82 ? -9.688 -17.797 -18.562 1 98.5 82 ILE B N 1
ATOM 3115 C CA . ILE B 1 82 ? -8.742 -18.703 -17.938 1 98.5 82 ILE B CA 1
ATOM 3116 C C . ILE B 1 82 ? -8.617 -19.984 -18.766 1 98.5 82 ILE B C 1
ATOM 3118 O O . ILE B 1 82 ? -7.504 -20.422 -19.078 1 98.5 82 ILE B O 1
ATOM 3122 N N . LEU B 1 83 ? -9.734 -20.531 -19.172 1 98.44 83 LEU B N 1
ATOM 3123 C CA . LEU B 1 83 ? -9.711 -21.781 -19.922 1 98.44 83 LEU B CA 1
ATOM 3124 C C . LEU B 1 83 ? -9.086 -21.578 -21.297 1 98.44 83 LEU B C 1
ATOM 3126 O O . LEU B 1 83 ? -8.305 -22.422 -21.75 1 98.44 83 LEU B O 1
ATOM 3130 N N . LYS B 1 84 ? -9.367 -20.438 -21.922 1 98.25 84 LYS B N 1
ATOM 3131 C CA . LYS B 1 84 ? -8.766 -20.156 -23.219 1 98.25 84 LYS B CA 1
ATOM 3132 C C . LYS B 1 84 ? -7.25 -19.984 -23.094 1 98.25 84 LYS B C 1
ATOM 3134 O O . LYS B 1 84 ? -6.496 -20.469 -23.938 1 98.25 84 LYS B O 1
ATOM 3139 N N . TRP B 1 85 ? -6.875 -19.344 -22.062 1 98.25 85 TRP B N 1
ATOM 3140 C CA . TRP B 1 85 ? -5.449 -19.141 -21.828 1 98.25 85 TRP B CA 1
ATOM 3141 C C . TRP B 1 85 ? -4.754 -20.484 -21.562 1 98.25 85 TRP B C 1
ATOM 3143 O O . TRP B 1 85 ? -3.664 -20.734 -22.078 1 98.25 85 TRP B O 1
ATOM 3153 N N . ARG B 1 86 ? -5.305 -21.328 -20.719 1 98.06 86 ARG B N 1
ATOM 3154 C CA . ARG B 1 86 ? -4.699 -22.625 -20.391 1 98.06 86 ARG B CA 1
ATOM 3155 C C . ARG B 1 86 ? -4.598 -23.516 -21.625 1 98.06 86 ARG B C 1
ATOM 3157 O O . ARG B 1 86 ? -3.633 -24.25 -21.781 1 98.06 86 ARG B O 1
ATOM 3164 N N . LYS B 1 87 ? -5.602 -23.391 -22.484 1 96.56 87 LYS B N 1
ATOM 3165 C CA . LYS B 1 87 ? -5.559 -24.141 -23.734 1 96.56 87 LYS B CA 1
ATOM 3166 C C . LYS B 1 87 ? -4.418 -23.672 -24.625 1 96.56 87 LYS B C 1
ATOM 3168 O O . LYS B 1 87 ? -3.68 -24.484 -25.188 1 96.56 87 LYS B O 1
ATOM 3173 N N . LYS B 1 88 ? -4.246 -22.422 -24.703 1 96.75 88 LYS B N 1
ATOM 3174 C CA . LYS B 1 88 ? -3.275 -21.828 -25.625 1 96.75 88 LYS B CA 1
ATOM 3175 C C . LYS B 1 88 ? -1.872 -21.844 -25.031 1 96.75 88 LYS B C 1
ATOM 3177 O O . LYS B 1 88 ? -0.925 -22.312 -25.672 1 96.75 88 LYS B O 1
ATOM 3182 N N . PHE B 1 89 ? -1.689 -21.406 -23.797 1 96.94 89 PHE B N 1
ATOM 3183 C CA . PHE B 1 89 ? -0.394 -21.266 -23.141 1 96.94 89 PHE B CA 1
ATOM 3184 C C . PHE B 1 89 ? 0.132 -22.625 -22.688 1 96.94 89 PHE B C 1
ATOM 3186 O O . PHE B 1 89 ? 1.345 -22.828 -22.609 1 96.94 89 PHE B O 1
ATOM 3193 N N . ASN B 1 90 ? -0.734 -23.562 -22.266 1 97 90 ASN B N 1
ATOM 3194 C CA . ASN B 1 90 ? -0.426 -24.938 -21.859 1 97 90 ASN B CA 1
ATOM 3195 C C . ASN B 1 90 ? 0.473 -24.953 -20.625 1 97 90 ASN B C 1
ATOM 3197 O O . ASN B 1 90 ? 1.596 -25.453 -20.672 1 97 90 ASN B O 1
ATOM 3201 N N . PRO B 1 91 ? -0.084 -24.469 -19.5 1 98 91 PRO B N 1
ATOM 3202 C CA . PRO B 1 91 ? 0.712 -24.438 -18.281 1 98 91 PRO B CA 1
ATOM 3203 C C . PRO B 1 91 ? 1.126 -25.812 -17.797 1 98 91 PRO B C 1
ATOM 3205 O O . PRO B 1 91 ? 2.148 -25.969 -17.125 1 98 91 PRO B O 1
ATOM 3208 N N . LEU B 1 92 ? 0.407 -26.859 -18.141 1 97.56 92 LEU B N 1
ATOM 3209 C CA . LEU B 1 92 ? 0.774 -28.219 -17.781 1 97.56 92 LEU B CA 1
ATOM 3210 C C . LEU B 1 92 ? 2.084 -28.625 -18.453 1 97.56 92 LEU B C 1
ATOM 3212 O O . LEU B 1 92 ? 2.908 -29.312 -17.844 1 97.56 92 LEU B O 1
ATOM 3216 N N . SER B 1 93 ? 2.248 -28.172 -19.672 1 96.81 93 SER B N 1
ATOM 3217 C CA . SER B 1 93 ? 3.504 -28.438 -20.375 1 96.81 93 SER B CA 1
ATOM 3218 C C . SER B 1 93 ? 4.676 -27.766 -19.672 1 96.81 93 SER B C 1
ATOM 3220 O O . SER B 1 93 ? 5.77 -28.328 -19.594 1 96.81 93 SER B O 1
ATOM 3222 N N . CYS B 1 94 ? 4.496 -26.578 -19.172 1 97.06 94 CYS B N 1
ATOM 3223 C CA . CYS B 1 94 ? 5.531 -25.859 -18.438 1 97.06 94 CYS B CA 1
ATOM 3224 C C . CYS B 1 94 ? 6.012 -26.672 -17.234 1 97.06 94 CYS B C 1
ATOM 3226 O O . CYS B 1 94 ? 7.203 -26.656 -16.922 1 97.06 94 CYS B O 1
ATOM 3228 N N . ALA B 1 95 ? 5.113 -27.375 -16.625 1 96.62 95 ALA B N 1
ATOM 3229 C CA . ALA B 1 95 ? 5.414 -28.078 -15.383 1 96.62 95 ALA B CA 1
ATOM 3230 C C . ALA B 1 95 ? 6.02 -29.453 -15.664 1 96.62 95 ALA B C 1
ATOM 3232 O O . ALA B 1 95 ? 6.914 -29.906 -14.945 1 96.62 95 ALA B O 1
ATOM 3233 N N . PHE B 1 96 ? 5.582 -30.125 -16.812 1 96.12 96 PHE B N 1
ATOM 3234 C CA . PHE B 1 96 ? 5.855 -31.562 -16.828 1 96.12 96 PHE B CA 1
ATOM 3235 C C . PHE B 1 96 ? 6.551 -31.953 -18.125 1 96.12 96 PHE B C 1
ATOM 3237 O O . PHE B 1 96 ? 7.074 -33.062 -18.234 1 96.12 96 PHE B O 1
ATOM 3244 N N . LYS B 1 97 ? 6.609 -31.109 -19.062 1 94.25 97 LYS B N 1
ATOM 3245 C CA . LYS B 1 97 ? 7.207 -31.484 -20.344 1 94.25 97 LYS B CA 1
ATOM 3246 C C . LYS B 1 97 ? 8.438 -30.625 -20.656 1 94.25 97 LYS B C 1
ATOM 3248 O O . LYS B 1 97 ? 9.445 -31.141 -21.141 1 94.25 97 LYS B O 1
ATOM 3253 N N . GLU B 1 98 ? 8.391 -29.406 -20.312 1 94.38 98 GLU B N 1
ATOM 3254 C CA . GLU B 1 98 ? 9.445 -28.469 -20.672 1 94.38 98 GLU B CA 1
ATOM 3255 C C . GLU B 1 98 ? 10.617 -28.547 -19.703 1 94.38 98 GLU B C 1
ATOM 3257 O O . GLU B 1 98 ? 10.43 -28.844 -18.531 1 94.38 98 GLU B O 1
ATOM 3262 N N . THR B 1 99 ? 11.742 -28.375 -20.328 1 93.31 99 THR B N 1
ATOM 3263 C CA . THR B 1 99 ? 12.953 -28.219 -19.531 1 93.31 99 THR B CA 1
ATOM 3264 C C . THR B 1 99 ? 13.344 -26.734 -19.438 1 93.31 99 THR B C 1
ATOM 3266 O O . THR B 1 99 ? 13.406 -26.047 -20.453 1 93.31 99 THR B O 1
ATOM 3269 N N . HIS B 1 100 ? 13.562 -26.344 -18.188 1 93.81 100 HIS B N 1
ATOM 3270 C CA . HIS B 1 100 ? 13.898 -24.938 -17.984 1 93.81 100 HIS B CA 1
ATOM 3271 C C . HIS B 1 100 ? 15.367 -24.766 -17.609 1 93.81 100 HIS B C 1
ATOM 3273 O O . HIS B 1 100 ? 16.078 -25.75 -17.422 1 93.81 100 HIS B O 1
ATOM 3279 N N . ASN B 1 101 ? 15.82 -23.516 -17.656 1 92.19 101 ASN B N 1
ATOM 3280 C CA . ASN B 1 101 ? 17.188 -23.203 -17.281 1 92.19 101 ASN B CA 1
ATOM 3281 C C . ASN B 1 101 ? 17.516 -23.719 -15.875 1 92.19 101 ASN B C 1
ATOM 3283 O O . ASN B 1 101 ? 16.75 -23.5 -14.938 1 92.19 101 ASN B O 1
ATOM 3287 N N . LYS B 1 102 ? 18.641 -24.359 -15.734 1 90.38 102 LYS B N 1
ATOM 3288 C CA . LYS B 1 102 ? 19.031 -25.016 -14.492 1 90.38 102 LYS B CA 1
ATOM 3289 C C . LYS B 1 102 ? 19.188 -24 -13.359 1 90.38 102 LYS B C 1
ATOM 3291 O O . LYS B 1 102 ? 18.844 -24.281 -12.219 1 90.38 102 LYS B O 1
ATOM 3296 N N . GLU B 1 103 ? 19.656 -22.891 -13.688 1 88.38 103 GLU B N 1
ATOM 3297 C CA . GLU B 1 103 ? 19.859 -21.859 -12.672 1 88.38 103 GLU B CA 1
ATOM 3298 C C . GLU B 1 103 ? 18.531 -21.391 -12.094 1 88.38 103 GLU B C 1
ATOM 3300 O O . GLU B 1 103 ? 18.438 -21.109 -10.898 1 88.38 103 GLU B O 1
ATOM 3305 N N . LEU B 1 104 ? 17.547 -21.312 -12.93 1 89.06 104 LEU B N 1
ATOM 3306 C CA . LEU B 1 104 ? 16.203 -20.953 -12.461 1 89.06 104 LEU B CA 1
ATOM 3307 C C . LEU B 1 104 ? 15.617 -22.062 -11.602 1 89.06 104 LEU B C 1
ATOM 3309 O O . LEU B 1 104 ? 15.039 -21.797 -10.547 1 89.06 104 LEU B O 1
ATOM 3313 N N . GLU B 1 105 ? 15.781 -23.25 -12.031 1 89.56 105 GLU B N 1
ATOM 3314 C CA . GLU B 1 105 ? 15.25 -24.391 -11.305 1 89.56 105 GLU B CA 1
ATOM 3315 C C . GLU B 1 105 ? 15.891 -24.516 -9.93 1 89.56 105 GLU B C 1
ATOM 3317 O O . GLU B 1 105 ? 15.258 -24.984 -8.977 1 89.56 105 GLU B O 1
ATOM 3322 N N . ASP B 1 106 ? 17.141 -24.031 -9.867 1 88.62 106 ASP B N 1
ATOM 3323 C CA . ASP B 1 106 ? 17.859 -24.125 -8.609 1 88.62 106 ASP B CA 1
ATOM 3324 C C . ASP B 1 106 ? 17.312 -23.156 -7.574 1 88.62 106 ASP B C 1
ATOM 3326 O O . ASP B 1 106 ? 17.438 -23.375 -6.371 1 88.62 106 ASP B O 1
ATOM 3330 N N . VAL B 1 107 ? 16.688 -22.109 -8.055 1 88.62 107 VAL B N 1
ATOM 3331 C CA . VAL B 1 107 ? 16.25 -21.078 -7.117 1 88.62 107 VAL B CA 1
ATOM 3332 C C . VAL B 1 107 ? 14.75 -21.25 -6.852 1 88.62 107 VAL B C 1
ATOM 3334 O O . VAL B 1 107 ? 14.211 -20.609 -5.941 1 88.62 107 VAL B O 1
ATOM 3337 N N . GLY B 1 108 ? 14.086 -22.031 -7.609 1 93.44 108 GLY B N 1
ATOM 3338 C CA . GLY B 1 108 ? 12.688 -22.375 -7.379 1 93.44 108 GLY B CA 1
ATOM 3339 C C . GLY B 1 108 ? 12.516 -23.719 -6.668 1 93.44 108 GLY B C 1
ATOM 3340 O O . GLY B 1 108 ? 12.906 -24.75 -7.195 1 93.44 108 GLY B O 1
ATOM 3341 N N . ILE B 1 109 ? 12.023 -23.609 -5.461 1 95.5 109 ILE B N 1
ATOM 3342 C CA . ILE B 1 109 ? 11.906 -24.812 -4.637 1 95.5 109 ILE B CA 1
ATOM 3343 C C . ILE B 1 109 ? 10.438 -25.062 -4.289 1 95.5 109 ILE B C 1
ATOM 3345 O O . ILE B 1 109 ? 9.664 -24.109 -4.125 1 95.5 109 ILE B O 1
ATOM 3349 N N . LEU B 1 110 ? 10.047 -26.297 -4.305 1 97.69 110 LEU B N 1
ATOM 3350 C CA . LEU B 1 110 ? 8.727 -26.734 -3.854 1 97.69 110 LEU B CA 1
ATOM 3351 C C . LEU B 1 110 ? 8.852 -27.641 -2.633 1 97.69 110 LEU B C 1
ATOM 3353 O O . LEU B 1 110 ? 9.594 -28.625 -2.652 1 97.69 110 LEU B O 1
ATOM 3357 N N . THR B 1 111 ? 8.203 -27.234 -1.539 1 97.5 111 THR B N 1
ATOM 3358 C CA . THR B 1 111 ? 8.266 -28.062 -0.339 1 97.5 111 THR B CA 1
ATOM 3359 C C . THR B 1 111 ? 6.879 -28.547 0.054 1 97.5 111 THR B C 1
ATOM 3361 O O . THR B 1 111 ? 5.871 -27.953 -0.319 1 97.5 111 THR B O 1
ATOM 3364 N N . TRP B 1 112 ? 6.82 -29.672 0.69 1 96.62 112 TRP B N 1
ATOM 3365 C CA . TRP B 1 112 ? 5.617 -30.281 1.25 1 96.62 112 TRP B CA 1
ATOM 3366 C C . TRP B 1 112 ? 5.766 -30.484 2.754 1 96.62 112 TRP B C 1
ATOM 3368 O O . TRP B 1 112 ? 6.59 -31.281 3.201 1 96.62 112 TRP B O 1
ATOM 3378 N N . TYR B 1 113 ? 4.996 -29.672 3.543 1 96.5 113 TYR B N 1
ATOM 3379 C CA . TYR B 1 113 ? 5.004 -29.75 5 1 96.5 113 TYR B CA 1
ATOM 3380 C C . TYR B 1 113 ? 3.689 -30.297 5.527 1 96.5 113 TYR B C 1
ATOM 3382 O O . TYR B 1 113 ? 2.793 -29.547 5.902 1 96.5 113 TYR B O 1
ATOM 3390 N N . PRO B 1 114 ? 3.516 -31.594 5.73 1 93.5 114 PRO B N 1
ATOM 3391 C CA . PRO B 1 114 ? 2.234 -32.188 6.098 1 93.5 114 PRO B CA 1
ATOM 3392 C C . PRO B 1 114 ? 1.774 -31.812 7.496 1 93.5 114 PRO B C 1
ATOM 3394 O O . PRO B 1 114 ? 0.572 -31.797 7.773 1 93.5 114 PRO B O 1
ATOM 3397 N N . GLU B 1 115 ? 2.715 -31.422 8.406 1 94.25 115 GLU B N 1
ATOM 3398 C CA . GLU B 1 115 ? 2.35 -31.141 9.789 1 94.25 115 GLU B CA 1
ATOM 3399 C C . GLU B 1 115 ? 2.154 -29.641 10.008 1 94.25 115 GLU B C 1
ATOM 3401 O O . GLU B 1 115 ? 1.903 -29.188 11.125 1 94.25 115 GLU B O 1
ATOM 3406 N N . GLU B 1 116 ? 2.258 -28.844 8.969 1 96.62 116 GLU B N 1
ATOM 3407 C CA . GLU B 1 116 ? 2.084 -27.406 9.078 1 96.62 116 GLU B CA 1
ATOM 3408 C C . GLU B 1 116 ? 0.61 -27.031 9.227 1 96.62 116 GLU B C 1
ATOM 3410 O O . GLU B 1 116 ? -0.269 -27.875 8.992 1 96.62 116 GLU B O 1
ATOM 3415 N N . GLU B 1 117 ? 0.28 -25.797 9.633 1 97 117 GLU B N 1
ATOM 3416 C CA . GLU B 1 117 ? -1.08 -25.266 9.734 1 97 117 GLU B CA 1
ATOM 3417 C C . GLU B 1 117 ? -1.811 -25.375 8.398 1 97 117 GLU B C 1
ATOM 3419 O O . GLU B 1 117 ? -1.178 -25.469 7.348 1 97 117 GLU B O 1
ATOM 3424 N N . PRO B 1 118 ? -3.129 -25.391 8.453 1 97.25 118 PRO B N 1
ATOM 3425 C CA . PRO B 1 118 ? -3.928 -25.5 7.23 1 97.25 118 PRO B CA 1
ATOM 3426 C C . PRO B 1 118 ? -3.51 -24.484 6.164 1 97.25 118 PRO B C 1
ATOM 3428 O O . PRO B 1 118 ? -3.277 -23.312 6.477 1 97.25 118 PRO B O 1
ATOM 3431 N N . ASN B 1 119 ? -3.328 -25.016 4.902 1 97.31 119 ASN B N 1
ATOM 3432 C CA . ASN B 1 119 ? -3.068 -24.25 3.691 1 97.31 119 ASN B CA 1
ATOM 3433 C C . ASN B 1 119 ? -1.676 -23.625 3.713 1 97.31 119 ASN B C 1
ATOM 3435 O O . ASN B 1 119 ? -1.383 -22.719 2.926 1 97.31 119 ASN B O 1
ATOM 3439 N N . LYS B 1 120 ? -0.832 -24.125 4.609 1 97.81 120 LYS B N 1
ATOM 3440 C CA . LYS B 1 120 ? 0.583 -23.766 4.641 1 97.81 120 LYS B CA 1
ATOM 3441 C C . LYS B 1 120 ? 1.468 -24.984 4.422 1 97.81 120 LYS B C 1
ATOM 3443 O O . LYS B 1 120 ? 2.646 -24.984 4.781 1 97.81 120 LYS B O 1
ATOM 3448 N N . ARG B 1 121 ? 0.868 -25.953 3.838 1 97.81 121 ARG B N 1
ATOM 3449 C CA . ARG B 1 121 ? 1.546 -27.25 3.723 1 97.81 121 ARG B CA 1
ATOM 3450 C C . ARG B 1 121 ? 2.271 -27.359 2.387 1 97.81 121 ARG B C 1
ATOM 3452 O O . ARG B 1 121 ? 3.287 -28.062 2.285 1 97.81 121 ARG B O 1
ATOM 3459 N N . VAL B 1 122 ? 1.742 -26.812 1.354 1 98 122 VAL B N 1
ATOM 3460 C CA . VAL B 1 122 ? 2.398 -26.719 0.055 1 98 122 VAL B CA 1
ATOM 3461 C C . VAL B 1 122 ? 2.988 -25.328 -0.131 1 98 122 VAL B C 1
ATOM 3463 O O . VAL B 1 122 ? 2.25 -24.344 -0.234 1 98 122 VAL B O 1
ATOM 3466 N N . VAL B 1 123 ? 4.363 -25.25 -0.149 1 98.25 123 VAL B N 1
ATOM 3467 C CA . VAL B 1 123 ? 5.016 -23.938 -0.18 1 98.25 123 VAL B CA 1
ATOM 3468 C C . VAL B 1 123 ? 5.961 -23.859 -1.378 1 98.25 123 VAL B C 1
ATOM 3470 O O . VAL B 1 123 ? 6.801 -24.75 -1.569 1 98.25 123 VAL B O 1
ATOM 3473 N N . THR B 1 124 ? 5.758 -22.906 -2.24 1 97.5 124 THR B N 1
ATOM 3474 C CA . THR B 1 124 ? 6.742 -22.609 -3.275 1 97.5 124 THR B CA 1
ATOM 3475 C C . THR B 1 124 ? 7.727 -21.547 -2.795 1 97.5 124 THR B C 1
ATOM 3477 O O . THR B 1 124 ? 7.328 -20.562 -2.189 1 97.5 124 THR B O 1
ATOM 3480 N N . TRP B 1 125 ? 9.008 -21.828 -3.047 1 95.62 125 TRP B N 1
ATOM 3481 C CA . TRP B 1 125 ? 10.078 -20.922 -2.65 1 95.62 125 TRP B CA 1
ATOM 3482 C C . TRP B 1 125 ? 10.773 -20.328 -3.871 1 95.62 125 TRP B C 1
ATOM 3484 O O . TRP B 1 125 ? 11.102 -21.047 -4.82 1 95.62 125 TRP B O 1
ATOM 3494 N N . ASN B 1 126 ? 10.922 -19.094 -3.861 1 93.38 126 ASN B N 1
ATOM 3495 C CA . ASN B 1 126 ? 11.766 -18.375 -4.82 1 93.38 126 ASN B CA 1
ATOM 3496 C C . ASN B 1 126 ? 12.945 -17.703 -4.137 1 93.38 126 ASN B C 1
ATOM 3498 O O . ASN B 1 126 ? 12.773 -16.719 -3.42 1 93.38 126 ASN B O 1
ATOM 3502 N N . LEU B 1 127 ? 14.117 -18.234 -4.348 1 91.31 127 LEU B N 1
ATOM 3503 C CA . LEU B 1 127 ? 15.352 -17.734 -3.75 1 91.31 127 LEU B CA 1
ATOM 3504 C C . LEU B 1 127 ? 16.062 -16.781 -4.699 1 91.31 127 LEU B C 1
ATOM 3506 O O . LEU B 1 127 ? 16.859 -17.203 -5.539 1 91.31 127 LEU B O 1
ATOM 3510 N N . TYR B 1 128 ? 15.906 -15.453 -4.555 1 85.06 128 TYR B N 1
ATOM 3511 C CA . TYR B 1 128 ? 16.344 -14.469 -5.543 1 85.06 128 TYR B CA 1
ATOM 3512 C C . TYR B 1 128 ? 17.766 -14.016 -5.262 1 85.06 128 TYR B C 1
ATOM 3514 O O . TYR B 1 128 ? 18.391 -13.344 -6.09 1 85.06 128 TYR B O 1
ATOM 3522 N N . GLY B 1 129 ? 18.297 -14.289 -4.184 1 75.94 129 GLY B N 1
ATOM 3523 C CA . GLY B 1 129 ? 19.656 -13.859 -3.854 1 75.94 129 GLY B CA 1
ATOM 3524 C C . GLY B 1 129 ? 20.656 -14.203 -4.93 1 75.94 129 GLY B C 1
ATOM 3525 O O . GLY B 1 129 ? 21.484 -13.367 -5.309 1 75.94 129 GLY B O 1
ATOM 3526 N N . LYS B 1 130 ? 20.562 -15.289 -5.457 1 70.5 130 LYS B N 1
ATOM 3527 C CA . LYS B 1 130 ? 21.547 -15.758 -6.438 1 70.5 130 LYS B CA 1
ATOM 3528 C C . LYS B 1 130 ? 21.172 -15.305 -7.844 1 70.5 130 LYS B C 1
ATOM 3530 O O . LYS B 1 130 ? 22.016 -15.273 -8.734 1 70.5 130 LYS B O 1
ATOM 3535 N N . LEU B 1 131 ? 19.938 -14.883 -8.031 1 74.44 131 LEU B N 1
ATOM 3536 C CA . LEU B 1 131 ? 19.422 -14.641 -9.375 1 74.44 131 LEU B CA 1
ATOM 3537 C C . LEU B 1 131 ? 19.734 -13.211 -9.82 1 74.44 131 LEU B C 1
ATOM 3539 O O . LEU B 1 131 ? 19.938 -12.969 -11.016 1 74.44 131 LEU B O 1
ATOM 3543 N N . VAL B 1 132 ? 19.859 -12.336 -8.844 1 66.62 132 VAL B N 1
ATOM 3544 C CA . VAL B 1 132 ? 19.969 -10.922 -9.195 1 66.62 132 VAL B CA 1
ATOM 3545 C C . VAL B 1 132 ? 21.328 -10.656 -9.836 1 66.62 132 VAL B C 1
ATOM 3547 O O . VAL B 1 132 ? 21.484 -9.719 -10.625 1 66.62 132 VAL B O 1
ATOM 3550 N N . LYS B 1 133 ? 22.219 -11.562 -9.633 1 70.31 133 LYS B N 1
ATOM 3551 C CA . LYS B 1 133 ? 23.547 -11.414 -10.234 1 70.31 133 LYS B CA 1
ATOM 3552 C C . LYS B 1 133 ? 23.547 -11.922 -11.672 1 70.31 133 LYS B C 1
ATOM 3554 O O . LYS B 1 133 ? 24.5 -11.656 -12.422 1 70.31 133 LYS B O 1
ATOM 3559 N N . LYS B 1 134 ? 22.453 -12.523 -11.961 1 78.69 134 LYS B N 1
ATOM 3560 C CA . LYS B 1 134 ? 22.391 -13.117 -13.297 1 78.69 134 LYS B CA 1
ATOM 3561 C C . LYS B 1 134 ? 21.281 -12.469 -14.125 1 78.69 134 LYS B C 1
ATOM 3563 O O . LYS B 1 134 ? 20.266 -13.102 -14.438 1 78.69 134 LYS B O 1
ATOM 3568 N N . LYS B 1 135 ? 21.516 -11.359 -14.609 1 76.19 135 LYS B N 1
ATOM 3569 C CA . LYS B 1 135 ? 20.547 -10.516 -15.305 1 76.19 135 LYS B CA 1
ATOM 3570 C C . LYS B 1 135 ? 20.047 -11.188 -16.578 1 76.19 135 LYS B C 1
ATOM 3572 O O . LYS B 1 135 ? 18.938 -10.922 -17.047 1 76.19 135 LYS B O 1
ATOM 3577 N N . GLU B 1 136 ? 20.875 -12.086 -17.047 1 81.62 136 GLU B N 1
ATOM 3578 C CA . GLU B 1 136 ? 20.562 -12.734 -18.312 1 81.62 136 GLU B CA 1
ATOM 3579 C C . GLU B 1 136 ? 19.328 -13.609 -18.203 1 81.62 136 GLU B C 1
ATOM 3581 O O . GLU B 1 136 ? 18.625 -13.844 -19.203 1 81.62 136 GLU B O 1
ATOM 3586 N N . LEU B 1 137 ? 19.047 -14 -17.031 1 82.31 137 LEU B N 1
ATOM 3587 C CA . LEU B 1 137 ? 17.922 -14.891 -16.812 1 82.31 137 LEU B CA 1
ATOM 3588 C C . LEU B 1 137 ? 16.594 -14.141 -16.953 1 82.31 137 LEU B C 1
ATOM 3590 O O . LEU B 1 137 ? 15.547 -14.758 -17.156 1 82.31 137 LEU B O 1
ATOM 3594 N N . PHE B 1 138 ? 16.719 -12.828 -16.922 1 82.88 138 PHE B N 1
ATOM 3595 C CA . PHE B 1 138 ? 15.516 -12.008 -16.984 1 82.88 138 PHE B CA 1
ATOM 3596 C C . PHE B 1 138 ? 15.367 -11.367 -18.359 1 82.88 138 PHE B C 1
ATOM 3598 O O . PHE B 1 138 ? 14.398 -10.648 -18.609 1 82.88 138 PHE B O 1
ATOM 3605 N N . LYS B 1 139 ? 16.297 -11.648 -19.219 1 83.75 139 LYS B N 1
ATOM 3606 C CA . LYS B 1 139 ? 16.266 -11.055 -20.547 1 83.75 139 LYS B CA 1
ATOM 3607 C C . LYS B 1 139 ? 15.117 -11.609 -21.375 1 83.75 139 LYS B C 1
ATOM 3609 O O . LYS B 1 139 ? 14.492 -10.891 -22.156 1 83.75 139 LYS B O 1
ATOM 3614 N N . ASP B 1 140 ? 14.906 -12.844 -21.156 1 89.25 140 ASP B N 1
ATOM 3615 C CA . ASP B 1 140 ? 13.797 -13.477 -21.859 1 89.25 140 ASP B CA 1
ATOM 3616 C C . ASP B 1 140 ? 12.586 -13.633 -20.938 1 89.25 140 ASP B C 1
ATOM 3618 O O . ASP B 1 140 ? 12.484 -14.625 -20.203 1 89.25 140 ASP B O 1
ATOM 3622 N N . VAL B 1 141 ? 11.672 -12.805 -21.109 1 91.38 141 VAL B N 1
ATOM 3623 C CA . VAL B 1 141 ? 10.508 -12.703 -20.234 1 91.38 141 VAL B CA 1
ATOM 3624 C C . VAL B 1 141 ? 9.672 -13.977 -20.328 1 91.38 141 VAL B C 1
ATOM 3626 O O . VAL B 1 141 ? 9.211 -14.508 -19.312 1 91.38 141 VAL B O 1
ATOM 3629 N N . GLN B 1 142 ? 9.562 -14.516 -21.547 1 93.31 142 GLN B N 1
ATOM 3630 C CA . GLN B 1 142 ? 8.711 -15.68 -21.766 1 93.31 142 GLN B CA 1
ATOM 3631 C C . GLN B 1 142 ? 9.305 -16.922 -21.109 1 93.31 142 GLN B C 1
ATOM 3633 O O . GLN B 1 142 ? 8.586 -17.734 -20.531 1 93.31 142 GLN B O 1
ATOM 3638 N N . LYS B 1 143 ? 10.57 -17.062 -21.25 1 93.19 143 LYS B N 1
ATOM 3639 C CA . LYS B 1 143 ? 11.219 -18.219 -20.641 1 93.19 143 LYS B CA 1
ATOM 3640 C C . LYS B 1 143 ? 11.102 -18.172 -19.125 1 93.19 143 LYS B C 1
ATOM 3642 O O . LYS B 1 143 ? 10.836 -19.188 -18.484 1 93.19 143 LYS B O 1
ATOM 3647 N N . PHE B 1 144 ? 11.305 -17.031 -18.594 1 93 144 PHE B N 1
ATOM 3648 C CA . PHE B 1 144 ? 11.172 -16.875 -17.141 1 93 144 PHE B CA 1
ATOM 3649 C C . PHE B 1 144 ? 9.742 -17.156 -16.703 1 93 144 PHE B C 1
ATOM 3651 O O . PHE B 1 144 ? 9.531 -17.859 -15.703 1 93 144 PHE B O 1
ATOM 3658 N N . LEU B 1 145 ? 8.812 -16.625 -17.453 1 96 145 LEU B N 1
ATOM 3659 C CA . LEU B 1 145 ? 7.402 -16.812 -17.141 1 96 145 LEU B CA 1
ATOM 3660 C C . LEU B 1 145 ? 7.027 -18.297 -17.156 1 96 145 LEU B C 1
ATOM 3662 O O . LEU B 1 145 ? 6.359 -18.781 -16.234 1 96 145 LEU B O 1
ATOM 3666 N N . ARG B 1 146 ? 7.41 -19 -18.156 1 96.56 146 ARG B N 1
ATOM 3667 C CA . ARG B 1 146 ? 7.074 -20.406 -18.281 1 96.56 146 ARG B CA 1
ATOM 3668 C C . ARG B 1 146 ? 7.695 -21.219 -17.156 1 96.56 146 ARG B C 1
ATOM 3670 O O . ARG B 1 146 ? 7.082 -22.156 -16.656 1 96.56 146 ARG B O 1
ATOM 3677 N N . TYR B 1 147 ? 8.922 -20.812 -16.828 1 95.75 147 TYR B N 1
ATOM 3678 C CA . TYR B 1 147 ? 9.555 -21.453 -15.672 1 95.75 147 TYR B CA 1
ATOM 3679 C C . TYR B 1 147 ? 8.734 -21.234 -14.414 1 95.75 147 TYR B C 1
ATOM 3681 O O . TYR B 1 147 ? 8.445 -22.188 -13.688 1 95.75 147 TYR B O 1
ATOM 3689 N N . ARG B 1 148 ? 8.359 -19.984 -14.164 1 95.75 148 ARG B N 1
ATOM 3690 C CA . ARG B 1 148 ? 7.613 -19.641 -12.961 1 95.75 148 ARG B CA 1
ATOM 3691 C C . ARG B 1 148 ? 6.262 -20.344 -12.922 1 95.75 148 ARG B C 1
ATOM 3693 O O . ARG B 1 148 ? 5.836 -20.828 -11.875 1 95.75 148 ARG B O 1
ATOM 3700 N N . ILE B 1 149 ? 5.613 -20.406 -14.016 1 97.56 149 ILE B N 1
ATOM 3701 C CA . ILE B 1 149 ? 4.312 -21.062 -14.125 1 97.56 149 ILE B CA 1
ATOM 3702 C C . ILE B 1 149 ? 4.465 -22.562 -13.883 1 97.56 149 ILE B C 1
ATOM 3704 O O . ILE B 1 149 ? 3.619 -23.188 -13.234 1 97.56 149 ILE B O 1
ATOM 3708 N N . GLY B 1 150 ? 5.535 -23.125 -14.43 1 97.25 150 GLY B N 1
ATOM 3709 C CA . GLY B 1 150 ? 5.805 -24.531 -14.18 1 97.25 150 GLY B CA 1
ATOM 3710 C C . GLY B 1 150 ? 5.891 -24.859 -12.695 1 97.25 150 GLY B C 1
ATOM 3711 O O . GLY B 1 150 ? 5.309 -25.844 -12.242 1 97.25 150 GLY B O 1
ATOM 3712 N N . LEU B 1 151 ? 6.586 -24.016 -12.016 1 96.31 151 LEU B N 1
ATOM 3713 C CA . LEU B 1 151 ? 6.719 -24.203 -10.57 1 96.31 151 LEU B CA 1
ATOM 3714 C C . LEU B 1 151 ? 5.359 -24.125 -9.883 1 96.31 151 LEU B C 1
ATOM 3716 O O . LEU B 1 151 ? 5.043 -24.938 -9.016 1 96.31 151 LEU B O 1
ATOM 3720 N N . MET B 1 152 ? 4.543 -23.141 -10.266 1 97.12 152 MET B N 1
ATOM 3721 C CA . MET B 1 152 ? 3.207 -22.969 -9.703 1 97.12 152 MET B CA 1
ATOM 3722 C C . MET B 1 152 ? 2.342 -24.188 -9.961 1 97.12 152 MET B C 1
ATOM 3724 O O . MET B 1 152 ? 1.713 -24.719 -9.039 1 97.12 152 MET B O 1
ATOM 3728 N N . GLU B 1 153 ? 2.334 -24.688 -11.188 1 97.88 153 GLU B N 1
ATOM 3729 C CA . GLU B 1 153 ? 1.509 -25.828 -11.562 1 97.88 153 GLU B CA 1
ATOM 3730 C C . GLU B 1 153 ? 1.933 -27.078 -10.82 1 97.88 153 GLU B C 1
ATOM 3732 O O . GLU B 1 153 ? 1.088 -27.891 -10.422 1 97.88 153 GLU B O 1
ATOM 3737 N N . LYS B 1 154 ? 3.256 -27.234 -10.648 1 97.12 154 LYS B N 1
ATOM 3738 C CA . LYS B 1 154 ? 3.734 -28.375 -9.852 1 97.12 154 LYS B CA 1
ATOM 3739 C C . LYS B 1 154 ? 3.211 -28.297 -8.422 1 97.12 154 LYS B C 1
ATOM 3741 O O . LYS B 1 154 ? 2.787 -29.297 -7.852 1 97.12 154 LYS B O 1
ATOM 3746 N N . GLY B 1 155 ? 3.225 -27.109 -7.848 1 97.44 155 GLY B N 1
ATOM 3747 C CA . GLY B 1 155 ? 2.688 -26.906 -6.508 1 97.44 155 GLY B CA 1
ATOM 3748 C C . GLY B 1 155 ? 1.208 -27.234 -6.406 1 97.44 155 GLY B C 1
ATOM 3749 O O . GLY B 1 155 ? 0.766 -27.844 -5.438 1 97.44 155 GLY B O 1
ATOM 3750 N N . ILE B 1 156 ? 0.447 -26.828 -7.375 1 97.62 156 ILE B N 1
ATOM 3751 C CA . ILE B 1 156 ? -0.998 -27.031 -7.387 1 97.62 156 ILE B CA 1
ATOM 3752 C C . ILE B 1 156 ? -1.312 -28.516 -7.383 1 97.62 156 ILE B C 1
ATOM 3754 O O . ILE B 1 156 ? -2.297 -28.953 -6.777 1 97.62 156 ILE B O 1
ATOM 3758 N N . GLN B 1 157 ? -0.427 -29.344 -8.031 1 96.31 157 GLN B N 1
ATOM 3759 C CA . GLN B 1 157 ? -0.647 -30.781 -8.109 1 96.31 157 GLN B CA 1
ATOM 3760 C C . GLN B 1 157 ? -0.558 -31.422 -6.727 1 96.31 157 GLN B C 1
ATOM 3762 O O . GLN B 1 157 ? -0.987 -32.562 -6.539 1 96.31 157 GLN B O 1
ATOM 3767 N N . LEU B 1 158 ? 0.031 -30.703 -5.797 1 95.81 158 LEU B N 1
ATOM 3768 C CA . LEU B 1 158 ? 0.183 -31.234 -4.449 1 95.81 158 LEU B CA 1
ATOM 3769 C C . LEU B 1 158 ? -0.997 -30.844 -3.57 1 95.81 158 LEU B C 1
ATOM 3771 O O . LEU B 1 158 ? -1.112 -31.297 -2.43 1 95.81 158 LEU B O 1
ATOM 3775 N N . LEU B 1 159 ? -1.889 -30.031 -4.055 1 96.75 159 LEU B N 1
ATOM 3776 C CA . LEU B 1 159 ? -3.072 -29.609 -3.314 1 96.75 159 LEU B CA 1
ATOM 3777 C C . LEU B 1 159 ? -4.176 -30.656 -3.41 1 96.75 159 LEU B C 1
ATOM 3779 O O . LEU B 1 159 ? -4.121 -31.547 -4.258 1 96.75 159 LEU B O 1
ATOM 3783 N N . ASN B 1 160 ? -5.078 -30.609 -2.494 1 95.69 160 ASN B N 1
ATOM 3784 C CA . ASN B 1 160 ? -6.324 -31.375 -2.48 1 95.69 160 ASN B CA 1
ATOM 3785 C C . ASN B 1 160 ? -7.539 -30.453 -2.381 1 95.69 160 ASN B C 1
ATOM 3787 O O . ASN B 1 160 ? -7.871 -29.969 -1.298 1 95.69 160 ASN B O 1
ATOM 3791 N N . PHE B 1 161 ? -8.242 -30.281 -3.469 1 96.19 161 PHE B N 1
ATOM 3792 C CA . PHE B 1 161 ? -9.312 -29.297 -3.545 1 96.19 161 PHE B CA 1
ATOM 3793 C C . PHE B 1 161 ? -10.555 -29.797 -2.811 1 96.19 161 PHE B C 1
ATOM 3795 O O . PHE B 1 161 ? -11.508 -29.047 -2.607 1 96.19 161 PHE B O 1
ATOM 3802 N N . GLN B 1 162 ? -10.531 -31.047 -2.369 1 94.25 162 GLN B N 1
ATOM 3803 C CA . GLN B 1 162 ? -11.625 -31.578 -1.561 1 94.25 162 GLN B CA 1
ATOM 3804 C C . GLN B 1 162 ? -11.375 -31.344 -0.075 1 94.25 162 GLN B C 1
ATOM 3806 O O . GLN B 1 162 ? -12.258 -31.578 0.754 1 94.25 162 GLN B O 1
ATOM 3811 N N . ASP B 1 163 ? -10.148 -30.953 0.215 1 94.62 163 ASP B N 1
ATOM 3812 C CA . ASP B 1 163 ? -9.727 -30.688 1.588 1 94.62 163 ASP B CA 1
ATOM 3813 C C . ASP B 1 163 ? -9.531 -29.188 1.829 1 94.62 163 ASP B C 1
ATOM 3815 O O . ASP B 1 163 ? -8.578 -28.594 1.332 1 94.62 163 ASP B O 1
ATOM 3819 N N . GLU B 1 164 ? -10.367 -28.625 2.715 1 92.88 164 GLU B N 1
ATOM 3820 C CA . GLU B 1 164 ? -10.328 -27.188 2.977 1 92.88 164 GLU B CA 1
ATOM 3821 C C . GLU B 1 164 ? -9.016 -26.781 3.648 1 92.88 164 GLU B C 1
ATOM 3823 O O . GLU B 1 164 ? -8.648 -25.609 3.645 1 92.88 164 GLU B O 1
ATOM 3828 N N . GLU B 1 165 ? -8.312 -27.734 4.172 1 95.38 165 GLU B N 1
ATOM 3829 C CA . GLU B 1 165 ? -7.082 -27.438 4.891 1 95.38 165 GLU B CA 1
ATOM 3830 C C . GLU B 1 165 ? -5.875 -27.469 3.955 1 95.38 165 GLU B C 1
ATOM 3832 O O . GLU B 1 165 ? -4.762 -27.125 4.355 1 95.38 165 GLU B O 1
ATOM 3837 N N . ASN B 1 166 ? -6.074 -27.906 2.705 1 96.88 166 ASN B N 1
ATOM 3838 C CA . ASN B 1 166 ? -4.969 -28.016 1.756 1 96.88 166 ASN B CA 1
ATOM 3839 C C . ASN B 1 166 ? -5.406 -27.641 0.343 1 96.88 166 ASN B C 1
ATOM 3841 O O . ASN B 1 166 ? -5.062 -28.312 -0.622 1 96.88 166 ASN B O 1
ATOM 3845 N N . CYS B 1 167 ? -6.234 -26.641 0.198 1 97.06 167 CYS B N 1
ATOM 3846 C CA . CYS B 1 167 ? -6.723 -26.234 -1.118 1 97.06 167 CYS B CA 1
ATOM 3847 C C . CYS B 1 167 ? -6.148 -24.891 -1.529 1 97.06 167 CYS B C 1
ATOM 3849 O O . CYS B 1 167 ? -6.551 -24.328 -2.549 1 97.06 167 CYS B O 1
ATOM 3851 N N . TYR B 1 168 ? -5.281 -24.281 -0.747 1 97.06 168 TYR B N 1
ATOM 3852 C CA . TYR B 1 168 ? -4.523 -23.078 -1.066 1 97.06 168 TYR B CA 1
ATOM 3853 C C . TYR B 1 168 ? -3.025 -23.328 -0.961 1 97.06 168 TYR B C 1
ATOM 3855 O O . TYR B 1 168 ? -2.59 -24.234 -0.26 1 97.06 168 TYR B O 1
ATOM 3863 N N . MET B 1 169 ? -2.273 -22.5 -1.68 1 96.81 169 MET B N 1
ATOM 3864 C CA . MET B 1 169 ? -0.815 -22.562 -1.627 1 96.81 169 MET B CA 1
ATOM 3865 C C . MET B 1 169 ? -0.24 -21.391 -0.853 1 96.81 169 MET B C 1
ATOM 3867 O O . MET B 1 169 ? -0.892 -20.344 -0.72 1 96.81 169 MET B O 1
ATOM 3871 N N . THR B 1 170 ? 0.918 -21.578 -0.315 1 98.06 170 THR B N 1
ATOM 3872 C CA . THR B 1 170 ? 1.704 -20.531 0.328 1 98.06 170 THR B CA 1
ATOM 3873 C C . THR B 1 170 ? 3.008 -20.297 -0.428 1 98.06 170 THR B C 1
ATOM 3875 O O . THR B 1 170 ? 3.586 -21.234 -0.99 1 98.06 170 THR B O 1
ATOM 3878 N N . GLN B 1 171 ? 3.453 -19.062 -0.537 1 97.25 171 GLN B N 1
ATOM 3879 C CA . GLN B 1 171 ? 4.668 -18.734 -1.271 1 97.25 171 GLN B CA 1
ATOM 3880 C C . GLN B 1 171 ? 5.648 -17.953 -0.39 1 97.25 171 GLN B C 1
ATOM 3882 O O . GLN B 1 171 ? 5.234 -17.156 0.447 1 97.25 171 GLN B O 1
ATOM 3887 N N . VAL B 1 172 ? 6.953 -18.219 -0.59 1 97.06 172 VAL B N 1
ATOM 3888 C CA . VAL B 1 172 ? 8.023 -17.5 0.094 1 97.06 172 VAL B CA 1
ATOM 3889 C C . VAL B 1 172 ? 8.992 -16.922 -0.931 1 97.06 172 VAL B C 1
ATOM 3891 O O . VAL B 1 172 ? 9.477 -17.641 -1.812 1 97.06 172 VAL B O 1
ATOM 3894 N N . HIS B 1 173 ? 9.203 -15.688 -0.909 1 93.81 173 HIS B N 1
ATOM 3895 C CA . HIS B 1 173 ? 10.219 -14.992 -1.689 1 93.81 173 HIS B CA 1
ATOM 3896 C C . HIS B 1 173 ? 11.383 -14.547 -0.808 1 93.81 173 HIS B C 1
ATOM 3898 O O . HIS B 1 173 ? 11.188 -13.758 0.124 1 93.81 173 HIS B O 1
ATOM 3904 N N . ASP B 1 174 ? 12.516 -15.062 -1.06 1 93.38 174 ASP B N 1
ATOM 3905 C CA . ASP B 1 174 ? 13.711 -14.758 -0.275 1 93.38 174 ASP B CA 1
ATOM 3906 C C . ASP B 1 174 ? 14.594 -13.75 -1.001 1 93.38 174 ASP B C 1
ATOM 3908 O O . ASP B 1 174 ? 15.055 -14.008 -2.117 1 93.38 174 ASP B O 1
ATOM 3912 N N . TYR B 1 175 ? 14.945 -12.664 -0.324 1 88.81 175 TYR B N 1
ATOM 3913 C CA . TYR B 1 175 ? 15.727 -11.602 -0.95 1 88.81 175 TYR B CA 1
ATOM 3914 C C . TYR B 1 175 ? 17.094 -11.477 -0.292 1 88.81 175 TYR B C 1
ATOM 3916 O O . TYR B 1 175 ? 17.734 -10.422 -0.366 1 88.81 175 TYR B O 1
ATOM 3924 N N . LYS B 1 176 ? 17.484 -12.5 0.34 1 85.44 176 LYS B N 1
ATOM 3925 C CA . LYS B 1 176 ? 18.797 -12.469 0.966 1 85.44 176 LYS B CA 1
ATOM 3926 C C . LYS B 1 176 ? 19.891 -12.109 -0.048 1 85.44 176 LYS B C 1
ATOM 3928 O O . LYS B 1 176 ? 19.953 -12.695 -1.13 1 85.44 176 LYS B O 1
ATOM 3933 N N . THR B 1 177 ? 20.734 -11.086 0.207 1 75 177 THR B N 1
ATOM 3934 C CA . THR B 1 177 ? 21.891 -10.633 -0.551 1 75 177 THR B CA 1
ATOM 3935 C C . THR B 1 177 ? 21.469 -9.953 -1.847 1 75 177 THR B C 1
ATOM 3937 O O . THR B 1 177 ? 22.266 -9.812 -2.775 1 75 177 THR B O 1
ATOM 3940 N N . VAL B 1 178 ? 20.188 -9.773 -2.023 1 69.25 178 VAL B N 1
ATOM 3941 C CA . VAL B 1 178 ? 19.734 -9.07 -3.213 1 69.25 178 VAL B CA 1
ATOM 3942 C C . VAL B 1 178 ? 20 -7.574 -3.062 1 69.25 178 VAL B C 1
ATOM 3944 O O . VAL B 1 178 ? 19.625 -6.969 -2.055 1 69.25 178 VAL B O 1
ATOM 3947 N N . SER B 1 179 ? 20.938 -7.152 -3.879 1 62.69 179 SER B N 1
ATOM 3948 C CA . SER B 1 179 ? 21.094 -5.703 -3.916 1 62.69 179 SER B CA 1
ATOM 3949 C C . SER B 1 179 ? 19.938 -5.039 -4.656 1 62.69 179 SER B C 1
ATOM 3951 O O . SER B 1 179 ? 19.797 -5.199 -5.871 1 62.69 179 SER B O 1
ATOM 3953 N N . VAL B 1 180 ? 18.812 -4.789 -4.121 1 57.66 180 VAL B N 1
ATOM 3954 C CA . VAL B 1 180 ? 17.562 -4.309 -4.691 1 57.66 180 VAL B CA 1
ATOM 3955 C C . VAL B 1 180 ? 17.812 -3.088 -5.566 1 57.66 180 VAL B C 1
ATOM 3957 O O . VAL B 1 180 ? 17 -2.74 -6.422 1 57.66 180 VAL B O 1
ATOM 3960 N N . TRP B 1 181 ? 18.969 -2.443 -5.52 1 55.84 181 TRP B N 1
ATOM 3961 C CA . TRP B 1 181 ? 19.234 -1.145 -6.125 1 55.84 181 TRP B CA 1
ATOM 3962 C C . TRP B 1 181 ? 19.297 -1.259 -7.645 1 55.84 181 TRP B C 1
ATOM 3964 O O . TRP B 1 181 ? 19.234 -0.251 -8.352 1 55.84 181 TRP B O 1
ATOM 3974 N N . ARG B 1 182 ? 19.359 -2.559 -8.047 1 59.94 182 ARG B N 1
ATOM 3975 C CA . ARG B 1 182 ? 19.766 -2.516 -9.453 1 59.94 182 ARG B CA 1
ATOM 3976 C C . ARG B 1 182 ? 18.75 -3.24 -10.336 1 59.94 182 ARG B C 1
ATOM 3978 O O . ARG B 1 182 ? 19.125 -3.861 -11.328 1 59.94 182 ARG B O 1
ATOM 3985 N N . MET B 1 183 ? 17.422 -2.951 -10.062 1 72.56 183 MET B N 1
ATOM 3986 C CA . MET B 1 183 ? 16.5 -3.65 -10.953 1 72.56 183 MET B CA 1
ATOM 3987 C C . MET B 1 183 ? 16.469 -2.986 -12.328 1 72.56 183 MET B C 1
ATOM 3989 O O . MET B 1 183 ? 16.219 -1.783 -12.43 1 72.56 183 MET B O 1
ATOM 3993 N N . ASP B 1 184 ? 16.797 -3.779 -13.367 1 78.19 184 ASP B N 1
ATOM 3994 C CA . ASP B 1 184 ? 16.812 -3.221 -14.719 1 78.19 184 ASP B CA 1
ATOM 3995 C C . ASP B 1 184 ? 15.453 -3.391 -15.391 1 78.19 184 ASP B C 1
ATOM 3997 O O . ASP B 1 184 ? 14.516 -3.92 -14.797 1 78.19 184 ASP B O 1
ATOM 4001 N N . SER B 1 185 ? 15.273 -2.869 -16.516 1 82.31 185 SER B N 1
ATOM 4002 C CA . SER B 1 185 ? 14.008 -2.83 -17.234 1 82.31 185 SER B CA 1
ATOM 4003 C C . SER B 1 185 ? 13.5 -4.234 -17.531 1 82.31 185 SER B C 1
ATOM 4005 O O . SER B 1 185 ? 12.289 -4.488 -17.469 1 82.31 185 SER B O 1
ATOM 4007 N N . ASP B 1 186 ? 14.422 -5.137 -17.781 1 85.19 186 ASP B N 1
ATOM 4008 C CA . ASP B 1 186 ? 14.039 -6.512 -18.094 1 85.19 186 ASP B CA 1
ATOM 4009 C C . ASP B 1 186 ? 13.453 -7.211 -16.875 1 85.19 186 ASP B C 1
ATOM 4011 O O . ASP B 1 186 ? 12.422 -7.871 -16.953 1 85.19 186 ASP B O 1
ATOM 4015 N N . MET B 1 187 ? 14.086 -6.988 -15.82 1 83.88 187 MET B N 1
ATOM 4016 C CA . MET B 1 187 ? 13.609 -7.582 -14.57 1 83.88 187 MET B CA 1
ATOM 4017 C C . MET B 1 187 ? 12.234 -7.043 -14.195 1 83.88 187 MET B C 1
ATOM 4019 O O . MET B 1 187 ? 11.344 -7.805 -13.812 1 83.88 187 MET B O 1
ATOM 4023 N N . LYS B 1 188 ? 12.086 -5.805 -14.344 1 83.44 188 LYS B N 1
ATOM 4024 C CA . LYS B 1 188 ? 10.805 -5.168 -14.039 1 83.44 188 LYS B CA 1
ATOM 4025 C C . LYS B 1 188 ? 9.695 -5.73 -14.922 1 83.44 188 LYS B C 1
ATOM 4027 O O . LYS B 1 188 ? 8.594 -6 -14.438 1 83.44 188 LYS B O 1
ATOM 4032 N N . SER B 1 189 ? 10 -5.879 -16.156 1 87.81 189 SER B N 1
ATOM 4033 C CA . SER B 1 189 ? 9.031 -6.414 -17.094 1 87.81 189 SER B CA 1
ATOM 4034 C C . SER B 1 189 ? 8.648 -7.848 -16.75 1 87.81 189 SER B C 1
ATOM 4036 O O . SER B 1 189 ? 7.469 -8.211 -16.797 1 87.81 189 SER B O 1
ATOM 4038 N N . CYS B 1 190 ? 9.617 -8.594 -16.391 1 87.88 190 CYS B N 1
ATOM 4039 C CA . CYS B 1 190 ? 9.375 -9.984 -16.031 1 87.88 190 CYS B CA 1
ATOM 4040 C C . CYS B 1 190 ? 8.461 -10.07 -14.805 1 87.88 190 CYS B C 1
ATOM 4042 O O . CYS B 1 190 ? 7.469 -10.805 -14.82 1 87.88 190 CYS B O 1
ATOM 4044 N N . VAL B 1 191 ? 8.797 -9.312 -13.867 1 87.12 191 VAL B N 1
ATOM 4045 C CA . VAL B 1 191 ? 8.039 -9.336 -12.617 1 87.12 191 VAL B CA 1
ATOM 4046 C C . VAL B 1 191 ? 6.602 -8.891 -12.875 1 87.12 191 VAL B C 1
ATOM 4048 O O . VAL B 1 191 ? 5.652 -9.516 -12.398 1 87.12 191 VAL B O 1
ATOM 4051 N N . LYS B 1 192 ? 6.449 -7.902 -13.633 1 88.12 192 LYS B N 1
ATOM 4052 C CA . LYS B 1 192 ? 5.113 -7.41 -13.961 1 88.12 192 LYS B CA 1
ATOM 4053 C C . LYS B 1 192 ? 4.301 -8.469 -14.695 1 88.12 192 LYS B C 1
ATOM 4055 O O . LYS B 1 192 ? 3.115 -8.664 -14.406 1 88.12 192 LYS B O 1
ATOM 4060 N N . GLU B 1 193 ? 4.93 -9.125 -15.641 1 91.31 193 GLU B N 1
ATOM 4061 C CA . GLU B 1 193 ? 4.246 -10.164 -16.391 1 91.31 193 GLU B CA 1
ATOM 4062 C C . GLU B 1 193 ? 3.828 -11.328 -15.5 1 91.31 193 GLU B C 1
ATOM 4064 O O . GLU B 1 193 ? 2.721 -11.852 -15.625 1 91.31 193 GLU B O 1
ATOM 4069 N N . VAL B 1 194 ? 4.688 -11.656 -14.625 1 92.12 194 VAL B N 1
ATOM 4070 C CA . VAL B 1 194 ? 4.395 -12.75 -13.703 1 92.12 194 VAL B CA 1
ATOM 4071 C C . VAL B 1 194 ? 3.211 -12.375 -12.82 1 92.12 194 VAL B C 1
ATOM 4073 O O . VAL B 1 194 ? 2.266 -13.156 -12.672 1 92.12 194 VAL B O 1
ATOM 4076 N N . ILE B 1 195 ? 3.246 -11.219 -12.297 1 89.25 195 ILE B N 1
ATOM 4077 C CA . ILE B 1 195 ? 2.188 -10.742 -11.414 1 89.25 195 ILE B CA 1
ATOM 4078 C C . ILE B 1 195 ? 0.859 -10.727 -12.172 1 89.25 195 ILE B C 1
ATOM 4080 O O . ILE B 1 195 ? -0.144 -11.258 -11.688 1 89.25 195 ILE B O 1
ATOM 4084 N N . ASN B 1 196 ? 0.874 -10.156 -13.336 1 90.19 196 ASN B N 1
ATOM 4085 C CA . ASN B 1 196 ? -0.334 -10.094 -14.156 1 90.19 196 ASN B CA 1
ATOM 4086 C C . ASN B 1 196 ? -0.883 -11.484 -14.453 1 90.19 196 ASN B C 1
ATOM 4088 O O . ASN B 1 196 ? -2.094 -11.711 -14.383 1 90.19 196 ASN B O 1
ATOM 4092 N N . THR B 1 197 ? -0.067 -12.359 -14.766 1 94.62 197 THR B N 1
ATOM 4093 C CA . THR B 1 197 ? -0.465 -13.727 -15.102 1 94.62 197 THR B CA 1
ATOM 4094 C C . THR B 1 197 ? -1.101 -14.414 -13.906 1 94.62 197 THR B C 1
ATOM 4096 O O . THR B 1 197 ? -2.186 -14.992 -14.016 1 94.62 197 THR B O 1
ATOM 4099 N N . PHE B 1 198 ? -0.465 -14.289 -12.797 1 93 198 PHE B N 1
ATOM 4100 C CA . PHE B 1 198 ? -0.979 -14.961 -11.609 1 93 198 PHE B CA 1
ATOM 4101 C C . PHE B 1 198 ? -2.295 -14.336 -11.164 1 93 198 PHE B C 1
ATOM 4103 O O . PHE B 1 198 ? -3.219 -15.039 -10.758 1 93 198 PHE B O 1
ATOM 4110 N N . GLN B 1 199 ? -2.402 -13.055 -11.266 1 89.44 199 GLN B N 1
ATOM 4111 C CA . GLN B 1 199 ? -3.629 -12.367 -10.867 1 89.44 199 GLN B CA 1
ATOM 4112 C C . GLN B 1 199 ? -4.781 -12.719 -11.805 1 89.44 199 GLN B C 1
ATOM 4114 O O . GLN B 1 199 ? -5.926 -12.836 -11.367 1 89.44 199 GLN B O 1
ATOM 4119 N N . THR B 1 200 ? -4.473 -12.969 -13.039 1 92.88 200 THR B N 1
ATOM 4120 C CA . THR B 1 200 ? -5.5 -13.148 -14.062 1 92.88 200 THR B CA 1
ATOM 4121 C C . THR B 1 200 ? -5.918 -14.609 -14.148 1 92.88 200 THR B C 1
ATOM 4123 O O . THR B 1 200 ? -7.105 -14.922 -14.266 1 92.88 200 THR B O 1
ATOM 4126 N N . TYR B 1 201 ? -5.031 -15.508 -14.008 1 96.88 201 TYR B N 1
ATOM 4127 C CA . TYR B 1 201 ? -5.336 -16.875 -14.43 1 96.88 201 TYR B CA 1
ATOM 4128 C C . TYR B 1 201 ? -5.277 -17.828 -13.25 1 96.88 201 TYR B C 1
ATOM 4130 O O . TYR B 1 201 ? -5.613 -19.016 -13.383 1 96.88 201 TYR B O 1
ATOM 4138 N N . TYR B 1 202 ? -4.891 -17.297 -12.078 1 96.06 202 TYR B N 1
ATOM 4139 C CA . TYR B 1 202 ? -4.805 -18.156 -10.906 1 96.06 202 TYR B CA 1
ATOM 4140 C C . TYR B 1 202 ? -5.543 -17.547 -9.719 1 96.06 202 TYR B C 1
ATOM 4142 O O . TYR B 1 202 ? -4.961 -17.359 -8.648 1 96.06 202 TYR B O 1
ATOM 4150 N N . PRO B 1 203 ? -6.809 -17.344 -9.898 1 93.5 203 PRO B N 1
ATOM 4151 C CA . PRO B 1 203 ? -7.559 -16.734 -8.805 1 93.5 203 PRO B CA 1
ATOM 4152 C C . PRO B 1 203 ? -7.816 -17.703 -7.648 1 93.5 203 PRO B C 1
ATOM 4154 O O . PRO B 1 203 ? -8.016 -18.891 -7.875 1 93.5 203 PRO B O 1
ATOM 4157 N N . GLU B 1 204 ? -7.766 -17.188 -6.43 1 92.19 204 GLU B N 1
ATOM 4158 C CA . GLU B 1 204 ? -8.18 -17.875 -5.211 1 92.19 204 GLU B CA 1
ATOM 4159 C C . GLU B 1 204 ? -7.359 -19.141 -4.988 1 92.19 204 GLU B C 1
ATOM 4161 O O . GLU B 1 204 ? -7.914 -20.203 -4.695 1 92.19 204 GLU B O 1
ATOM 4166 N N . LEU B 1 205 ? -5.984 -18.984 -5.219 1 95.12 205 LEU B N 1
ATOM 4167 C CA . LEU B 1 205 ? -5.098 -20.125 -4.988 1 95.12 205 LEU B CA 1
ATOM 4168 C C . LEU B 1 205 ? -4.07 -19.797 -3.912 1 95.12 205 LEU B C 1
ATOM 4170 O O . LEU B 1 205 ? -3.441 -20.703 -3.357 1 95.12 205 LEU B O 1
ATOM 4174 N N . LEU B 1 206 ? -3.871 -18.578 -3.643 1 94.81 206 LEU B N 1
ATOM 4175 C CA . LEU B 1 206 ? -2.836 -18.156 -2.707 1 94.81 206 LEU B CA 1
ATOM 4176 C C . LEU B 1 206 ? -3.406 -17.984 -1.302 1 94.81 206 LEU B C 1
ATOM 4178 O O . LEU B 1 206 ? -4.418 -17.312 -1.113 1 94.81 206 LEU B O 1
ATOM 4182 N N . TYR B 1 207 ? -2.795 -18.672 -0.341 1 96.06 207 TYR B N 1
ATOM 4183 C CA . TYR B 1 207 ? -3.172 -18.5 1.059 1 96.06 207 TYR B CA 1
ATOM 4184 C C . TYR B 1 207 ? -2.395 -17.359 1.699 1 96.06 207 TYR B C 1
ATOM 4186 O O . TYR B 1 207 ? -2.988 -16.422 2.258 1 96.06 207 TYR B O 1
ATOM 4194 N N . ALA B 1 208 ? -1.11 -17.406 1.608 1 95.88 208 ALA B N 1
ATOM 4195 C CA . ALA B 1 208 ? -0.222 -16.375 2.148 1 95.88 208 ALA B CA 1
ATOM 4196 C C . ALA B 1 208 ? 1.053 -16.266 1.318 1 95.88 208 ALA B C 1
ATOM 4198 O O . ALA B 1 208 ? 1.449 -17.219 0.642 1 95.88 208 ALA B O 1
ATOM 4199 N N . LYS B 1 209 ? 1.565 -15.172 1.258 1 95.69 209 LYS B N 1
ATOM 4200 C CA . LYS B 1 209 ? 2.857 -14.914 0.628 1 95.69 209 LYS B CA 1
ATOM 4201 C C . LYS B 1 209 ? 3.812 -14.219 1.598 1 95.69 209 LYS B C 1
ATOM 4203 O O . LYS B 1 209 ? 3.49 -13.172 2.152 1 95.69 209 LYS B O 1
ATOM 4208 N N . TYR B 1 210 ? 5.016 -14.781 1.834 1 96.5 210 TYR B N 1
ATOM 4209 C CA . TYR B 1 210 ? 6.02 -14.242 2.748 1 96.5 210 TYR B CA 1
ATOM 4210 C C . TYR B 1 210 ? 7.223 -13.703 1.981 1 96.5 210 TYR B C 1
ATOM 4212 O O . TYR B 1 210 ? 7.836 -14.422 1.191 1 96.5 210 TYR B O 1
ATOM 4220 N N . PHE B 1 211 ? 7.52 -12.461 2.137 1 93.25 211 PHE B N 1
ATOM 4221 C CA . PHE B 1 211 ? 8.742 -11.844 1.647 1 93.25 211 PHE B CA 1
ATOM 4222 C C . PHE B 1 211 ? 9.797 -11.781 2.748 1 93.25 211 PHE B C 1
ATOM 4224 O O . PHE B 1 211 ? 9.648 -11.031 3.717 1 93.25 211 PHE B O 1
ATOM 4231 N N . VAL B 1 212 ? 10.805 -12.547 2.605 1 94.06 212 VAL B N 1
ATOM 4232 C CA . VAL B 1 212 ? 11.758 -12.672 3.705 1 94.06 212 VAL B CA 1
ATOM 4233 C C . VAL B 1 212 ? 13.094 -12.055 3.305 1 94.06 212 VAL B C 1
ATOM 4235 O O . VAL B 1 212 ? 13.422 -11.992 2.119 1 94.06 212 VAL B O 1
ATOM 4238 N N . AS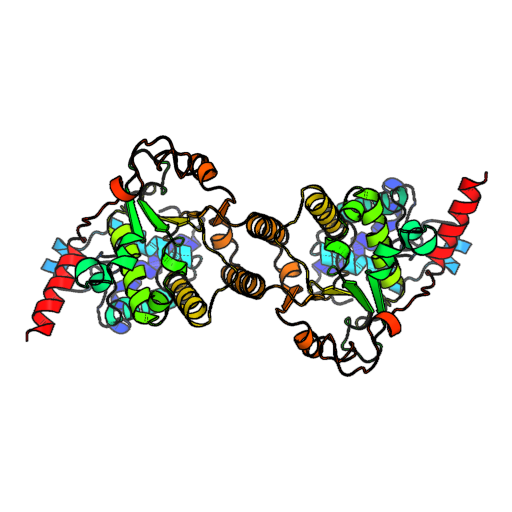N B 1 213 ? 13.898 -11.562 4.32 1 91.19 213 ASN B N 1
ATOM 4239 C CA . ASN B 1 213 ? 15.188 -10.898 4.137 1 91.19 213 ASN B CA 1
ATOM 4240 C C . ASN B 1 213 ? 15.062 -9.648 3.279 1 91.19 213 ASN B C 1
ATOM 4242 O O . ASN B 1 213 ? 15.914 -9.383 2.428 1 91.19 213 ASN B O 1
ATOM 4246 N N . VAL B 1 214 ? 13.914 -9.008 3.461 1 86.81 214 VAL B N 1
ATOM 4247 C CA . VAL B 1 214 ? 13.688 -7.707 2.832 1 86.81 214 VAL B CA 1
ATOM 4248 C C . VAL B 1 214 ? 14.477 -6.629 3.574 1 86.81 214 VAL B C 1
ATOM 4250 O O . VAL B 1 214 ? 14.461 -6.582 4.809 1 86.81 214 VAL B O 1
ATOM 4253 N N . PRO B 1 215 ? 15.148 -5.809 2.818 1 82 215 PRO B N 1
ATOM 4254 C CA . PRO B 1 215 ? 15.828 -4.723 3.531 1 82 215 PRO B CA 1
ATOM 4255 C C . PRO B 1 215 ? 14.906 -3.992 4.508 1 82 215 PRO B C 1
ATOM 4257 O O . PRO B 1 215 ? 13.734 -3.771 4.203 1 82 215 PRO B O 1
ATOM 4260 N N . SER B 1 216 ? 15.453 -3.662 5.656 1 80.75 216 SER B N 1
ATOM 4261 C CA . SER B 1 216 ? 14.664 -3.143 6.766 1 80.75 216 SER B CA 1
ATOM 4262 C C . SER B 1 216 ? 13.859 -1.913 6.348 1 80.75 216 SER B C 1
ATOM 4264 O O . SER B 1 216 ? 12.719 -1.735 6.77 1 80.75 216 SER B O 1
ATOM 4266 N N . VAL B 1 217 ? 14.445 -1.094 5.52 1 78.56 217 VAL B N 1
ATOM 4267 C CA . VAL B 1 217 ? 13.781 0.137 5.105 1 78.56 217 VAL B CA 1
ATOM 4268 C C . VAL B 1 217 ? 12.516 -0.198 4.309 1 78.56 217 VAL B C 1
ATOM 4270 O O . VAL B 1 217 ? 11.5 0.489 4.426 1 78.56 217 VAL B O 1
ATOM 4273 N N . PHE B 1 218 ? 12.57 -1.249 3.564 1 81.38 218 PHE B N 1
ATOM 4274 C CA . PHE B 1 218 ? 11.43 -1.653 2.756 1 81.38 218 PHE B CA 1
ATOM 4275 C C . PHE B 1 218 ? 10.336 -2.258 3.627 1 81.38 218 PHE B C 1
ATOM 4277 O O . PHE B 1 218 ? 9.148 -1.966 3.439 1 81.38 218 PHE B O 1
ATOM 4284 N N . ALA B 1 219 ? 10.828 -3.062 4.461 1 82.38 219 ALA B N 1
ATOM 4285 C CA . ALA B 1 219 ? 9.859 -3.664 5.379 1 82.38 219 ALA B CA 1
ATOM 4286 C C . ALA B 1 219 ? 9.117 -2.596 6.172 1 82.38 219 ALA B C 1
ATOM 4288 O O . ALA B 1 219 ? 7.902 -2.678 6.348 1 82.38 219 ALA B O 1
ATOM 4289 N N . TRP B 1 220 ? 9.852 -1.679 6.559 1 82.62 220 TRP B N 1
ATOM 4290 C CA . TRP B 1 220 ? 9.273 -0.583 7.328 1 82.62 220 TRP B CA 1
ATOM 4291 C C . TRP B 1 220 ? 8.336 0.257 6.461 1 82.62 220 TRP B C 1
ATOM 4293 O O . TRP B 1 220 ? 7.23 0.602 6.883 1 82.62 220 TRP B O 1
ATOM 4303 N N . ALA B 1 221 ? 8.758 0.583 5.242 1 81.5 221 ALA B N 1
ATOM 4304 C CA . ALA B 1 221 ? 7.91 1.332 4.32 1 81.5 221 ALA B CA 1
ATOM 4305 C C . ALA B 1 221 ? 6.605 0.589 4.051 1 81.5 221 ALA B C 1
ATOM 4307 O O . ALA B 1 221 ? 5.535 1.203 3.984 1 81.5 221 ALA B O 1
ATOM 4308 N N . TYR B 1 222 ? 6.723 -0.642 3.863 1 82.31 222 TYR B N 1
ATOM 4309 C CA . TYR B 1 222 ? 5.535 -1.458 3.646 1 82.31 222 TYR B CA 1
ATOM 4310 C C . TYR B 1 222 ? 4.562 -1.329 4.812 1 82.31 222 TYR B C 1
ATOM 4312 O O . TYR B 1 222 ? 3.357 -1.169 4.613 1 82.31 222 TYR B O 1
ATOM 4320 N N . ASP B 1 223 ? 5.129 -1.424 5.992 1 79.31 223 ASP B N 1
ATOM 4321 C CA . ASP B 1 223 ? 4.297 -1.322 7.188 1 79.31 223 ASP B CA 1
ATOM 4322 C C . ASP B 1 223 ? 3.572 0.021 7.238 1 79.31 223 ASP B C 1
ATOM 4324 O O . ASP B 1 223 ? 2.402 0.087 7.621 1 79.31 223 ASP B O 1
ATOM 4328 N N . ILE B 1 224 ? 4.246 1.05 6.859 1 78.94 224 ILE B N 1
ATOM 4329 C CA . ILE B 1 224 ? 3.66 2.387 6.859 1 78.94 224 ILE B CA 1
ATOM 4330 C C . ILE B 1 224 ? 2.547 2.463 5.816 1 78.94 224 ILE B C 1
ATOM 4332 O O . ILE B 1 224 ? 1.454 2.959 6.102 1 78.94 224 ILE B O 1
ATOM 4336 N N . ILE B 1 225 ? 2.832 1.95 4.641 1 78.25 225 ILE B N 1
ATOM 4337 C CA . ILE B 1 225 ? 1.863 2.002 3.549 1 78.25 225 ILE B CA 1
ATOM 4338 C C . ILE B 1 225 ? 0.611 1.219 3.934 1 78.25 225 ILE B C 1
ATOM 4340 O O . ILE B 1 225 ? -0.51 1.645 3.643 1 78.25 225 ILE B O 1
ATOM 4344 N N . LYS B 1 226 ? 0.827 0.178 4.586 1 74.81 226 LYS B N 1
ATOM 4345 C CA . LYS B 1 226 ? -0.291 -0.646 5.035 1 74.81 226 LYS B CA 1
ATOM 4346 C C . LYS B 1 226 ? -1.179 0.117 6.012 1 74.81 226 LYS B C 1
ATOM 4348 O O . LYS B 1 226 ? -2.393 -0.094 6.055 1 74.81 226 LYS B O 1
ATOM 4353 N N . THR B 1 227 ? -0.545 0.987 6.797 1 68.44 227 THR B N 1
ATOM 4354 C CA . THR B 1 227 ? -1.283 1.794 7.762 1 68.44 227 THR B CA 1
ATOM 4355 C C . THR B 1 227 ? -2.137 2.842 7.051 1 68.44 227 THR B C 1
ATOM 4357 O O . THR B 1 227 ? -3.24 3.16 7.5 1 68.44 227 THR B O 1
ATOM 4360 N N . PHE B 1 228 ? -1.531 3.395 5.91 1 68.44 228 PHE B N 1
ATOM 4361 C CA . PHE B 1 228 ? -2.271 4.398 5.152 1 68.44 228 PHE B CA 1
ATOM 4362 C C . PHE B 1 228 ? -3.18 3.734 4.121 1 68.44 228 PHE B C 1
ATOM 4364 O O . PHE B 1 228 ? -3.402 4.281 3.041 1 68.44 228 PHE B O 1
ATOM 4371 N N . VAL B 1 229 ? -3.562 2.627 4.324 1 62.31 229 VAL B N 1
ATOM 4372 C CA . VAL B 1 229 ? -4.234 1.761 3.361 1 62.31 229 VAL B CA 1
ATOM 4373 C C . VAL B 1 229 ? -5.656 2.264 3.119 1 62.31 229 VAL B C 1
ATOM 4375 O O . VAL B 1 229 ? -6.305 1.871 2.146 1 62.31 229 VAL B O 1
ATOM 4378 N N . ASP B 1 230 ? -6.047 3.324 3.908 1 69.75 230 ASP B N 1
ATOM 4379 C CA . ASP B 1 230 ? -7.352 3.719 3.393 1 69.75 230 ASP B CA 1
ATOM 4380 C C . ASP B 1 230 ? -7.242 4.25 1.965 1 69.75 230 ASP B C 1
ATOM 4382 O O . ASP B 1 230 ? -6.32 5 1.647 1 69.75 230 ASP B O 1
ATOM 4386 N N . GLU B 1 231 ? -7.934 3.65 1.083 1 70.56 231 GLU B N 1
ATOM 4387 C CA . GLU B 1 231 ? -7.914 3.932 -0.349 1 70.56 231 GLU B CA 1
ATOM 4388 C C . GLU B 1 231 ? -7.969 5.434 -0.617 1 70.56 231 GLU B C 1
ATOM 4390 O O . GLU B 1 231 ? -7.285 5.934 -1.513 1 70.56 231 GLU B O 1
ATOM 4395 N N . ASN B 1 232 ? -8.633 6.129 0.231 1 74.69 232 ASN B N 1
ATOM 4396 C CA . ASN B 1 232 ? -8.812 7.555 -0.007 1 74.69 232 ASN B CA 1
ATOM 4397 C C . ASN B 1 232 ? -7.516 8.328 0.205 1 74.69 232 ASN B C 1
ATOM 4399 O O . ASN B 1 232 ? -7.219 9.273 -0.53 1 74.69 232 ASN B O 1
ATOM 4403 N N . THR B 1 233 ? -6.707 7.875 1.167 1 80.19 233 THR B N 1
ATOM 4404 C CA . THR B 1 233 ? -5.426 8.516 1.449 1 80.19 233 THR B CA 1
ATOM 4405 C C . THR B 1 233 ? -4.391 8.141 0.395 1 80.19 233 THR B C 1
ATOM 4407 O O . THR B 1 233 ? -3.654 9 -0.093 1 80.19 233 THR B O 1
ATOM 4410 N N . ARG B 1 234 ? -4.422 6.934 0.015 1 80.88 234 ARG B N 1
ATOM 4411 C CA . ARG B 1 234 ? -3.436 6.43 -0.935 1 80.88 234 ARG B CA 1
ATOM 4412 C C . ARG B 1 234 ? -3.576 7.121 -2.287 1 80.88 234 ARG B C 1
ATOM 4414 O O . ARG B 1 234 ? -2.582 7.355 -2.977 1 80.88 234 ARG B O 1
ATOM 4421 N N . LYS B 1 235 ? -4.793 7.453 -2.643 1 83.69 235 LYS B N 1
ATOM 4422 C CA . LYS B 1 235 ? -5.066 8.094 -3.926 1 83.69 235 LYS B CA 1
ATOM 4423 C C . LYS B 1 235 ? -4.438 9.484 -3.994 1 83.69 235 LYS B C 1
ATOM 4425 O O . LYS B 1 235 ? -4.238 10.023 -5.082 1 83.69 235 LYS B O 1
ATOM 4430 N N . LYS B 1 236 ? -4.078 9.961 -2.865 1 90 236 LYS B N 1
ATOM 4431 C CA . LYS B 1 236 ? -3.521 11.312 -2.805 1 90 236 LYS B CA 1
ATOM 4432 C C . LYS B 1 236 ? -2.002 11.281 -2.936 1 90 236 LYS B C 1
ATOM 4434 O O . LYS B 1 236 ? -1.363 12.336 -3.023 1 90 236 LYS B O 1
ATOM 4439 N N . PHE B 1 237 ? -1.443 10.078 -2.922 1 90.25 237 PHE B N 1
ATOM 4440 C CA . PHE B 1 237 ? 0.008 9.938 -2.928 1 90.25 237 PHE B CA 1
ATOM 4441 C C . PHE B 1 237 ? 0.53 9.75 -4.348 1 90.25 237 PHE B C 1
ATOM 4443 O O . PHE B 1 237 ? -0.013 8.953 -5.113 1 90.25 237 PHE B O 1
ATOM 4450 N N . VAL B 1 238 ? 1.506 10.57 -4.691 1 91.75 238 VAL B N 1
ATOM 4451 C CA . VAL B 1 238 ? 2.203 10.445 -5.969 1 91.75 238 VAL B CA 1
ATOM 4452 C C . VAL B 1 238 ? 3.703 10.289 -5.723 1 91.75 238 VAL B C 1
ATOM 4454 O O . VAL B 1 238 ? 4.332 11.148 -5.102 1 91.75 238 VAL B O 1
ATOM 4457 N N . VAL B 1 239 ? 4.277 9.18 -6.102 1 91 239 VAL B N 1
ATOM 4458 C CA . VAL B 1 239 ? 5.691 8.883 -5.902 1 91 239 VAL B CA 1
ATOM 4459 C C . VAL B 1 239 ? 6.449 9.078 -7.215 1 91 239 VAL B C 1
ATOM 4461 O O . VAL B 1 239 ? 6.098 8.477 -8.234 1 91 239 VAL B O 1
ATOM 4464 N N . LEU B 1 240 ? 7.457 9.938 -7.16 1 92.5 240 LEU B N 1
ATOM 4465 C CA . LEU B 1 240 ? 8.25 10.266 -8.344 1 92.5 240 LEU B CA 1
ATOM 4466 C C . LEU B 1 240 ? 9.719 9.922 -8.117 1 92.5 240 LEU B C 1
ATOM 4468 O O . LEU B 1 240 ? 10.297 10.289 -7.086 1 92.5 240 LEU B O 1
ATOM 4472 N N . ASN B 1 241 ? 10.383 9.195 -9.039 1 89.25 241 ASN B N 1
ATOM 4473 C CA . ASN B 1 241 ? 11.781 8.805 -8.891 1 89.25 241 ASN B CA 1
ATOM 4474 C C . ASN B 1 241 ? 12.727 9.938 -9.297 1 89.25 241 ASN B C 1
ATOM 4476 O O . ASN B 1 241 ? 13.93 9.859 -9.055 1 89.25 241 ASN B O 1
ATOM 4480 N N . ASP B 1 242 ? 12.18 10.914 -9.938 1 91.38 242 ASP B N 1
ATOM 4481 C CA . ASP B 1 242 ? 12.938 12.086 -10.367 1 91.38 242 ASP B CA 1
ATOM 4482 C C . ASP B 1 242 ? 12.234 13.375 -9.977 1 91.38 242 ASP B C 1
ATOM 4484 O O . ASP B 1 242 ? 11.062 13.578 -10.305 1 91.38 242 ASP B O 1
ATOM 4488 N N . GLY B 1 243 ? 12.977 14.273 -9.281 1 93.12 243 GLY B N 1
ATOM 4489 C CA . GLY B 1 243 ? 12.414 15.539 -8.836 1 93.12 243 GLY B CA 1
ATOM 4490 C C . GLY B 1 243 ? 11.891 16.391 -9.977 1 93.12 243 GLY B C 1
ATOM 4491 O O . GLY B 1 243 ? 10.93 17.141 -9.797 1 93.12 243 GLY B O 1
ATOM 4492 N N . LYS B 1 244 ? 12.383 16.25 -11.164 1 94.44 244 LYS B N 1
ATOM 4493 C CA . LYS B 1 244 ? 12.016 17.094 -12.305 1 94.44 244 LYS B CA 1
ATOM 4494 C C . LYS B 1 244 ? 10.633 16.719 -12.828 1 94.44 244 LYS B C 1
ATOM 4496 O O . LYS B 1 244 ? 10.023 17.484 -13.57 1 94.44 244 LYS B O 1
ATOM 4501 N N . LYS B 1 245 ? 10.148 15.617 -12.43 1 95.31 245 LYS B N 1
ATOM 4502 C CA . LYS B 1 245 ? 8.82 15.195 -12.859 1 95.31 245 LYS B CA 1
ATOM 4503 C C . LYS B 1 245 ? 7.73 15.914 -12.07 1 95.31 245 LYS B C 1
ATOM 4505 O O . LYS B 1 245 ? 6.559 15.891 -12.453 1 95.31 245 LYS B O 1
ATOM 4510 N N . LEU B 1 246 ? 8.094 16.594 -11 1 97.5 246 LEU B N 1
ATOM 4511 C CA . LEU B 1 246 ? 7.129 17.281 -10.148 1 97.5 246 LEU B CA 1
ATOM 4512 C C . LEU B 1 246 ? 6.469 18.438 -10.898 1 97.5 246 LEU B C 1
ATOM 4514 O O . LEU B 1 246 ? 5.312 18.766 -10.641 1 97.5 246 LEU B O 1
ATOM 4518 N N . GLY B 1 247 ? 7.199 18.969 -11.867 1 97.19 247 GLY B N 1
ATOM 4519 C CA . GLY B 1 247 ? 6.703 20.094 -12.648 1 97.19 247 GLY B CA 1
ATOM 4520 C C . GLY B 1 247 ? 5.398 19.781 -13.359 1 97.19 247 GLY B C 1
ATOM 4521 O O . GLY B 1 247 ? 4.629 20.703 -13.672 1 97.19 247 GLY B O 1
ATOM 4522 N N . LYS B 1 248 ? 5.121 18.5 -13.633 1 96.38 248 LYS B N 1
ATOM 4523 C CA . LYS B 1 248 ? 3.873 18.078 -14.266 1 96.38 248 LYS B CA 1
ATOM 4524 C C . LYS B 1 248 ? 2.682 18.344 -13.352 1 96.38 248 LYS B C 1
ATOM 4526 O O . LYS B 1 248 ? 1.562 18.547 -13.82 1 96.38 248 LYS B O 1
ATOM 4531 N N . TYR B 1 249 ? 2.943 18.391 -12.008 1 96.94 249 TYR B N 1
ATOM 4532 C CA . TYR B 1 249 ? 1.876 18.5 -11.023 1 96.94 249 TYR B CA 1
ATOM 4533 C C . TYR B 1 249 ? 1.87 19.891 -10.391 1 96.94 249 TYR B C 1
ATOM 4535 O O . TYR B 1 249 ? 0.813 20.406 -10.023 1 96.94 249 TYR B O 1
ATOM 4543 N N . LEU B 1 250 ? 3.037 20.438 -10.188 1 97.69 250 LEU B N 1
ATOM 4544 C CA . LEU B 1 250 ? 3.221 21.781 -9.656 1 97.69 250 LEU B CA 1
ATOM 4545 C C . LEU B 1 250 ? 4.008 22.656 -10.625 1 97.69 250 LEU B C 1
ATOM 4547 O O . LEU B 1 250 ? 5.238 22.688 -10.586 1 97.69 250 LEU B O 1
ATOM 4551 N N . LYS B 1 251 ? 3.324 23.391 -11.422 1 97.06 251 LYS B N 1
ATOM 4552 C CA . LYS B 1 251 ? 3.916 24.141 -12.531 1 97.06 251 LYS B CA 1
ATOM 4553 C C . LYS B 1 251 ? 4.77 25.297 -12.016 1 97.06 251 LYS B C 1
ATOM 4555 O O . LYS B 1 251 ? 5.777 25.656 -12.633 1 97.06 251 LYS B O 1
ATOM 4560 N N . GLN B 1 252 ? 4.402 25.844 -10.867 1 96.75 252 GLN B N 1
ATOM 4561 C CA . GLN B 1 252 ? 5.047 27.062 -10.375 1 96.75 252 GLN B CA 1
ATOM 4562 C C . GLN B 1 252 ? 6.262 26.734 -9.516 1 96.75 252 GLN B C 1
ATOM 4564 O O . GLN B 1 252 ? 6.961 27.625 -9.047 1 96.75 252 GLN B O 1
ATOM 4569 N N . CYS B 1 253 ? 6.57 25.469 -9.305 1 97 253 CYS B N 1
ATOM 4570 C CA . CYS B 1 253 ? 7.723 25.109 -8.484 1 97 253 CYS B CA 1
ATOM 4571 C C . CYS B 1 253 ? 9.023 25.422 -9.211 1 97 253 CYS B C 1
ATOM 4573 O O . CYS B 1 253 ? 9.016 25.75 -10.398 1 97 253 CYS B O 1
ATOM 4575 N N . PRO B 1 254 ? 10.156 25.375 -8.516 1 96.56 254 PRO B N 1
ATOM 4576 C CA . PRO B 1 254 ? 11.43 25.688 -9.164 1 96.56 254 PRO B CA 1
ATOM 4577 C C . PRO B 1 254 ? 11.734 24.766 -10.344 1 96.56 254 PRO B C 1
ATOM 4579 O O . PRO B 1 254 ? 11.586 23.547 -10.234 1 96.56 254 PRO B O 1
ATOM 4582 N N . GLY B 1 255 ? 12.195 25.312 -11.484 1 95 255 GLY B N 1
ATOM 4583 C CA . GLY B 1 255 ? 12.445 24.578 -12.711 1 95 255 GLY B CA 1
ATOM 4584 C C . GLY B 1 255 ? 13.688 23.703 -12.633 1 95 255 GLY B C 1
ATOM 4585 O O . GLY B 1 255 ? 13.648 22.531 -13.016 1 95 255 GLY B O 1
ATOM 4586 N N . ASP B 1 256 ? 14.727 24.188 -12.125 1 92.75 256 ASP B N 1
ATOM 4587 C CA . ASP B 1 256 ? 16.016 23.5 -12.133 1 92.75 256 ASP B CA 1
ATOM 4588 C C . ASP B 1 256 ? 15.961 22.219 -11.312 1 92.75 256 ASP B C 1
ATOM 4590 O O . ASP B 1 256 ? 16.391 21.156 -11.773 1 92.75 256 ASP B O 1
ATOM 4594 N N . GLN B 1 257 ? 15.344 22.344 -10.164 1 91.56 257 GLN B N 1
ATOM 4595 C CA . GLN B 1 257 ? 15.375 21.219 -9.234 1 91.56 257 GLN B CA 1
ATOM 4596 C C . GLN B 1 257 ? 14.133 20.344 -9.375 1 91.56 257 GLN B C 1
ATOM 4598 O O . GLN B 1 257 ? 14.203 19.125 -9.227 1 91.56 257 GLN B O 1
ATOM 4603 N N . PHE B 1 258 ? 12.969 20.922 -9.727 1 96.38 258 PHE B N 1
ATOM 4604 C CA . PHE B 1 258 ? 11.719 20.172 -9.578 1 96.38 258 PHE B CA 1
ATOM 4605 C C . PHE B 1 258 ? 10.914 20.219 -10.875 1 96.38 258 PHE B C 1
ATOM 4607 O O . PHE B 1 258 ? 9.789 19.719 -10.93 1 96.38 258 PHE B O 1
ATOM 4614 N N . GLY B 1 259 ? 11.484 20.844 -12 1 96.62 259 GLY B N 1
ATOM 4615 C CA . GLY B 1 259 ? 10.906 20.75 -13.328 1 96.62 259 GLY B CA 1
ATOM 4616 C C . GLY B 1 259 ? 9.781 21.75 -13.555 1 96.62 259 GLY B C 1
ATOM 4617 O O . GLY B 1 259 ? 9.039 21.625 -14.539 1 96.62 259 GLY B O 1
ATOM 4618 N N . GLY B 1 260 ? 9.57 22.641 -12.617 1 96.69 260 GLY B N 1
ATOM 4619 C CA . GLY B 1 260 ? 8.555 23.672 -12.797 1 96.69 260 GLY B CA 1
ATOM 4620 C C . GLY B 1 260 ? 9.008 24.797 -13.703 1 96.69 260 GLY B C 1
ATOM 4621 O O . GLY B 1 260 ? 10.008 24.672 -14.414 1 96.69 260 GLY B O 1
ATOM 4622 N N . SER B 1 261 ? 8.234 25.812 -13.773 1 95.94 261 SER B N 1
ATOM 4623 C CA . SER B 1 261 ? 8.492 26.891 -14.711 1 95.94 261 SER B CA 1
ATOM 4624 C C . SER B 1 261 ? 9.25 28.031 -14.031 1 95.94 261 SER B C 1
ATOM 4626 O O . SER B 1 261 ? 9.781 28.922 -14.711 1 95.94 261 SER B O 1
ATOM 4628 N N . SER B 1 262 ? 9.305 28.047 -12.727 1 95.69 262 SER B N 1
ATOM 4629 C CA . SER B 1 262 ? 9.891 29.172 -12 1 95.69 262 SER B CA 1
ATOM 4630 C C . SER B 1 262 ? 11.414 29.141 -12.07 1 95.69 262 SER B C 1
ATOM 4632 O O . SER B 1 262 ? 12.023 28.078 -11.969 1 95.69 262 SER B O 1
ATOM 4634 N N . LYS B 1 263 ? 12.055 30.281 -12.148 1 95 263 LYS B N 1
ATOM 4635 C CA . LYS B 1 263 ? 13.508 30.391 -12.156 1 95 263 LYS B CA 1
ATOM 4636 C C . LYS B 1 263 ? 14.047 30.578 -10.742 1 95 263 LYS B C 1
ATOM 4638 O O . LYS B 1 263 ? 15.258 30.5 -10.516 1 95 263 LYS B O 1
ATOM 4643 N N . SER B 1 264 ? 13.102 30.781 -9.758 1 94.62 264 SER B N 1
ATOM 4644 C CA . SER B 1 264 ? 13.5 30.969 -8.367 1 94.62 264 SER B CA 1
ATOM 4645 C C . SER B 1 264 ? 13.844 29.641 -7.695 1 94.62 264 SER B C 1
ATOM 4647 O O . SER B 1 264 ? 13.414 28.578 -8.156 1 94.62 264 SER B O 1
ATOM 4649 N N . THR B 1 265 ? 14.703 29.75 -6.703 1 94.31 265 THR B N 1
ATOM 4650 C CA . THR B 1 265 ? 14.977 28.578 -5.887 1 94.31 265 THR B CA 1
ATOM 4651 C C . THR B 1 265 ? 13.836 28.328 -4.898 1 94.31 265 THR B C 1
ATOM 4653 O O . THR B 1 265 ? 13 29.203 -4.672 1 94.31 265 THR B O 1
ATOM 4656 N N . ILE B 1 266 ? 13.82 27.156 -4.32 1 94.12 266 ILE B N 1
ATOM 4657 C CA . ILE B 1 266 ? 12.781 26.797 -3.363 1 94.12 266 ILE B CA 1
ATOM 4658 C C . ILE B 1 266 ? 12.891 27.688 -2.125 1 94.12 266 ILE B C 1
ATOM 4660 O O . ILE B 1 266 ? 11.883 28.047 -1.51 1 94.12 266 ILE B O 1
ATOM 4664 N N . PHE B 1 267 ? 14.109 28.141 -1.796 1 92.88 267 PHE B N 1
ATOM 4665 C CA . PHE B 1 267 ? 14.344 28.984 -0.628 1 92.88 267 PHE B CA 1
ATOM 4666 C C . PHE B 1 267 ? 13.82 30.391 -0.87 1 92.88 267 PHE B C 1
ATOM 4668 O O . PHE B 1 267 ? 13.32 31.031 0.052 1 92.88 267 PHE B O 1
ATOM 4675 N N . GLU B 1 268 ? 13.891 30.812 -2.135 1 94.25 268 GLU B N 1
ATOM 4676 C CA . GLU B 1 268 ? 13.375 32.125 -2.494 1 94.25 268 GLU B CA 1
ATOM 4677 C C . GLU B 1 268 ? 11.844 32.156 -2.482 1 94.25 268 GLU B C 1
ATOM 4679 O O . GLU B 1 268 ? 11.234 33.188 -2.271 1 94.25 268 GLU B O 1
ATOM 4684 N N . GLN B 1 269 ? 11.289 30.969 -2.676 1 95.25 269 GLN B N 1
ATOM 4685 C CA . GLN B 1 269 ? 9.828 30.875 -2.727 1 95.25 269 GLN B CA 1
ATOM 4686 C C . GLN B 1 269 ? 9.242 30.672 -1.331 1 95.25 269 GLN B C 1
ATOM 4688 O O . GLN B 1 269 ? 8.023 30.703 -1.156 1 95.25 269 GLN B O 1
ATOM 4693 N N . ASN B 1 270 ? 10.109 30.531 -0.347 1 95.44 270 ASN B N 1
ATOM 4694 C CA . ASN B 1 270 ? 9.664 30.25 1.016 1 95.44 270 ASN B CA 1
ATOM 4695 C C . ASN B 1 270 ? 8.914 31.438 1.608 1 95.44 270 ASN B C 1
ATOM 4697 O O . ASN B 1 270 ? 9.414 32.562 1.605 1 95.44 270 ASN B O 1
ATOM 4701 N N . VAL B 1 271 ? 7.703 31.172 2.062 1 93.62 271 VAL B N 1
ATOM 4702 C CA . VAL B 1 271 ? 6.926 32.156 2.789 1 93.62 271 VAL B CA 1
ATOM 4703 C C . VAL B 1 271 ? 7.355 32.188 4.254 1 93.62 271 VAL B C 1
ATOM 4705 O O . VAL B 1 271 ? 6.934 31.328 5.043 1 93.62 271 VAL B O 1
ATOM 4708 N N . LYS B 1 272 ? 8.18 33.062 4.598 1 85.19 272 LYS B N 1
ATOM 4709 C CA . LYS B 1 272 ? 8.812 33.062 5.914 1 85.19 272 LYS B CA 1
ATOM 4710 C C . LYS B 1 272 ? 7.879 33.656 6.965 1 85.19 272 LYS B C 1
ATOM 4712 O O . LYS B 1 272 ? 7.91 33.25 8.125 1 85.19 272 LYS B O 1
ATOM 4717 N N . LYS B 1 273 ? 7.055 34.562 6.57 1 88.88 273 LYS B N 1
ATOM 4718 C CA . LYS B 1 273 ? 6.164 35.219 7.539 1 88.88 273 LYS B CA 1
ATOM 4719 C C . LYS B 1 273 ? 4.703 34.906 7.234 1 88.88 273 LYS B C 1
ATOM 4721 O O . LYS B 1 273 ? 4.203 35.219 6.16 1 88.88 273 LYS B O 1
ATOM 4726 N N . VAL B 1 274 ? 4.133 34.125 8.117 1 93.69 274 VAL B N 1
ATOM 4727 C CA . VAL B 1 274 ? 2.713 33.812 8.039 1 93.69 274 VAL B CA 1
ATOM 4728 C C . VAL B 1 274 ? 1.983 34.406 9.242 1 93.69 274 VAL B C 1
ATOM 4730 O O . VAL B 1 274 ? 2.432 34.25 10.383 1 93.69 274 VAL B O 1
ATOM 4733 N N . LYS B 1 275 ? 0.921 35.156 8.984 1 93.69 275 LYS B N 1
ATOM 4734 C CA . LYS B 1 275 ? 0.129 35.75 10.062 1 93.69 275 LYS B CA 1
ATOM 4735 C C . LYS B 1 275 ? -0.984 34.781 10.5 1 93.69 275 LYS B C 1
ATOM 4737 O O . LYS B 1 275 ? -1.697 34.219 9.664 1 93.69 275 LYS B O 1
ATOM 4742 N N . PRO B 1 276 ? -1.05 34.594 11.797 1 94.81 276 PRO B N 1
ATOM 4743 C CA . PRO B 1 276 ? -2.182 33.781 12.273 1 94.81 276 PRO B CA 1
ATOM 4744 C C . PRO B 1 276 ? -3.527 34.469 12.039 1 94.81 276 PRO B C 1
ATOM 4746 O O . PRO B 1 276 ? -3.576 35.688 11.805 1 94.81 276 PRO B O 1
ATOM 4749 N N . THR B 1 277 ? -4.594 33.688 12.031 1 94.62 277 THR B N 1
ATOM 4750 C CA . THR B 1 277 ? -5.938 34.25 11.969 1 94.62 277 THR B CA 1
ATOM 4751 C C . THR B 1 277 ? -6.203 35.156 13.188 1 94.62 277 THR B C 1
ATOM 4753 O O . THR B 1 277 ? -5.473 35.094 14.18 1 94.62 277 THR B O 1
ATOM 4756 N N . ALA B 1 278 ? -7.262 35.938 13.047 1 94.88 278 ALA B N 1
ATOM 4757 C CA . ALA B 1 278 ? -7.609 36.812 14.156 1 94.88 278 ALA B CA 1
ATOM 4758 C C . ALA B 1 278 ? -7.898 36.031 15.422 1 94.88 278 ALA B C 1
ATOM 4760 O O . ALA B 1 278 ? -7.465 36.406 16.516 1 94.88 278 ALA B O 1
ATOM 4761 N N . TYR B 1 279 ? -8.609 34.969 15.297 1 95.62 279 TYR B N 1
ATOM 4762 C CA . TYR B 1 279 ? -8.961 34.188 16.453 1 95.62 279 TYR B CA 1
ATOM 4763 C C . TYR B 1 279 ? -7.73 33.5 17.047 1 95.62 279 TYR B C 1
ATOM 4765 O O . TYR B 1 279 ? -7.578 33.406 18.266 1 95.62 279 TYR B O 1
ATOM 4773 N N . ALA B 1 280 ? -6.84 33 16.172 1 95.19 280 ALA B N 1
ATOM 4774 C CA . ALA B 1 280 ? -5.598 32.375 16.641 1 95.19 280 ALA B CA 1
ATOM 4775 C C . ALA B 1 280 ? -4.75 33.375 17.406 1 95.19 280 ALA B C 1
ATOM 4777 O O . ALA B 1 280 ? -4.199 33.062 18.469 1 95.19 280 ALA B O 1
ATOM 4778 N N . SER B 1 281 ? -4.668 34.594 16.906 1 95.25 281 SER B N 1
ATOM 4779 C CA . SER B 1 281 ? -3.918 35.625 17.578 1 95.25 281 SER B CA 1
ATOM 4780 C C . SER B 1 281 ? -4.508 35.938 18.938 1 95.25 281 SER B C 1
ATOM 4782 O O . SER B 1 281 ? -3.771 36.125 19.922 1 95.25 281 SER B O 1
ATOM 4784 N N . TYR B 1 282 ? -5.828 36 18.938 1 95.19 282 TYR B N 1
ATOM 4785 C CA . TYR B 1 282 ? -6.543 36.25 20.188 1 95.19 282 TYR B CA 1
ATOM 4786 C C . TYR B 1 282 ? -6.227 35.188 21.234 1 95.19 282 TYR B C 1
ATOM 4788 O O . TYR B 1 282 ? -5.922 35.5 22.375 1 95.19 282 TYR B O 1
ATOM 4796 N N . LEU B 1 283 ? -6.246 33.938 20.844 1 93.88 283 LEU B N 1
ATOM 4797 C CA . LEU B 1 283 ? -6.008 32.844 21.766 1 93.88 283 LEU B CA 1
ATOM 4798 C C . LEU B 1 283 ? -4.559 32.844 22.25 1 93.88 283 LEU B C 1
ATOM 4800 O O . LEU B 1 283 ? -4.293 32.594 23.422 1 93.88 283 LEU B O 1
ATOM 4804 N N . LEU B 1 284 ? -3.627 33.125 21.344 1 93.75 284 LEU B N 1
ATOM 4805 C CA . LEU B 1 284 ? -2.211 33.156 21.703 1 93.75 284 LEU B CA 1
ATOM 4806 C C . LEU B 1 284 ? -1.92 34.281 22.703 1 93.75 284 LEU B C 1
ATOM 4808 O O . LEU B 1 284 ? -1.127 34.094 23.625 1 93.75 284 LEU B O 1
ATOM 4812 N N . GLU B 1 285 ? -2.58 35.375 22.547 1 92.25 285 GLU B N 1
ATOM 4813 C CA . GLU B 1 285 ? -2.414 36.5 23.453 1 92.25 285 GLU B CA 1
ATOM 4814 C C . GLU B 1 285 ? -2.99 36.188 24.828 1 92.25 285 GLU B C 1
ATOM 4816 O O . GLU B 1 285 ? -2.393 36.531 25.859 1 92.25 285 GLU B O 1
ATOM 4821 N N . ARG B 1 286 ? -4.145 35.594 24.781 1 89.69 286 ARG B N 1
ATOM 4822 C CA . ARG B 1 286 ? -4.785 35.219 26.047 1 89.69 286 ARG B CA 1
ATOM 4823 C C . ARG B 1 286 ? -3.922 34.219 26.828 1 89.69 286 ARG B C 1
ATOM 4825 O O . ARG B 1 286 ? -3.838 34.312 28.047 1 89.69 286 ARG B O 1
ATOM 4832 N N . GLN B 1 287 ? -3.295 33.344 26.156 1 88.56 287 GLN B N 1
ATOM 4833 C CA . GLN B 1 287 ? -2.441 32.344 26.797 1 88.56 287 GLN B CA 1
ATOM 4834 C C . GLN B 1 287 ? -1.191 33 27.391 1 88.56 287 GLN B C 1
ATOM 4836 O O . GLN B 1 287 ? -0.69 32.562 28.422 1 88.56 287 GLN B O 1
ATOM 4841 N N . GLU B 1 288 ? -0.671 34 26.75 1 85.25 288 GLU B N 1
ATOM 4842 C CA . GLU B 1 288 ? 0.497 34.719 27.25 1 85.25 288 GLU B CA 1
ATOM 4843 C C . GLU B 1 288 ? 0.183 35.438 28.562 1 85.25 288 GLU B C 1
ATOM 4845 O O . GLU B 1 288 ? 1.008 35.469 29.469 1 85.25 288 GLU B O 1
ATOM 4850 N N . ILE B 1 289 ? -1.009 36 28.594 1 85.25 289 ILE B N 1
ATOM 4851 C CA . ILE B 1 289 ? -1.44 36.719 29.797 1 85.25 289 ILE B CA 1
ATOM 4852 C C . ILE B 1 289 ? -1.617 35.75 30.953 1 85.25 289 ILE B C 1
ATOM 4854 O O . ILE B 1 289 ? -1.212 36 32.094 1 85.25 289 ILE B O 1
ATOM 4858 N N . GLU B 1 290 ? -2.135 34.531 30.625 1 83.12 290 GLU B N 1
ATOM 4859 C CA . GLU B 1 290 ? -2.359 33.5 31.641 1 83.12 290 GLU B CA 1
ATOM 4860 C C . GLU B 1 290 ? -1.04 32.906 32.156 1 83.12 290 GLU B C 1
ATOM 4862 O O . GLU B 1 290 ? -0.931 32.5 33.312 1 83.12 290 GLU B O 1
ATOM 4867 N N . ASP B 1 291 ? -0.008 32.812 31.312 1 75.75 291 ASP B N 1
ATOM 4868 C CA . ASP B 1 291 ? 1.297 32.281 31.688 1 75.75 291 ASP B CA 1
ATOM 4869 C C . ASP B 1 291 ? 2.064 33.25 32.562 1 75.75 291 ASP B C 1
ATOM 4871 O O . ASP B 1 291 ? 2.891 32.844 33.375 1 75.75 291 ASP B O 1
ATOM 4875 N N . VAL B 1 292 ? 1.944 34.688 32.5 1 73.44 292 VAL B N 1
ATOM 4876 C CA . VAL B 1 292 ? 2.629 35.719 33.281 1 73.44 292 VAL B CA 1
ATOM 4877 C C . VAL B 1 292 ? 1.929 35.875 34.656 1 73.44 292 VAL B C 1
ATOM 4879 O O . VAL B 1 292 ? 2.574 36.156 35.656 1 73.44 292 VAL B O 1
ATOM 4882 N N . GLU B 1 293 ? 0.666 35.625 34.656 1 62.41 293 GLU B N 1
ATOM 4883 C CA . GLU B 1 293 ? -0.008 35.719 35.938 1 62.41 293 GLU B CA 1
ATOM 4884 C C . GLU B 1 293 ? 0.18 34.438 36.781 1 62.41 293 GLU B C 1
ATOM 4886 O O . GLU B 1 293 ? 0.347 34.5 38 1 62.41 293 GLU B O 1
#

Radius of gyration: 29.56 Å; Cα contacts (8 Å, |Δi|>4): 946; chains: 2; bounding box: 54×83×72 Å

Secondary structure (DSSP, 8-state):
---SSHHHHHHHHHHHHHHHHHHHHHSTT--EETTEE--SSSS-HHHHHHHB-HHHHHHHHHHHHHHTTT-HHHHHHHHHHHHHHHHHH-HHHHHHT----HHHHHHEEEEE-TTSSTT-SEEEEEEGGGTTT-GGGGT-HHHHHHHHHHHHHHHHTT--TT-TTSSSEEEEEE-TT--GGG--HHHHHHHHHHHHHHHHH-TT-EEEEEEES--HHHHHHHHHHHHT--HHHHTTEEE-SSGGGGGGT-TTSBHHHHS-SB-S-TTTT-----PPPHHHHHHHHHHHHHHH-/---SSHHHHHHHHHHHHHHHHHHHHHSTT--EETTEE--SSSS-HHHHHHHB-HHHHHHHHHHHHHHTTT-HHHHHHHHHHHHHHHHHH-HHHHHHT----HHHHHHEEEEE-TTSSTT-SEEEEEE-TTTTT-GGGGT-HHHHHHHHHHHHHHHHTT--TT-TTSSSEEEEEE-TT--GGG--HHHHHHHHHHHHHHHHH-TT-EEEEEEES--HHHHHHHHHHHHT--HHHHTTEEE-SSGGGGGGT-TTSBHHHHS-SB-S-TTTT-----PPPHHHHHHHHHHHHHHH-

Organism: Candida glabrata (strain ATCC 2001 / BCRC 20586 / JCM 3761 / NBRC 0622 / NRRL Y-65 / CBS 138) (NCBI:txid284593)

Solvent-accessible surface area (backbone atoms only — not comparable to full-atom values): 31056 Å² total; per-residue (Å²): 142,87,69,92,49,70,64,44,48,51,38,52,51,51,47,65,70,42,41,50,61,48,28,50,74,69,29,78,52,50,46,64,56,92,42,34,38,57,49,77,76,48,76,53,73,66,54,28,71,72,40,46,43,70,62,44,26,50,38,54,51,47,36,45,33,59,61,43,74,50,36,62,71,57,34,52,53,48,50,42,51,34,35,45,44,45,67,71,72,33,51,66,42,36,45,73,68,54,85,66,63,64,72,56,55,70,29,48,38,37,36,76,35,89,88,43,62,70,21,52,24,41,32,41,36,39,46,41,31,73,45,69,80,40,60,72,63,30,66,44,43,64,61,43,42,40,46,53,44,9,53,51,50,46,52,52,51,73,46,39,62,80,35,88,49,33,47,30,32,21,39,37,39,34,32,48,84,43,72,67,80,67,74,48,73,44,46,52,50,33,51,50,51,44,51,51,47,43,65,65,60,47,62,68,36,73,50,36,37,38,36,25,26,32,58,58,59,53,36,49,49,50,54,52,52,60,70,49,54,52,62,76,61,47,72,29,54,43,73,29,51,44,32,46,60,44,15,83,79,39,48,71,38,27,24,91,69,28,37,14,73,28,89,51,51,67,74,73,48,37,58,85,79,71,70,69,40,72,40,34,48,50,52,53,51,52,49,52,56,62,73,75,104,141,87,67,92,48,71,64,45,48,50,38,51,50,51,47,64,70,43,41,49,59,47,29,50,74,67,30,78,54,50,47,64,57,92,43,34,36,57,48,78,76,49,75,52,71,66,53,28,70,72,40,47,43,70,65,45,24,50,39,54,52,48,35,46,32,60,61,42,71,49,34,61,72,58,33,52,53,47,51,43,51,32,35,46,44,45,68,71,72,33,51,66,42,35,44,73,68,53,84,66,61,65,72,58,55,71,30,48,38,38,35,76,36,89,87,44,59,71,22,52,23,41,33,41,36,38,46,40,32,71,46,69,79,41,61,70,63,30,66,44,43,65,62,43,43,40,46,52,44,8,54,51,49,46,52,53,51,73,46,38,62,80,36,90,49,32,46,31,32,21,39,37,39,34,34,50,82,44,72,66,83,65,74,47,72,45,46,52,50,32,51,50,52,46,50,52,47,44,65,66,61,47,61,68,37,72,51,36,35,39,36,25,25,32,57,59,54,54,35,50,49,49,55,51,50,60,71,46,52,51,64,75,60,46,72,27,54,44,73,31,52,42,32,46,62,43,15,83,78,39,48,72,38,27,23,90,67,27,36,14,72,29,90,52,52,69,76,75,47,37,58,84,81,71,68,68,40,72,40,35,47,51,52,55,51,52,49,53,54,62,71,76,103